Protein AF-A0A2E4EBQ8-F1 (afdb_monomer_lite)

Secondary structure (DSSP, 8-state):
----EEEE-TT-S-EEEES---EEE--SSGGGHHHHHHHHHHHTT--EEEEEEEPPBTTB--EEEEEEE-GGGSPTTS-EEEHHHHHHHHHHHHTPPTTPEEEEEEEETTTEEEEEEE-TTS-EEEEEEEEESSHHHHHHHHHHHHTTS-EEEEEEGGGTHHHHHHHHHS-TTSEEEEEEPHHHHHHHHHHSPPPEE--PPP--------S--TTTHHHHHHHHHHHHHHHHHHHHHHT-HHHHHHHHHHHHHHHHHHHHH---TTS--HHHHHHHHHHHHHHHHHT--S-HHHHHHHHHHHHHHS-SEETTEEEEEEEEETTEEEEEEEEPTT----HHHHHHHHHHHHHH-SSEEEEEEEEEGGGTEEEEEEEESS--TTTTTTHHHHHHHHHHHHHHHHHHHHHHHHHHHHHHHHHHHHHHHH--HHHHHTS-HHHHHHHHHHHHHHHHHHHHHHHHHHHHHHHHPPPP---GGGTB--HHHHHHHHHH-SSEEEPPPEEEEEES-HHHHHHHHHHHHTS-SS----PPP---SEEEEEEEEEEPP---SS-TTS-----THHHHHHHHHHH--TTEEEEEEEEETTT--EEEEEEEEEE-HHHIIIIIT--TTTTT-S---SSS--

Structure (mmCIF, N/CA/C/O backbone):
data_AF-A0A2E4EBQ8-F1
#
_entry.id   AF-A0A2E4EBQ8-F1
#
loop_
_atom_site.group_PDB
_atom_site.id
_atom_site.type_symbol
_atom_site.label_atom_id
_atom_site.label_alt_id
_atom_site.label_comp_id
_atom_site.label_asym_id
_atom_site.label_entity_id
_atom_site.label_seq_id
_atom_site.pdbx_PDB_ins_code
_atom_site.Cartn_x
_atom_site.Cartn_y
_atom_site.Cartn_z
_atom_site.occupancy
_atom_site.B_iso_or_equiv
_atom_site.auth_seq_id
_atom_site.auth_comp_id
_atom_site.auth_asym_id
_atom_site.auth_atom_id
_atom_site.pdbx_PDB_model_num
ATOM 1 N N . MET A 1 1 ? 15.000 -5.466 -65.204 1.00 31.64 1 MET A N 1
ATOM 2 C CA . MET A 1 1 ? 14.759 -4.870 -63.871 1.00 31.64 1 MET A CA 1
ATOM 3 C C . MET A 1 1 ? 13.991 -5.890 -63.045 1.00 31.64 1 MET A C 1
ATOM 5 O O . MET A 1 1 ? 12.781 -5.996 -63.224 1.00 31.64 1 MET A O 1
ATOM 9 N N . SER A 1 2 ? 14.668 -6.708 -62.234 1.00 42.34 2 SER A N 1
ATOM 10 C CA . SER A 1 2 ? 13.974 -7.573 -61.273 1.00 42.34 2 SER A CA 1
ATOM 11 C C . SER A 1 2 ? 13.328 -6.688 -60.206 1.00 42.34 2 SER A C 1
ATOM 13 O O . SER A 1 2 ? 13.945 -5.758 -59.686 1.00 42.34 2 SER A O 1
ATOM 15 N N . LYS A 1 3 ? 12.037 -6.909 -59.950 1.00 57.38 3 LYS A N 1
ATOM 16 C CA . LYS A 1 3 ? 11.323 -6.239 -58.864 1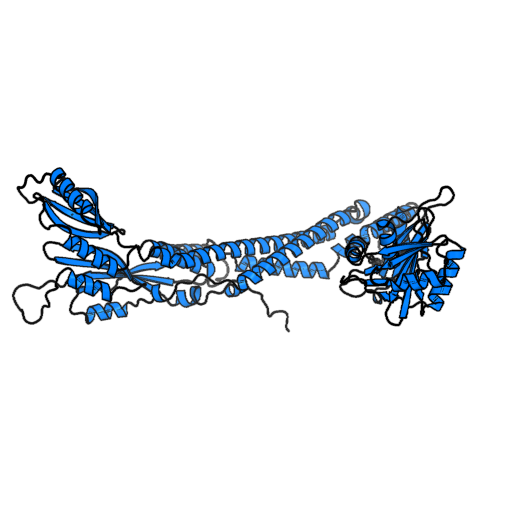.00 57.38 3 LYS A CA 1
ATOM 17 C C . LYS A 1 3 ? 11.734 -6.925 -57.566 1.00 57.38 3 LYS A C 1
ATOM 19 O O . LYS A 1 3 ? 11.441 -8.107 -57.388 1.00 57.38 3 LYS A O 1
ATOM 24 N N . LEU A 1 4 ? 12.371 -6.168 -56.678 1.00 75.06 4 LEU A N 1
ATOM 25 C CA . LEU A 1 4 ? 12.530 -6.535 -55.277 1.00 75.06 4 LEU A CA 1
ATOM 26 C C . LEU A 1 4 ? 11.190 -7.050 -54.733 1.00 75.06 4 LEU A C 1
ATOM 28 O O . LEU A 1 4 ? 10.160 -6.395 -54.916 1.00 75.06 4 LEU A O 1
ATOM 32 N N . THR A 1 5 ? 11.191 -8.218 -54.096 1.00 84.62 5 THR A N 1
ATOM 33 C CA . THR A 1 5 ? 9.966 -8.842 -53.583 1.00 84.62 5 THR A CA 1
ATOM 34 C C . THR A 1 5 ? 10.065 -9.023 -52.072 1.00 84.62 5 THR A C 1
ATOM 36 O O . THR A 1 5 ? 11.096 -9.444 -51.552 1.00 84.62 5 THR A O 1
ATOM 39 N N . LYS A 1 6 ? 8.987 -8.678 -51.361 1.00 87.94 6 LYS A N 1
ATOM 40 C CA . LYS A 1 6 ? 8.855 -8.862 -49.911 1.00 87.94 6 LYS A CA 1
ATOM 41 C C . LYS A 1 6 ? 8.161 -10.194 -49.657 1.00 87.94 6 LYS A C 1
ATOM 43 O O . LYS A 1 6 ? 7.058 -10.400 -50.160 1.00 87.94 6 LYS A O 1
ATOM 48 N N . VAL A 1 7 ? 8.794 -11.077 -48.896 1.00 86.50 7 VAL A N 1
ATOM 49 C CA . VAL A 1 7 ? 8.279 -12.415 -48.585 1.00 86.50 7 VAL A CA 1
ATOM 50 C C . VAL A 1 7 ? 8.149 -12.553 -47.073 1.00 86.50 7 VAL A C 1
ATOM 52 O O . VAL A 1 7 ? 9.064 -12.200 -46.330 1.00 86.50 7 VAL A O 1
ATOM 55 N N . LYS A 1 8 ? 7.005 -13.063 -46.614 1.00 82.69 8 LYS A N 1
ATOM 56 C CA . LYS A 1 8 ? 6.804 -13.457 -45.216 1.00 82.69 8 LYS A CA 1
ATOM 57 C C . LYS A 1 8 ? 7.024 -14.958 -45.068 1.00 82.69 8 LYS A C 1
ATOM 59 O O . LYS A 1 8 ? 6.605 -15.730 -45.931 1.00 82.69 8 LYS A O 1
ATOM 64 N N . ILE A 1 9 ? 7.685 -15.360 -43.984 1.00 78.62 9 ILE A N 1
ATOM 65 C CA . ILE A 1 9 ? 7.911 -16.766 -43.634 1.00 78.62 9 ILE A CA 1
ATOM 66 C C . ILE A 1 9 ? 7.582 -16.970 -42.151 1.00 78.62 9 ILE A C 1
ATOM 68 O O . ILE A 1 9 ? 8.066 -16.220 -41.300 1.00 78.62 9 ILE A O 1
ATOM 72 N N . GLY A 1 10 ? 6.774 -17.996 -41.864 1.00 71.56 10 GLY A N 1
ATOM 73 C CA . GLY A 1 10 ? 6.291 -18.321 -40.518 1.00 71.56 10 GLY A CA 1
ATOM 74 C C . GLY A 1 10 ? 5.310 -17.288 -39.951 1.00 71.56 10 GLY A C 1
ATOM 75 O O . GLY A 1 10 ? 4.779 -16.451 -40.680 1.00 71.56 10 GLY A O 1
ATOM 76 N N . GLU A 1 11 ? 5.097 -17.341 -38.635 1.00 67.81 11 GLU A N 1
ATOM 77 C CA . GLU A 1 11 ? 4.278 -16.376 -37.878 1.00 67.81 11 GLU A CA 1
ATOM 78 C C . GLU A 1 11 ? 5.072 -15.126 -37.442 1.00 67.81 11 GLU A C 1
ATOM 80 O O . GLU A 1 11 ? 4.538 -14.226 -36.797 1.00 67.81 11 GLU A O 1
ATOM 85 N N . SER A 1 12 ? 6.353 -15.043 -37.818 1.00 63.56 12 SER A N 1
ATOM 86 C CA . SER A 1 12 ? 7.259 -13.992 -37.356 1.00 63.56 12 SER A CA 1
ATOM 87 C C . SER A 1 12 ? 6.926 -12.604 -37.923 1.00 63.56 12 SER A C 1
ATOM 89 O O . SER A 1 12 ? 6.517 -12.448 -39.075 1.00 63.56 12 SER A O 1
ATOM 91 N N . GLU A 1 13 ? 7.223 -11.558 -37.147 1.00 70.44 13 GLU A N 1
ATOM 92 C CA . GLU A 1 13 ? 7.180 -10.160 -37.606 1.00 70.44 13 GLU A CA 1
ATOM 93 C C . GLU A 1 13 ? 8.349 -9.791 -38.550 1.00 70.44 13 GLU A C 1
ATOM 95 O O . GLU A 1 13 ? 8.531 -8.620 -38.883 1.00 70.44 13 GLU A O 1
ATOM 100 N N . SER A 1 14 ? 9.166 -10.760 -38.991 1.00 82.31 14 SER A N 1
ATOM 101 C CA . SER A 1 14 ? 10.311 -10.502 -39.875 1.00 82.31 14 SER A CA 1
ATOM 102 C C . SER A 1 14 ? 9.895 -10.476 -41.349 1.00 82.31 14 SER A C 1
ATOM 104 O O . SER A 1 14 ? 9.121 -11.313 -41.811 1.00 82.31 14 SER A O 1
ATOM 106 N N . THR A 1 15 ? 10.451 -9.539 -42.119 1.00 87.56 15 THR A N 1
ATOM 107 C CA . THR A 1 15 ? 10.244 -9.453 -43.573 1.00 87.56 15 THR A CA 1
ATOM 108 C C . THR A 1 15 ? 11.509 -9.880 -44.309 1.00 87.56 15 THR A C 1
ATOM 110 O O . THR A 1 15 ? 12.581 -9.323 -44.064 1.00 87.56 15 THR A O 1
ATOM 113 N N . LEU A 1 16 ? 11.385 -10.823 -45.248 1.00 90.00 16 LEU A N 1
ATOM 114 C CA . LEU A 1 16 ? 12.472 -11.181 -46.156 1.00 90.00 16 LEU A CA 1
ATOM 115 C C . LEU A 1 16 ? 12.438 -10.333 -47.425 1.00 90.00 16 LEU A C 1
ATOM 117 O O . LEU A 1 16 ? 11.397 -10.211 -48.075 1.00 90.00 16 LEU A O 1
ATOM 121 N N . LEU A 1 17 ? 13.590 -9.776 -47.793 1.00 90.75 17 LEU A N 1
ATOM 122 C CA . LEU A 1 17 ? 13.810 -9.120 -49.080 1.00 90.75 17 LEU A CA 1
ATOM 123 C C . LEU A 1 17 ? 14.529 -10.074 -50.029 1.00 90.75 17 LEU A C 1
ATOM 125 O O . LEU A 1 17 ? 15.679 -10.434 -49.780 1.00 90.75 17 LEU A O 1
ATOM 129 N N . VAL A 1 18 ? 13.853 -10.457 -51.112 1.00 89.88 18 VAL A N 1
ATOM 130 C CA . VAL A 1 18 ? 14.343 -11.438 -52.092 1.00 89.88 18 VAL A CA 1
ATOM 131 C C . VAL A 1 18 ? 14.421 -10.820 -53.490 1.00 89.88 18 VAL A C 1
ATOM 133 O O . VAL A 1 18 ? 13.742 -9.827 -53.785 1.00 89.88 18 VAL A O 1
ATOM 136 N N . GLY A 1 19 ? 15.237 -11.405 -54.368 1.00 83.94 19 GLY A N 1
ATOM 137 C CA . GLY A 1 19 ? 15.501 -10.840 -55.698 1.00 83.94 19 GLY A CA 1
ATOM 138 C C . GLY A 1 19 ? 16.552 -9.727 -55.693 1.00 83.94 19 GLY A C 1
ATOM 139 O O . GLY A 1 19 ? 16.501 -8.819 -56.527 1.00 83.94 19 GLY A O 1
ATOM 140 N N . LEU A 1 20 ? 17.447 -9.754 -54.705 1.00 87.12 20 LEU A N 1
ATOM 141 C CA . LEU A 1 20 ? 18.500 -8.771 -54.492 1.00 87.12 20 LEU A CA 1
ATOM 142 C C . LEU A 1 20 ? 19.750 -9.105 -55.316 1.00 87.12 20 LEU A C 1
ATOM 144 O O . LEU A 1 20 ? 20.196 -10.246 -55.343 1.00 87.12 20 LEU A O 1
ATOM 148 N N . ASN A 1 21 ? 20.356 -8.090 -55.936 1.00 86.62 21 ASN A N 1
ATOM 149 C CA . ASN A 1 21 ? 21.604 -8.253 -56.680 1.00 86.62 21 ASN A CA 1
ATOM 150 C C . ASN A 1 21 ? 22.813 -8.036 -55.754 1.00 86.62 21 ASN A C 1
ATOM 152 O O . ASN A 1 21 ? 23.047 -6.913 -55.303 1.00 86.62 21 ASN A O 1
ATOM 156 N N . TRP A 1 22 ? 23.573 -9.094 -55.477 1.00 89.12 22 TRP A N 1
ATOM 157 C CA . TRP A 1 22 ? 24.773 -9.058 -54.642 1.00 89.12 22 TRP A CA 1
ATOM 158 C C . TRP A 1 22 ? 26.026 -8.764 -55.464 1.00 89.12 22 TRP A C 1
ATOM 160 O O . TRP A 1 22 ? 26.570 -9.608 -56.173 1.00 89.12 22 TRP A O 1
ATOM 170 N N . GLU A 1 23 ? 26.535 -7.552 -55.355 1.00 88.88 23 GLU A N 1
ATOM 171 C CA . GLU A 1 23 ? 27.711 -7.108 -56.090 1.00 88.88 23 GLU A CA 1
ATOM 172 C C . GLU A 1 23 ? 29.009 -7.529 -55.398 1.00 88.88 23 GLU A C 1
ATOM 174 O O . GLU A 1 23 ? 29.074 -7.677 -54.178 1.00 88.88 23 GLU A O 1
ATOM 179 N N . LYS A 1 24 ? 30.074 -7.720 -56.180 1.00 86.62 24 LYS A N 1
ATOM 180 C CA . LYS A 1 24 ? 31.409 -8.042 -55.661 1.00 86.62 24 LYS A CA 1
ATOM 181 C C . LYS A 1 24 ? 32.162 -6.753 -55.353 1.00 86.62 24 LYS A C 1
ATOM 183 O O . LYS A 1 24 ? 32.167 -5.827 -56.159 1.00 86.62 24 LYS A O 1
ATOM 188 N N . VAL A 1 25 ? 32.836 -6.711 -54.209 1.00 83.19 25 VAL A N 1
ATOM 189 C CA . VAL A 1 25 ? 33.727 -5.610 -53.827 1.00 83.19 25 VAL A CA 1
ATOM 190 C C . VAL A 1 25 ? 35.097 -6.174 -53.478 1.00 83.19 25 VAL A C 1
ATOM 192 O O . VAL A 1 25 ? 35.195 -7.195 -52.798 1.00 83.19 25 VAL A O 1
ATOM 195 N N . ASP A 1 26 ? 36.155 -5.507 -53.943 1.00 69.81 26 ASP A N 1
ATOM 196 C CA . ASP A 1 26 ? 37.543 -5.949 -53.757 1.00 69.81 26 ASP A CA 1
ATOM 197 C C . ASP A 1 26 ? 38.311 -5.033 -52.776 1.00 69.81 26 ASP A C 1
ATOM 199 O O . ASP A 1 26 ? 39.110 -4.179 -53.178 1.00 69.81 26 ASP A O 1
ATOM 203 N N . PRO A 1 27 ? 38.029 -5.101 -51.460 1.00 61.34 27 PRO A N 1
ATOM 204 C CA . PRO A 1 27 ? 38.805 -4.393 -50.462 1.00 61.34 27 PRO A CA 1
ATOM 205 C C . PRO A 1 27 ? 40.118 -5.137 -50.189 1.00 61.34 27 PRO A C 1
ATOM 207 O O . PRO A 1 27 ? 40.137 -6.326 -49.879 1.00 61.34 27 PRO A O 1
ATOM 210 N N . LYS A 1 28 ? 41.229 -4.388 -50.163 1.00 61.41 28 LYS A N 1
ATOM 211 C CA . LYS A 1 28 ? 42.567 -4.908 -49.814 1.00 61.41 28 LYS A CA 1
ATOM 212 C C . LYS A 1 28 ? 42.633 -5.596 -48.435 1.00 61.41 28 LYS A C 1
ATOM 214 O O . LYS A 1 28 ? 43.584 -6.324 -48.171 1.00 61.41 28 LYS A O 1
ATOM 219 N N . SER A 1 29 ? 41.665 -5.356 -47.539 1.00 62.44 29 SER A N 1
ATOM 220 C CA . SER A 1 29 ? 41.487 -6.107 -46.286 1.00 62.44 29 SER A CA 1
ATOM 221 C C . SER A 1 29 ? 40.048 -6.020 -45.750 1.00 62.44 29 SER A C 1
ATOM 223 O O . SER A 1 29 ? 39.330 -5.055 -46.028 1.00 62.44 29 SER A O 1
ATOM 225 N N . ARG A 1 30 ? 39.647 -6.985 -44.902 1.00 65.31 30 ARG A N 1
ATOM 226 C CA . ARG A 1 30 ? 38.335 -7.019 -44.213 1.00 65.31 30 ARG A CA 1
ATOM 227 C C . ARG A 1 30 ? 38.034 -5.734 -43.432 1.00 65.31 30 ARG A C 1
ATOM 229 O O . ARG A 1 30 ? 36.883 -5.321 -43.350 1.00 65.31 30 ARG A O 1
ATOM 236 N N . LEU A 1 31 ? 39.068 -5.084 -42.893 1.00 57.81 31 LEU A N 1
ATOM 237 C CA . LEU A 1 31 ? 38.956 -3.819 -42.156 1.00 57.81 31 LEU A CA 1
ATOM 238 C C . LEU A 1 31 ? 38.441 -2.663 -43.030 1.00 57.81 31 LEU A C 1
ATOM 240 O O . LEU A 1 31 ? 37.795 -1.757 -42.508 1.00 57.81 31 LEU A O 1
ATOM 244 N N . PHE A 1 32 ? 38.691 -2.692 -44.344 1.00 65.50 32 PHE A N 1
ATOM 245 C CA . PHE A 1 32 ? 38.261 -1.640 -45.273 1.00 65.50 32 PHE A CA 1
ATOM 246 C C . PHE A 1 32 ? 36.909 -1.914 -45.939 1.00 65.50 32 PHE A C 1
ATOM 248 O O . PHE A 1 32 ? 36.364 -1.015 -46.579 1.00 65.50 32 PHE A O 1
ATOM 255 N N . LEU A 1 33 ? 36.335 -3.110 -45.768 1.00 71.94 33 LEU A N 1
ATOM 256 C CA . LEU A 1 33 ? 35.050 -3.470 -46.368 1.00 71.94 33 LEU A CA 1
ATOM 257 C C . LEU A 1 33 ? 33.922 -2.499 -45.965 1.00 71.94 33 LEU A C 1
ATOM 259 O O . LEU A 1 33 ? 33.302 -1.942 -46.869 1.00 71.94 33 LEU A O 1
ATOM 263 N N . PRO A 1 34 ? 33.690 -2.183 -44.671 1.00 70.94 34 PRO A N 1
ATOM 264 C CA . PRO A 1 34 ? 32.615 -1.260 -44.293 1.00 70.94 34 PRO A CA 1
ATOM 265 C C . PRO A 1 34 ? 32.758 0.133 -44.926 1.00 70.94 34 PRO A C 1
ATOM 267 O O . PRO A 1 34 ? 31.763 0.796 -45.207 1.00 70.94 34 PRO A O 1
ATOM 270 N N . LEU A 1 35 ? 33.996 0.572 -45.175 1.00 66.62 35 LEU A N 1
ATOM 271 C CA . LEU A 1 35 ? 34.300 1.871 -45.780 1.00 66.62 35 LEU A CA 1
ATOM 272 C C . LEU A 1 35 ? 33.980 1.883 -47.277 1.00 66.62 35 LEU A C 1
ATOM 274 O O . LEU A 1 35 ? 33.391 2.845 -47.769 1.00 66.62 35 LEU A O 1
ATOM 278 N N . ALA A 1 36 ? 34.321 0.803 -47.986 1.00 74.88 36 ALA A N 1
ATOM 279 C CA . ALA A 1 36 ? 33.964 0.635 -49.390 1.00 74.88 36 ALA A CA 1
ATOM 280 C C . ALA A 1 36 ? 32.437 0.623 -49.572 1.00 74.88 36 ALA A C 1
ATOM 282 O O . ALA A 1 36 ? 31.918 1.361 -50.407 1.00 74.88 36 ALA A O 1
ATOM 283 N N . ILE A 1 37 ? 31.711 -0.112 -48.721 1.00 80.75 37 ILE A N 1
ATOM 284 C CA . ILE A 1 37 ? 30.242 -0.177 -48.769 1.00 80.75 37 ILE A CA 1
ATOM 285 C C . ILE A 1 37 ? 29.600 1.182 -48.481 1.00 80.75 37 ILE A C 1
ATOM 287 O O . ILE A 1 37 ? 28.702 1.600 -49.208 1.00 80.75 37 ILE A O 1
ATOM 291 N N . LYS A 1 38 ? 30.088 1.919 -47.471 1.00 70.06 38 LYS A N 1
ATOM 292 C CA . LYS A 1 38 ? 29.604 3.279 -47.166 1.00 70.06 38 LYS A CA 1
ATOM 293 C C . LYS A 1 38 ? 29.779 4.230 -48.354 1.00 70.06 38 LYS A C 1
ATOM 295 O O . LYS A 1 38 ? 28.867 4.996 -48.653 1.00 70.06 38 LYS A O 1
ATOM 300 N N . ARG A 1 39 ? 30.918 4.176 -49.055 1.00 72.88 39 ARG A N 1
ATOM 301 C CA . ARG A 1 39 ? 31.156 4.986 -50.261 1.00 72.88 39 ARG A CA 1
ATOM 302 C C . ARG A 1 39 ? 30.169 4.641 -51.379 1.00 72.88 39 ARG A C 1
ATOM 304 O O . ARG A 1 39 ? 29.546 5.545 -51.931 1.00 72.88 39 ARG A O 1
ATOM 311 N N . LEU A 1 40 ? 29.992 3.353 -51.659 1.00 79.56 40 LEU A N 1
ATOM 312 C CA . LEU A 1 40 ? 29.097 2.866 -52.712 1.00 79.56 40 LEU A CA 1
ATOM 313 C C . LEU A 1 40 ? 27.628 3.205 -52.410 1.00 79.56 40 LEU A C 1
ATOM 315 O O . LEU A 1 40 ? 26.892 3.610 -53.307 1.00 79.56 40 LEU A O 1
ATOM 319 N N . ALA A 1 41 ? 27.211 3.151 -51.141 1.00 79.88 41 ALA A N 1
ATOM 320 C CA . ALA A 1 41 ? 25.881 3.580 -50.696 1.00 79.88 41 ALA A CA 1
ATOM 321 C C . ALA A 1 41 ? 25.625 5.083 -50.906 1.00 79.88 41 ALA A C 1
ATOM 323 O O . ALA A 1 41 ? 24.510 5.485 -51.237 1.00 79.88 41 ALA A O 1
ATOM 324 N N . ILE A 1 42 ? 26.651 5.926 -50.747 1.00 71.50 42 ILE A N 1
ATOM 325 C CA . ILE A 1 42 ? 26.549 7.367 -51.025 1.00 71.50 42 ILE A CA 1
ATOM 326 C C . ILE A 1 42 ? 26.428 7.611 -52.531 1.00 71.50 42 ILE A C 1
ATOM 328 O O . ILE A 1 42 ? 25.534 8.343 -52.949 1.00 71.50 42 ILE A O 1
ATOM 332 N N . GLU A 1 43 ? 27.301 6.995 -53.332 1.00 77.19 43 GLU A N 1
ATOM 333 C CA . GLU A 1 43 ? 27.324 7.151 -54.794 1.00 77.19 43 GLU A CA 1
ATOM 334 C C . GLU A 1 43 ? 26.010 6.674 -55.441 1.00 77.19 43 GLU A C 1
ATOM 336 O O . GLU A 1 43 ? 25.494 7.327 -56.344 1.00 77.19 43 GLU A O 1
ATOM 341 N N . SER A 1 44 ? 25.422 5.591 -54.924 1.00 76.12 44 SER A N 1
ATOM 342 C CA . SER A 1 44 ? 24.153 5.012 -55.398 1.00 76.12 44 SER A CA 1
ATOM 343 C C . SER A 1 44 ? 22.899 5.545 -54.688 1.00 76.12 44 SER A C 1
ATOM 345 O O . SER A 1 44 ? 21.785 5.107 -54.978 1.00 76.12 44 SER A O 1
ATOM 347 N N . ASN A 1 45 ? 23.058 6.483 -53.749 1.00 79.44 45 ASN A N 1
ATOM 348 C CA . ASN A 1 45 ? 21.997 7.029 -52.901 1.00 79.44 45 ASN A CA 1
ATOM 349 C C . ASN A 1 45 ? 21.182 5.987 -52.093 1.00 79.44 45 ASN A C 1
ATOM 351 O O . ASN A 1 45 ? 20.068 6.281 -51.664 1.00 79.44 45 ASN A O 1
ATOM 355 N N . LYS A 1 46 ? 21.736 4.818 -51.774 1.00 82.56 46 LYS A N 1
ATOM 356 C CA . LYS A 1 46 ? 21.071 3.768 -50.978 1.00 82.56 46 LYS A CA 1
ATOM 357 C C . LYS A 1 46 ? 21.284 3.930 -49.469 1.00 82.56 46 LYS A C 1
ATOM 359 O O . LYS A 1 46 ? 22.225 4.594 -49.040 1.00 82.56 46 LYS A O 1
ATOM 364 N N . HIS A 1 47 ? 20.379 3.379 -48.659 1.00 84.06 47 HIS A N 1
ATOM 365 C CA . HIS A 1 47 ? 20.266 3.678 -47.221 1.00 84.06 47 HIS A CA 1
ATOM 366 C C . HIS A 1 47 ? 20.554 2.482 -46.312 1.00 84.06 47 HIS A C 1
ATOM 368 O O . HIS A 1 47 ? 20.784 2.671 -45.121 1.00 84.06 47 HIS A O 1
ATOM 374 N N . PHE A 1 48 ? 20.568 1.272 -46.857 1.00 85.06 48 PHE A N 1
ATOM 375 C CA . PHE A 1 48 ? 20.775 0.027 -46.128 1.00 85.06 48 PHE A CA 1
ATOM 376 C C . PHE A 1 48 ? 21.778 -0.859 -46.866 1.00 85.06 48 PHE A C 1
ATOM 378 O O . PHE A 1 48 ? 21.880 -0.773 -48.090 1.00 85.06 48 PHE A O 1
ATOM 385 N N . ALA A 1 49 ? 22.521 -1.690 -46.135 1.00 88.50 49 ALA A N 1
ATOM 386 C CA . ALA A 1 49 ? 23.481 -2.622 -46.710 1.00 88.50 49 ALA A CA 1
ATOM 387 C C . ALA A 1 49 ? 23.592 -3.933 -45.930 1.00 88.50 49 ALA A C 1
ATOM 389 O O . ALA A 1 49 ? 23.481 -3.960 -44.702 1.00 88.50 49 ALA A O 1
ATOM 390 N N . ASP A 1 50 ? 23.888 -5.003 -46.664 1.00 89.44 50 ASP A N 1
ATOM 391 C CA . ASP A 1 50 ? 24.339 -6.285 -46.125 1.00 89.44 50 ASP A CA 1
ATOM 392 C C . ASP A 1 50 ? 25.636 -6.702 -46.842 1.00 89.44 50 ASP A C 1
ATOM 394 O O . ASP A 1 50 ? 25.889 -6.297 -47.979 1.00 89.44 50 ASP A O 1
ATOM 398 N N . THR A 1 51 ? 26.488 -7.468 -46.161 1.00 89.31 51 THR A N 1
ATOM 399 C CA . THR A 1 51 ? 27.810 -7.878 -46.654 1.00 89.31 51 THR A CA 1
ATOM 400 C C . THR A 1 51 ? 28.075 -9.344 -46.382 1.00 89.31 51 THR A C 1
ATOM 402 O O . THR A 1 51 ? 27.956 -9.790 -45.242 1.00 89.31 51 THR A O 1
ATOM 405 N N . ASN A 1 52 ? 28.495 -10.088 -47.393 1.00 88.62 52 ASN A N 1
ATOM 406 C CA . ASN A 1 52 ? 28.866 -11.489 -47.292 1.00 88.62 52 ASN A CA 1
ATOM 407 C C . ASN A 1 52 ? 30.379 -11.681 -47.468 1.00 88.62 52 ASN A C 1
ATOM 409 O O . ASN A 1 52 ? 31.018 -10.948 -48.227 1.00 88.62 52 ASN A O 1
ATOM 413 N N . ILE A 1 53 ? 30.946 -12.658 -46.759 1.00 85.88 53 ILE A N 1
ATOM 414 C CA . ILE A 1 53 ? 32.366 -13.014 -46.834 1.00 85.88 53 ILE A CA 1
ATOM 415 C C . ILE A 1 53 ? 32.446 -14.427 -47.400 1.00 85.88 53 ILE A C 1
ATOM 417 O O . ILE A 1 53 ? 31.955 -15.359 -46.774 1.00 85.88 53 ILE A O 1
ATOM 421 N N . VAL A 1 54 ? 33.079 -14.573 -48.560 1.00 82.50 54 VAL A N 1
ATOM 422 C CA . VAL A 1 54 ? 33.351 -15.870 -49.184 1.00 82.50 54 VAL A CA 1
ATOM 423 C C . VAL A 1 54 ? 34.732 -16.334 -48.735 1.00 82.50 54 VAL A C 1
ATOM 425 O O . VAL A 1 54 ? 35.709 -15.580 -48.842 1.00 82.50 54 VAL A O 1
ATOM 428 N N . GLU A 1 55 ? 34.811 -17.553 -48.206 1.00 70.81 55 GLU A N 1
ATOM 429 C CA . GLU A 1 55 ? 36.041 -18.101 -47.633 1.00 70.81 55 GLU A CA 1
ATOM 430 C C . GLU A 1 55 ? 37.189 -18.192 -48.653 1.00 70.81 55 GLU A C 1
ATOM 432 O O . GLU A 1 55 ? 36.989 -18.328 -49.863 1.00 70.81 55 GLU A O 1
ATOM 437 N N . LYS A 1 56 ? 38.424 -18.084 -48.148 1.00 69.62 56 LYS A N 1
ATOM 438 C CA . LYS A 1 56 ? 39.647 -18.148 -48.956 1.00 69.62 56 LYS A CA 1
ATOM 439 C C . LYS A 1 56 ? 39.909 -19.599 -49.387 1.00 69.62 56 LYS A C 1
ATOM 441 O O . LYS A 1 56 ? 39.907 -20.483 -48.539 1.00 69.62 56 LYS A O 1
ATOM 446 N N . ALA A 1 57 ? 40.221 -19.822 -50.664 1.00 64.62 57 ALA A N 1
ATOM 447 C CA . ALA A 1 57 ? 40.738 -21.104 -51.158 1.00 64.62 57 ALA A CA 1
ATOM 448 C C . ALA A 1 57 ? 42.276 -21.068 -51.256 1.00 64.62 57 ALA A C 1
ATOM 450 O O . ALA A 1 57 ? 42.857 -19.980 -51.308 1.00 64.62 57 ALA A O 1
ATOM 451 N N . GLU A 1 58 ? 42.940 -22.231 -51.315 1.00 57.97 58 GLU A N 1
ATOM 452 C CA . GLU A 1 58 ? 44.409 -22.319 -51.455 1.00 57.97 58 GLU A CA 1
ATOM 453 C C . GLU A 1 58 ? 44.936 -21.468 -52.631 1.00 57.97 58 GLU A C 1
ATOM 455 O O . GLU A 1 58 ? 45.929 -20.759 -52.466 1.00 57.97 58 GLU A O 1
ATOM 460 N N . ASP A 1 59 ? 44.171 -21.389 -53.729 1.00 57.47 59 ASP A N 1
ATOM 461 C CA . ASP A 1 59 ? 44.535 -20.677 -54.965 1.00 57.47 59 ASP A CA 1
ATOM 462 C C . ASP A 1 59 ? 43.726 -19.390 -55.241 1.00 57.47 59 ASP A C 1
ATOM 464 O O . ASP A 1 59 ? 43.728 -18.869 -56.359 1.00 57.47 59 ASP A O 1
ATOM 468 N N . SER A 1 60 ? 42.963 -18.850 -54.280 1.00 62.41 60 SER A N 1
ATOM 469 C CA . SER A 1 60 ? 42.151 -17.636 -54.515 1.00 62.41 60 SER A CA 1
ATOM 470 C C . SER A 1 60 ? 41.950 -16.779 -53.260 1.00 62.41 60 SER A C 1
ATOM 472 O O . SER A 1 60 ? 41.657 -17.320 -52.193 1.00 62.41 60 SER A O 1
ATOM 474 N N . PRO A 1 61 ? 42.058 -15.435 -53.353 1.00 65.00 61 PRO A N 1
ATOM 475 C CA . PRO A 1 61 ? 41.827 -14.547 -52.216 1.00 65.00 61 PRO A CA 1
ATOM 476 C C . PRO A 1 61 ? 40.360 -14.580 -51.764 1.00 65.00 61 PRO A C 1
ATOM 478 O O . PRO A 1 61 ? 39.461 -14.851 -52.561 1.00 65.00 61 PRO A O 1
ATOM 481 N N . ALA A 1 62 ? 40.126 -14.261 -50.486 1.00 67.88 62 ALA A N 1
ATOM 482 C CA . ALA A 1 62 ? 38.778 -14.077 -49.953 1.00 67.88 62 ALA A CA 1
ATOM 483 C C . ALA A 1 62 ? 38.040 -12.998 -50.757 1.00 67.88 62 ALA A C 1
ATOM 485 O O . ALA A 1 62 ? 38.597 -11.928 -51.020 1.00 67.88 62 ALA A O 1
ATOM 486 N N . ARG A 1 63 ? 36.791 -13.278 -51.133 1.00 78.19 63 ARG A N 1
ATOM 487 C CA . ARG A 1 63 ? 35.940 -12.354 -51.892 1.00 78.19 63 ARG A CA 1
ATOM 488 C C . ARG A 1 63 ? 34.841 -11.820 -50.990 1.00 78.19 63 ARG A C 1
ATOM 490 O O . ARG A 1 63 ? 34.339 -12.530 -50.123 1.00 78.19 63 ARG A O 1
ATOM 497 N N . TYR A 1 64 ? 34.450 -10.574 -51.213 1.00 86.06 64 TYR A N 1
ATOM 498 C CA . TYR A 1 64 ? 33.377 -9.941 -50.460 1.00 86.06 64 TYR A CA 1
ATOM 499 C C . TYR A 1 64 ? 32.235 -9.609 -51.407 1.00 86.06 64 TYR A C 1
ATOM 501 O O . TYR A 1 64 ? 32.460 -9.056 -52.487 1.00 86.06 64 TYR A O 1
ATOM 509 N N . GLN A 1 65 ? 31.017 -9.942 -50.997 1.00 89.31 65 GLN A N 1
ATOM 510 C CA . GLN A 1 65 ? 29.810 -9.531 -51.703 1.00 89.31 65 GLN A CA 1
ATOM 511 C C . GLN A 1 65 ? 29.038 -8.537 -50.851 1.00 89.31 65 GLN A C 1
ATOM 513 O O . GLN A 1 65 ? 29.123 -8.559 -49.622 1.00 89.31 65 GLN A O 1
ATOM 518 N N . TYR A 1 66 ? 28.280 -7.662 -51.488 1.00 90.56 66 TYR A N 1
ATOM 519 C CA . TYR A 1 66 ? 27.439 -6.705 -50.799 1.00 90.56 66 TYR A CA 1
ATOM 520 C C . TYR A 1 66 ? 26.156 -6.456 -51.563 1.00 90.56 66 TYR A C 1
ATOM 522 O O . TYR A 1 66 ? 26.083 -6.648 -52.771 1.00 90.56 66 TYR A O 1
ATOM 530 N N . VAL A 1 67 ? 25.156 -5.969 -50.851 1.00 90.88 67 VAL A N 1
ATOM 531 C CA . VAL A 1 67 ? 23.932 -5.462 -51.451 1.00 90.88 67 VAL A CA 1
ATOM 532 C C . VAL A 1 67 ? 23.581 -4.133 -50.812 1.00 90.88 67 VAL A C 1
ATOM 534 O O . VAL A 1 67 ? 23.839 -3.923 -49.626 1.00 90.88 67 VAL A O 1
ATOM 537 N N . LEU A 1 68 ? 23.009 -3.230 -51.605 1.00 89.56 68 LEU A N 1
ATOM 538 C CA . LEU A 1 68 ? 22.533 -1.928 -51.160 1.00 89.56 68 LEU A CA 1
ATOM 539 C C . LEU A 1 68 ? 21.032 -1.806 -51.413 1.00 89.56 68 LEU A C 1
ATOM 541 O O . LEU A 1 68 ? 20.557 -2.079 -52.514 1.00 89.56 68 LEU A O 1
ATOM 545 N N . VAL A 1 69 ? 20.293 -1.357 -50.403 1.00 88.38 69 VAL A N 1
ATOM 546 C CA . VAL A 1 69 ? 18.828 -1.268 -50.428 1.00 88.38 69 VAL A CA 1
ATOM 547 C C . VAL A 1 69 ? 18.385 0.151 -50.085 1.00 88.38 69 VAL A C 1
ATOM 549 O O . VAL A 1 69 ? 19.048 0.870 -49.328 1.00 88.38 69 VAL A O 1
ATOM 552 N N . ASP A 1 70 ? 17.294 0.596 -50.705 1.00 83.94 70 ASP A N 1
ATOM 553 C CA . ASP A 1 70 ? 16.735 1.920 -50.455 1.00 83.94 70 ASP A CA 1
ATOM 554 C C . ASP A 1 70 ? 15.845 1.943 -49.213 1.00 83.94 70 ASP A C 1
ATOM 556 O O . ASP A 1 70 ? 15.311 0.921 -48.799 1.00 83.94 70 ASP A O 1
ATOM 560 N N . GLU A 1 71 ? 15.635 3.124 -48.641 1.00 82.38 71 GLU A N 1
ATOM 561 C CA . GLU A 1 71 ? 14.753 3.298 -47.485 1.00 82.38 71 GLU A CA 1
ATOM 562 C C . GLU A 1 71 ? 13.286 3.042 -47.854 1.00 82.38 71 GLU A C 1
ATOM 564 O O . GLU A 1 71 ? 12.562 2.457 -47.058 1.00 82.38 71 GLU A O 1
ATOM 569 N N . SER A 1 72 ? 12.864 3.356 -49.088 1.00 81.12 72 SER A N 1
ATOM 570 C CA . SER A 1 72 ? 11.498 3.073 -49.567 1.00 81.12 72 SER A CA 1
ATOM 571 C C . SER A 1 72 ? 11.148 1.583 -49.612 1.00 81.12 72 SER A C 1
ATOM 573 O O . SER A 1 72 ? 9.974 1.212 -49.643 1.00 81.12 72 SER A O 1
ATOM 575 N N . ASP A 1 73 ? 12.161 0.720 -49.639 1.00 80.75 73 ASP A N 1
ATOM 576 C CA . ASP A 1 73 ? 11.985 -0.723 -49.722 1.00 80.75 73 ASP A CA 1
ATOM 577 C C . ASP A 1 73 ? 11.865 -1.382 -48.337 1.00 80.75 73 ASP A C 1
ATOM 579 O O . ASP A 1 73 ? 11.387 -2.516 -48.239 1.00 80.75 73 ASP A O 1
ATOM 583 N N . ILE A 1 74 ? 12.203 -0.666 -47.259 1.00 81.75 74 ILE A N 1
ATOM 584 C CA . ILE A 1 74 ? 12.177 -1.164 -45.878 1.00 81.75 74 ILE A CA 1
ATOM 585 C C . ILE A 1 74 ? 10.801 -0.892 -45.244 1.00 81.75 74 ILE A C 1
ATOM 587 O O . ILE A 1 74 ? 10.386 0.262 -45.168 1.00 81.75 74 ILE A O 1
ATOM 591 N N . PRO A 1 75 ? 10.052 -1.918 -44.795 1.00 78.44 75 PRO A N 1
ATOM 592 C CA . PRO A 1 75 ? 8.821 -1.711 -44.037 1.00 78.44 75 PRO A CA 1
ATOM 593 C C . PRO A 1 75 ? 9.114 -1.107 -42.657 1.00 78.44 75 PRO A C 1
ATOM 595 O O . PRO A 1 75 ? 10.027 -1.552 -41.960 1.00 78.44 75 PRO A O 1
ATOM 598 N N . GLU A 1 76 ? 8.303 -0.135 -42.236 1.00 68.44 76 GLU A N 1
ATOM 599 C CA . GLU A 1 76 ? 8.368 0.417 -40.880 1.00 68.44 76 GLU A CA 1
ATOM 600 C C . GLU A 1 76 ? 8.017 -0.661 -39.837 1.00 68.44 76 GLU A C 1
ATOM 602 O O . GLU A 1 76 ? 7.064 -1.419 -40.013 1.00 68.44 76 GLU A O 1
ATOM 607 N N . ASN A 1 77 ? 8.771 -0.706 -38.732 1.00 64.81 77 ASN A N 1
ATOM 608 C CA . ASN A 1 77 ? 8.519 -1.561 -37.561 1.00 64.81 77 ASN A CA 1
ATOM 609 C C . ASN A 1 77 ? 8.598 -3.088 -37.785 1.00 64.81 77 ASN A C 1
ATOM 611 O O . ASN A 1 77 ? 7.917 -3.834 -37.089 1.00 64.81 77 ASN A O 1
ATOM 615 N N . SER A 1 78 ? 9.444 -3.575 -38.700 1.00 76.00 78 SER A N 1
ATOM 616 C CA . SER A 1 78 ? 9.715 -5.017 -38.856 1.00 76.00 78 SER A CA 1
ATOM 617 C C . SER A 1 78 ? 11.212 -5.302 -38.950 1.00 76.00 78 SER A C 1
ATOM 619 O O . SER A 1 78 ? 11.939 -4.501 -39.537 1.00 76.00 78 SER A O 1
ATOM 621 N N . LYS A 1 79 ? 11.668 -6.444 -38.415 1.00 84.25 79 LYS A N 1
ATOM 622 C CA . LYS A 1 79 ? 13.041 -6.925 -38.634 1.00 84.25 79 LYS A CA 1
ATOM 623 C C . LYS A 1 79 ? 13.190 -7.306 -40.108 1.00 84.25 79 LYS A C 1
ATOM 625 O O . LYS A 1 79 ? 12.458 -8.173 -40.585 1.00 84.25 79 LYS A O 1
ATOM 630 N N . VAL A 1 80 ? 14.128 -6.695 -40.830 1.00 88.31 80 VAL A N 1
ATOM 631 C CA . VAL A 1 80 ? 14.327 -6.980 -42.264 1.00 88.31 80 VAL A CA 1
ATOM 632 C C . VAL A 1 80 ? 15.579 -7.809 -42.508 1.00 88.31 80 VAL A C 1
ATOM 634 O O . VAL A 1 80 ? 16.689 -7.405 -42.172 1.00 88.31 80 VAL A O 1
ATOM 637 N N . VAL A 1 81 ? 15.414 -8.964 -43.145 1.00 90.38 81 VAL A N 1
ATOM 638 C CA . VAL A 1 81 ? 16.504 -9.901 -43.449 1.00 90.38 81 VAL A CA 1
ATOM 639 C C . VAL A 1 81 ? 16.565 -10.136 -44.962 1.00 90.38 81 VAL A C 1
ATOM 641 O O . VAL A 1 81 ? 15.544 -10.116 -45.647 1.00 90.38 81 VAL A O 1
ATOM 644 N N . THR A 1 82 ? 17.761 -10.318 -45.520 1.00 91.56 82 THR A N 1
ATOM 645 C CA . THR A 1 82 ? 17.920 -10.641 -46.947 1.00 91.56 82 THR A CA 1
ATOM 646 C C . THR A 1 82 ? 17.658 -12.130 -47.188 1.00 91.56 82 THR A C 1
ATOM 648 O O . THR A 1 82 ? 18.019 -12.972 -46.363 1.00 91.56 82 THR A O 1
ATOM 651 N N . GLY A 1 83 ? 17.035 -12.467 -48.320 1.00 90.38 83 GLY A N 1
ATOM 652 C CA . GLY A 1 83 ? 16.727 -13.848 -48.698 1.00 90.38 83 GLY A CA 1
ATOM 653 C C . GLY A 1 83 ? 17.958 -14.752 -48.662 1.00 90.38 83 GLY A C 1
ATOM 654 O O . GLY A 1 83 ? 17.977 -15.751 -47.941 1.00 90.38 83 GLY A O 1
ATOM 655 N N . ALA A 1 84 ? 19.020 -14.342 -49.353 1.00 91.25 84 ALA A N 1
ATOM 656 C CA . ALA A 1 84 ? 20.301 -15.045 -49.349 1.00 91.25 84 ALA A CA 1
ATOM 657 C C . ALA A 1 84 ? 20.874 -15.295 -47.938 1.00 91.25 84 ALA A C 1
ATOM 659 O O . ALA A 1 84 ? 21.439 -16.358 -47.677 1.00 91.25 84 ALA A O 1
ATOM 660 N N . ARG A 1 85 ? 20.702 -14.362 -46.987 1.00 91.50 85 ARG A N 1
ATOM 661 C CA . ARG A 1 85 ? 21.180 -14.543 -45.607 1.00 91.50 85 ARG A CA 1
ATOM 662 C C . ARG A 1 85 ? 20.357 -15.573 -44.840 1.00 91.50 85 ARG A C 1
ATOM 664 O O . ARG A 1 85 ? 20.926 -16.351 -44.079 1.00 91.50 85 ARG A O 1
ATOM 671 N N . PHE A 1 86 ? 19.046 -15.603 -45.060 1.00 92.25 86 PHE A N 1
ATOM 672 C CA . PHE A 1 86 ? 18.185 -16.647 -44.511 1.00 92.25 86 PHE A CA 1
ATOM 673 C C . PHE A 1 86 ? 18.554 -18.029 -45.073 1.00 92.25 86 PHE A C 1
ATOM 675 O O . PHE A 1 86 ? 18.713 -18.979 -44.307 1.00 92.25 86 PHE A O 1
ATOM 682 N N . ALA A 1 87 ? 18.767 -18.137 -46.387 1.00 91.81 87 ALA A N 1
ATOM 683 C CA . ALA A 1 87 ? 19.211 -19.380 -47.014 1.00 91.81 87 ALA A CA 1
ATOM 684 C C . ALA A 1 87 ? 20.589 -19.830 -46.487 1.00 91.81 87 ALA A C 1
ATOM 686 O O . ALA A 1 87 ? 20.789 -21.016 -46.229 1.00 91.81 87 ALA A O 1
ATOM 687 N N . LEU A 1 88 ? 21.514 -18.895 -46.236 1.00 90.88 88 LEU A N 1
ATOM 688 C CA . LEU A 1 88 ? 22.814 -19.205 -45.632 1.00 90.88 88 LEU A CA 1
ATOM 689 C C . LEU A 1 88 ? 22.660 -19.757 -44.212 1.00 90.88 88 LEU A C 1
ATOM 691 O O . LEU A 1 88 ? 23.263 -20.774 -43.887 1.00 90.88 88 LEU A O 1
ATOM 695 N N . ALA A 1 89 ? 21.812 -19.136 -43.391 1.00 90.38 89 ALA A N 1
ATOM 696 C CA . ALA A 1 89 ? 21.537 -19.615 -42.039 1.00 90.38 89 ALA A CA 1
ATOM 697 C C . ALA A 1 89 ? 20.898 -21.019 -42.041 1.00 90.38 89 ALA A C 1
ATOM 699 O O . ALA A 1 89 ? 21.190 -21.836 -41.167 1.00 90.38 89 ALA A O 1
ATOM 700 N N . CYS A 1 90 ? 20.076 -21.338 -43.047 1.00 90.50 90 CYS A N 1
ATOM 701 C CA . CYS A 1 90 ? 19.567 -22.697 -43.248 1.00 90.50 90 CYS A CA 1
ATOM 702 C C . CYS A 1 90 ? 20.703 -23.677 -43.585 1.00 90.50 90 CYS A C 1
ATOM 704 O O . CYS A 1 90 ? 20.809 -24.727 -42.952 1.00 90.50 90 CYS A O 1
ATOM 706 N N . LYS A 1 91 ? 21.585 -23.322 -44.529 1.00 89.56 91 LYS A N 1
ATOM 707 C CA . LYS A 1 91 ? 22.760 -24.134 -44.892 1.00 89.56 91 LYS A CA 1
ATOM 708 C C . LYS A 1 91 ? 23.643 -24.438 -43.677 1.00 89.56 91 LYS A C 1
ATOM 710 O O . LYS A 1 91 ? 24.061 -25.580 -43.498 1.00 89.56 91 LYS A O 1
ATOM 715 N N . GLU A 1 92 ? 23.916 -23.430 -42.848 1.00 88.25 92 GLU A N 1
ATOM 716 C CA . GLU A 1 92 ? 24.737 -23.555 -41.636 1.00 88.25 92 GLU A CA 1
ATOM 717 C C . GLU A 1 92 ? 24.084 -24.456 -40.578 1.00 88.25 92 GLU A C 1
ATOM 719 O O . GLU A 1 92 ? 24.781 -25.215 -39.908 1.00 88.25 92 GLU A O 1
ATOM 724 N N . LYS A 1 93 ? 22.752 -24.410 -40.441 1.00 89.06 93 LYS A N 1
ATOM 725 C CA . LYS A 1 93 ? 22.016 -25.206 -39.448 1.00 89.06 93 LYS A CA 1
ATOM 726 C C . LYS A 1 93 ? 21.900 -26.690 -39.812 1.00 89.06 93 LYS A C 1
ATOM 728 O O . LYS A 1 93 ? 21.954 -27.523 -38.911 1.00 89.06 93 LYS A O 1
ATOM 733 N N . TYR A 1 94 ? 21.716 -27.023 -41.092 1.00 86.56 94 TYR A N 1
ATOM 734 C CA . TYR A 1 94 ? 21.464 -28.406 -41.539 1.00 86.56 94 TYR A CA 1
ATOM 735 C C . TYR A 1 94 ? 22.676 -29.102 -42.171 1.00 86.56 94 TYR A C 1
ATOM 737 O O . TYR A 1 94 ? 22.536 -30.219 -42.660 1.00 86.56 94 TYR A O 1
ATOM 745 N N . THR A 1 95 ? 23.852 -28.468 -42.136 1.00 73.94 95 THR A N 1
ATOM 746 C CA . THR A 1 95 ? 25.159 -29.069 -42.458 1.00 73.94 95 THR A CA 1
ATOM 747 C C . THR A 1 95 ? 25.153 -29.891 -43.753 1.00 73.94 95 THR A C 1
ATOM 749 O O . THR A 1 95 ? 25.218 -31.120 -43.761 1.00 73.94 95 THR A O 1
ATOM 752 N N . VAL A 1 96 ? 25.062 -29.186 -44.877 1.00 75.94 96 VAL A N 1
ATOM 753 C CA . VAL A 1 96 ? 25.092 -29.773 -46.225 1.00 75.94 96 VAL A CA 1
ATOM 754 C C . VAL A 1 96 ? 26.418 -30.506 -46.479 1.00 75.94 96 VAL A C 1
ATOM 756 O O . VAL A 1 96 ? 27.461 -30.094 -45.967 1.00 75.94 96 VAL A O 1
ATOM 759 N N . LYS A 1 97 ? 26.397 -31.574 -47.292 1.00 76.00 97 LYS A N 1
ATOM 760 C CA . LYS A 1 97 ? 27.611 -32.303 -47.702 1.00 76.00 97 LYS A CA 1
ATOM 761 C C . LYS A 1 97 ? 28.646 -31.357 -48.324 1.00 76.00 97 LYS A C 1
ATOM 763 O O . LYS A 1 97 ? 28.301 -30.437 -49.069 1.00 76.00 97 LYS A O 1
ATOM 768 N N . GLU A 1 98 ? 29.922 -31.625 -48.050 1.00 69.88 98 GLU A N 1
ATOM 769 C CA . GLU A 1 98 ? 31.036 -30.867 -48.624 1.00 69.88 98 GLU A CA 1
ATOM 770 C C . GLU A 1 98 ? 30.961 -30.845 -50.159 1.00 69.88 98 GLU A C 1
ATOM 772 O O . GLU A 1 98 ? 30.595 -31.832 -50.795 1.00 69.88 98 GLU A O 1
ATOM 777 N N . ASN A 1 99 ? 31.316 -29.700 -50.750 1.00 76.62 99 ASN A N 1
ATOM 778 C CA . ASN A 1 99 ? 31.310 -29.439 -52.195 1.00 76.62 99 ASN A CA 1
ATOM 779 C C . ASN A 1 99 ? 29.938 -29.399 -52.896 1.00 76.62 99 ASN A C 1
ATOM 781 O O . ASN A 1 99 ? 29.916 -29.293 -54.121 1.00 76.62 99 ASN A O 1
ATOM 785 N N . GLN A 1 100 ? 28.819 -29.379 -52.162 1.00 84.12 100 GLN A N 1
ATOM 786 C CA . GLN A 1 100 ? 27.497 -29.121 -52.750 1.00 84.12 100 GLN A CA 1
ATOM 787 C C . GLN A 1 100 ? 27.076 -27.647 -52.635 1.00 84.12 100 GLN A C 1
ATOM 789 O O . GLN A 1 100 ? 27.304 -26.989 -51.613 1.00 84.12 100 GLN A O 1
ATOM 794 N N . ALA A 1 101 ? 26.428 -27.139 -53.680 1.00 87.25 101 ALA A N 1
ATOM 795 C CA . ALA A 1 101 ? 25.669 -25.896 -53.653 1.00 87.25 101 ALA A CA 1
ATOM 796 C C . ALA A 1 101 ? 24.402 -26.085 -52.816 1.00 87.25 101 ALA A C 1
ATOM 798 O O . ALA A 1 101 ? 23.760 -27.126 -52.894 1.00 87.25 101 ALA A O 1
ATOM 799 N N . PHE A 1 102 ? 24.004 -25.088 -52.040 1.00 91.75 102 PHE A N 1
ATOM 800 C CA . PHE A 1 102 ? 22.740 -25.087 -51.315 1.00 91.75 102 PHE A CA 1
ATOM 801 C C . PHE A 1 102 ? 21.727 -24.211 -52.039 1.00 91.75 102 PHE A C 1
ATOM 803 O O . PHE A 1 102 ? 21.990 -23.030 -52.264 1.00 91.75 102 PHE A O 1
ATOM 810 N N . VAL A 1 103 ? 20.566 -24.767 -52.373 1.00 92.75 103 VAL A N 1
ATOM 811 C CA . VAL A 1 103 ? 19.506 -24.063 -53.099 1.00 92.75 103 VAL A CA 1
ATOM 812 C C . VAL A 1 103 ? 18.235 -24.088 -52.281 1.00 92.75 103 VAL A C 1
ATOM 814 O O . VAL A 1 103 ? 17.588 -25.123 -52.148 1.00 92.75 103 VAL A O 1
ATOM 817 N N . PHE A 1 104 ? 17.862 -22.930 -51.750 1.00 93.50 104 PHE A N 1
ATOM 818 C CA . PHE A 1 104 ? 16.596 -22.764 -51.054 1.00 93.50 104 PHE A CA 1
ATOM 819 C C . PHE A 1 104 ? 15.495 -22.391 -52.048 1.00 93.50 104 PHE A C 1
ATOM 821 O O . PHE A 1 104 ? 15.658 -21.448 -52.826 1.00 93.50 104 PHE A O 1
ATOM 828 N N . ILE A 1 105 ? 14.376 -23.116 -52.005 1.00 93.00 105 ILE A N 1
ATOM 829 C CA . ILE A 1 105 ? 13.201 -22.880 -52.845 1.00 93.00 105 ILE A CA 1
ATOM 830 C C . ILE A 1 105 ? 11.988 -22.656 -51.943 1.00 93.00 105 ILE A C 1
ATOM 832 O O . ILE A 1 105 ? 11.736 -23.434 -51.021 1.00 93.00 105 ILE A O 1
ATOM 836 N N . LYS A 1 106 ? 11.212 -21.610 -52.241 1.00 90.56 106 LYS A N 1
ATOM 837 C CA . LYS A 1 106 ? 9.944 -21.320 -51.566 1.00 90.56 106 LYS A CA 1
ATOM 838 C C . LYS A 1 106 ? 8.837 -20.945 -52.545 1.00 90.56 106 LYS A C 1
ATOM 840 O O . LYS A 1 106 ? 9.060 -20.157 -53.465 1.00 90.56 106 LYS A O 1
ATOM 845 N N . ILE A 1 107 ? 7.624 -21.430 -52.292 1.00 89.06 107 ILE A N 1
ATOM 846 C CA . ILE A 1 107 ? 6.411 -21.005 -53.003 1.00 89.06 107 ILE A CA 1
ATOM 847 C C . ILE A 1 107 ? 5.967 -19.617 -52.505 1.00 89.06 107 ILE A C 1
ATOM 849 O O . ILE A 1 107 ? 5.829 -19.380 -51.305 1.00 89.06 107 ILE A O 1
ATOM 853 N N . ILE A 1 108 ? 5.722 -18.690 -53.436 1.00 85.75 108 ILE A N 1
ATOM 854 C CA . ILE A 1 108 ? 5.193 -17.342 -53.179 1.00 85.75 108 ILE A CA 1
ATOM 855 C C . ILE A 1 108 ? 3.817 -17.186 -53.841 1.00 85.75 108 ILE A C 1
ATOM 857 O O . ILE A 1 108 ? 3.516 -17.800 -54.869 1.00 85.75 108 ILE A O 1
ATOM 861 N N . ASP A 1 109 ? 2.989 -16.307 -53.275 1.00 77.25 109 ASP A N 1
ATOM 862 C CA . ASP A 1 109 ? 1.683 -15.915 -53.802 1.00 77.25 109 ASP A CA 1
ATOM 863 C C . ASP A 1 109 ? 1.676 -15.659 -55.320 1.00 77.25 109 ASP A C 1
ATOM 865 O O . ASP A 1 109 ? 2.514 -14.936 -55.890 1.00 77.25 109 ASP A O 1
ATOM 869 N N . GLY A 1 110 ? 0.656 -16.235 -55.963 1.00 73.31 110 GLY A N 1
ATOM 870 C CA . GLY A 1 110 ? 0.443 -16.170 -57.407 1.00 73.31 110 GLY A CA 1
ATOM 871 C C . GLY A 1 110 ? 1.134 -17.277 -58.208 1.00 73.31 110 GLY A C 1
ATOM 872 O O . GLY A 1 110 ? 1.285 -17.113 -59.412 1.00 73.31 110 GLY A O 1
ATOM 873 N N . GLY A 1 111 ? 1.558 -18.376 -57.568 1.00 79.81 111 GLY A N 1
ATOM 874 C CA . GLY A 1 111 ? 2.187 -19.518 -58.252 1.00 79.81 111 GLY A CA 1
ATOM 875 C C . GLY A 1 111 ? 3.641 -19.275 -58.667 1.00 79.81 111 GLY A C 1
ATOM 876 O O . GLY A 1 111 ? 4.140 -19.939 -59.572 1.00 79.81 111 GLY A O 1
ATOM 877 N N . ARG A 1 112 ? 4.298 -18.312 -58.012 1.00 90.06 112 ARG A N 1
ATOM 878 C CA . ARG A 1 112 ? 5.695 -17.930 -58.241 1.00 90.06 112 ARG A CA 1
ATOM 879 C C . ARG A 1 112 ? 6.608 -18.647 -57.257 1.00 90.06 112 ARG A C 1
ATOM 881 O O . ARG A 1 112 ? 6.154 -19.077 -56.199 1.00 90.06 112 ARG A O 1
ATOM 888 N N . TYR A 1 113 ? 7.898 -18.713 -57.567 1.00 90.50 113 TYR A N 1
ATOM 889 C CA . TYR A 1 113 ? 8.880 -19.366 -56.700 1.00 90.50 113 TYR A CA 1
ATOM 890 C C . TYR A 1 113 ? 10.044 -18.425 -56.420 1.00 90.50 113 TYR A C 1
ATOM 892 O O . TYR A 1 113 ? 10.558 -17.791 -57.337 1.00 90.50 113 TYR A O 1
ATOM 900 N N . TRP A 1 114 ? 10.459 -18.321 -55.161 1.00 92.25 114 TRP A N 1
ATOM 901 C CA . TRP A 1 114 ? 11.747 -17.726 -54.816 1.00 92.25 114 TRP A CA 1
ATOM 902 C C . TRP A 1 114 ? 12.803 -18.815 -54.775 1.00 92.25 114 TRP A C 1
ATOM 904 O O . TRP A 1 114 ? 12.594 -19.863 -54.167 1.00 92.25 114 TRP A O 1
ATOM 914 N N . ILE A 1 115 ? 13.917 -18.533 -55.438 1.00 92.44 115 ILE A N 1
ATOM 915 C CA . ILE A 1 115 ? 15.115 -19.357 -55.468 1.00 92.44 115 ILE A CA 1
ATOM 916 C C . ILE A 1 115 ? 16.250 -18.518 -54.877 1.00 92.44 115 ILE A C 1
ATOM 918 O O . ILE A 1 115 ? 16.377 -17.345 -55.238 1.00 92.44 115 ILE A O 1
ATOM 922 N N . SER A 1 116 ? 17.038 -19.124 -53.985 1.00 93.12 116 SER A N 1
ATOM 923 C CA . SER A 1 116 ? 18.300 -18.593 -53.457 1.00 93.12 116 SER A CA 1
ATOM 924 C C . SER A 1 116 ? 19.373 -19.681 -53.503 1.00 93.12 116 SER A C 1
ATOM 926 O O . SER A 1 116 ? 19.330 -20.602 -52.684 1.00 93.12 116 SER A O 1
ATOM 928 N N . ALA A 1 117 ? 20.357 -19.567 -54.400 1.00 91.31 117 ALA A N 1
ATOM 929 C CA . ALA A 1 117 ? 21.492 -20.494 -54.465 1.00 91.31 117 ALA A CA 1
ATOM 930 C C . ALA A 1 117 ? 22.772 -19.932 -53.827 1.00 91.31 117 ALA A C 1
ATOM 932 O O . ALA A 1 117 ? 23.148 -18.771 -54.018 1.00 91.31 117 ALA A O 1
ATOM 933 N N . ILE A 1 118 ? 23.460 -20.796 -53.084 1.00 90.81 118 ILE A N 1
ATOM 934 C CA . ILE A 1 118 ? 24.685 -20.500 -52.348 1.00 90.81 118 ILE A CA 1
ATOM 935 C C . ILE A 1 118 ? 25.701 -21.590 -52.664 1.00 90.81 118 ILE A C 1
ATOM 937 O O . ILE A 1 118 ? 25.452 -22.760 -52.387 1.00 90.81 118 ILE A O 1
ATOM 941 N N . THR A 1 119 ? 26.873 -21.226 -53.173 1.00 87.56 119 THR A N 1
ATOM 942 C CA . THR A 1 119 ? 27.921 -22.212 -53.468 1.00 87.56 119 THR A CA 1
ATOM 943 C C . THR A 1 119 ? 28.389 -22.925 -52.197 1.00 87.56 119 THR A C 1
ATOM 945 O O . THR A 1 119 ? 28.173 -22.466 -51.063 1.00 87.56 119 THR A O 1
ATOM 948 N N . SER A 1 120 ? 29.118 -24.028 -52.353 1.00 82.75 120 SER A N 1
ATOM 949 C CA . SER A 1 120 ? 29.743 -24.742 -51.229 1.00 82.75 120 SER A CA 1
ATOM 950 C C . SER A 1 120 ? 30.593 -23.825 -50.333 1.00 82.75 120 SER A C 1
ATOM 952 O O . SER A 1 120 ? 30.581 -23.987 -49.115 1.00 82.75 120 SER A O 1
ATOM 954 N N . ARG A 1 121 ? 31.193 -22.769 -50.901 1.00 79.44 121 ARG A N 1
ATOM 955 C CA . ARG A 1 121 ? 32.052 -21.777 -50.219 1.00 79.44 121 ARG A CA 1
ATOM 956 C C . ARG A 1 121 ? 31.309 -20.588 -49.601 1.00 79.44 121 ARG A C 1
ATOM 958 O O . ARG A 1 121 ? 31.942 -19.680 -49.066 1.00 79.44 121 ARG A O 1
ATOM 965 N N . GLY A 1 122 ? 29.980 -20.559 -49.712 1.00 84.38 122 GLY A N 1
ATOM 966 C CA . GLY A 1 122 ? 29.159 -19.473 -49.176 1.00 84.38 122 GLY A CA 1
ATOM 967 C C . GLY A 1 122 ? 29.015 -18.266 -50.107 1.00 84.38 122 GLY A C 1
ATOM 968 O O . GLY A 1 122 ? 28.562 -17.223 -49.647 1.00 84.38 122 GLY A O 1
ATOM 969 N N . GLU A 1 123 ? 29.383 -18.370 -51.392 1.00 88.81 123 GLU A N 1
ATOM 970 C CA . GLU A 1 123 ? 29.132 -17.310 -52.383 1.00 88.81 123 GLU A CA 1
ATOM 971 C C . GLU A 1 123 ? 27.659 -17.317 -52.797 1.00 88.81 123 GLU A C 1
ATOM 973 O O . GLU A 1 123 ? 27.118 -18.361 -53.156 1.00 88.81 123 GLU A O 1
ATOM 978 N N . PHE A 1 124 ? 27.012 -16.154 -52.758 1.00 91.38 124 PHE A N 1
ATOM 979 C CA . PHE A 1 124 ? 25.637 -15.986 -53.223 1.00 91.38 124 PHE A CA 1
ATOM 980 C C . PHE A 1 124 ? 25.622 -15.833 -54.741 1.00 91.38 124 PHE A C 1
ATOM 982 O O . PHE A 1 124 ? 26.320 -14.970 -55.282 1.00 91.38 124 PHE A O 1
ATOM 989 N N . LEU A 1 125 ? 24.834 -16.652 -55.434 1.00 88.62 125 LEU A N 1
ATOM 990 C CA . LEU A 1 125 ? 24.748 -16.615 -56.890 1.00 88.62 125 LEU A CA 1
ATOM 991 C C . LEU A 1 125 ? 23.591 -15.708 -57.326 1.00 88.62 125 LEU A C 1
ATOM 993 O O . LEU A 1 125 ? 22.429 -16.079 -57.209 1.00 88.62 125 LEU A O 1
ATOM 997 N N . ASN A 1 126 ? 23.902 -14.522 -57.863 1.00 84.62 126 ASN A N 1
ATOM 998 C CA . ASN A 1 126 ? 22.887 -13.522 -58.246 1.00 84.62 126 ASN A CA 1
ATOM 999 C C . ASN A 1 126 ? 21.856 -14.027 -59.253 1.00 84.62 126 ASN A C 1
ATOM 1001 O O . ASN A 1 126 ? 20.694 -13.639 -59.193 1.00 84.62 126 ASN A O 1
ATOM 1005 N N . GLU A 1 127 ? 22.279 -14.883 -60.181 1.00 84.31 127 GLU A N 1
ATOM 1006 C CA . GLU A 1 127 ? 21.407 -15.473 -61.204 1.00 84.31 127 GLU A CA 1
ATOM 1007 C C . GLU A 1 127 ? 20.324 -16.380 -60.598 1.00 84.31 127 GLU A C 1
ATOM 1009 O O . GLU A 1 127 ? 19.309 -16.649 -61.241 1.00 84.31 127 GLU A O 1
ATOM 1014 N N . TYR A 1 128 ? 20.523 -16.781 -59.340 1.00 87.50 128 TYR A N 1
ATOM 1015 C CA . TYR A 1 128 ? 19.687 -17.689 -58.572 1.00 87.50 128 TYR A CA 1
ATOM 1016 C C . TYR A 1 128 ? 19.264 -17.094 -57.224 1.00 87.50 128 TYR A C 1
ATOM 1018 O O . TYR A 1 128 ? 18.874 -17.854 -56.351 1.00 87.50 128 TYR A O 1
ATOM 1026 N N . GLU A 1 129 ? 19.345 -15.770 -57.042 1.00 89.69 129 GLU A N 1
ATOM 1027 C CA . GLU A 1 129 ? 18.678 -15.026 -55.961 1.00 89.69 129 GLU A CA 1
ATOM 1028 C C . GLU A 1 129 ? 17.561 -14.194 -56.599 1.00 89.69 129 GLU A C 1
ATOM 1030 O O . GLU A 1 129 ? 17.696 -12.999 -56.869 1.00 89.69 129 GLU A O 1
ATOM 1035 N N . THR A 1 130 ? 16.460 -14.860 -56.954 1.00 89.62 130 THR A N 1
ATOM 1036 C CA . THR A 1 130 ? 15.411 -14.291 -57.813 1.00 89.62 130 THR A CA 1
ATOM 1037 C C . THR A 1 130 ? 14.036 -14.908 -57.557 1.00 89.62 130 THR A C 1
ATOM 1039 O O . THR A 1 130 ? 13.905 -15.949 -56.915 1.00 89.62 130 THR A O 1
ATOM 1042 N N . VAL A 1 131 ? 12.993 -14.250 -58.068 1.00 90.25 131 VAL A N 1
ATOM 1043 C CA . VAL A 1 131 ? 11.621 -14.773 -58.087 1.00 90.25 131 VAL A CA 1
ATOM 1044 C C . VAL A 1 131 ? 11.255 -15.140 -59.519 1.00 90.25 131 VAL A C 1
ATOM 1046 O O . VAL A 1 131 ? 11.143 -14.255 -60.370 1.00 90.25 131 VAL A O 1
ATOM 1049 N N . VAL A 1 132 ? 11.034 -16.428 -59.765 1.00 89.81 132 VAL A N 1
ATOM 1050 C CA . VAL A 1 132 ? 10.593 -16.968 -61.057 1.00 89.81 132 VAL A CA 1
ATOM 1051 C C . VAL A 1 132 ? 9.068 -17.030 -61.133 1.00 89.81 132 VAL A C 1
ATOM 1053 O O . VAL A 1 132 ? 8.371 -17.124 -60.114 1.00 89.81 132 VAL A O 1
ATOM 1056 N N . ARG A 1 133 ? 8.531 -16.901 -62.347 1.00 86.50 133 ARG A N 1
ATOM 1057 C CA . ARG A 1 133 ? 7.105 -16.658 -62.602 1.00 86.50 133 ARG A CA 1
ATOM 1058 C C . ARG A 1 133 ? 6.251 -17.905 -62.480 1.00 86.50 133 ARG A C 1
ATOM 1060 O O . ARG A 1 133 ? 5.103 -17.796 -62.063 1.00 86.50 133 ARG A O 1
ATOM 1067 N N . ASP A 1 134 ? 6.797 -19.048 -62.863 1.00 85.50 134 ASP A N 1
ATOM 1068 C CA . ASP A 1 134 ? 6.085 -20.314 -62.884 1.00 85.50 134 ASP A CA 1
ATOM 1069 C C . ASP A 1 134 ? 7.041 -21.500 -62.703 1.00 85.50 134 ASP A C 1
ATOM 1071 O O . ASP A 1 134 ? 8.254 -21.356 -62.541 1.00 85.50 134 ASP A O 1
ATOM 1075 N N . ARG A 1 135 ? 6.458 -22.700 -62.692 1.00 85.06 135 ARG A N 1
ATOM 1076 C CA . ARG A 1 135 ? 7.180 -23.958 -62.488 1.00 85.06 135 ARG A CA 1
ATOM 1077 C C . ARG A 1 135 ? 8.116 -24.335 -63.642 1.00 85.06 135 ARG A C 1
ATOM 1079 O O . ARG A 1 135 ? 8.978 -25.174 -63.428 1.00 85.06 135 ARG A O 1
ATOM 1086 N N . PHE A 1 136 ? 7.899 -23.805 -64.847 1.00 82.69 136 PHE A N 1
ATOM 1087 C CA . PHE A 1 136 ? 8.734 -24.105 -66.011 1.00 82.69 136 PHE A CA 1
ATOM 1088 C C . PHE A 1 136 ? 10.010 -23.268 -65.950 1.00 82.69 136 PHE A C 1
ATOM 1090 O O . PHE A 1 136 ? 11.092 -23.826 -66.032 1.00 82.69 136 PHE A O 1
ATOM 1097 N N . GLU A 1 137 ? 9.888 -21.970 -65.649 1.00 87.94 137 GLU A N 1
ATOM 1098 C CA . GLU A 1 137 ? 11.048 -21.101 -65.400 1.00 87.94 137 GLU A CA 1
ATOM 1099 C C . GLU A 1 137 ? 11.862 -21.568 -64.178 1.00 87.94 137 GLU A C 1
ATOM 1101 O O . GLU A 1 137 ? 13.087 -21.461 -64.165 1.00 87.94 137 GLU A O 1
ATOM 1106 N N . LEU A 1 138 ? 11.191 -22.125 -63.157 1.00 87.31 138 LEU A N 1
ATOM 1107 C CA . LEU A 1 138 ? 11.865 -22.827 -62.062 1.00 87.31 138 LEU A CA 1
ATOM 1108 C C . LEU A 1 138 ? 12.668 -24.023 -62.589 1.00 87.31 138 LEU A C 1
ATOM 1110 O O . LEU A 1 138 ? 13.853 -24.108 -62.293 1.00 87.31 138 LEU A O 1
ATOM 1114 N N . GLY A 1 139 ? 12.040 -24.917 -63.359 1.00 83.44 139 GLY A N 1
ATOM 1115 C CA . GLY A 1 139 ? 12.688 -26.098 -63.938 1.00 83.44 139 GLY A CA 1
ATOM 1116 C C . GLY A 1 139 ? 13.939 -25.749 -64.742 1.00 83.44 139 GLY A C 1
ATOM 1117 O O . GLY A 1 139 ? 15.010 -26.258 -64.423 1.00 83.44 139 GLY A O 1
ATOM 1118 N N . ASP A 1 140 ? 13.830 -24.795 -65.673 1.00 82.44 140 ASP A N 1
ATOM 1119 C CA . ASP A 1 140 ? 14.949 -24.324 -66.502 1.00 82.44 140 ASP A CA 1
ATOM 1120 C C . ASP A 1 140 ? 16.138 -23.854 -65.642 1.00 82.44 140 ASP A C 1
ATOM 1122 O O . ASP A 1 140 ? 17.294 -24.169 -65.925 1.00 82.44 140 ASP A O 1
ATOM 1126 N N . LYS A 1 141 ? 15.860 -23.126 -64.549 1.00 86.06 141 LYS A N 1
ATOM 1127 C CA . LYS A 1 141 ? 16.890 -22.651 -63.614 1.00 86.06 141 LYS A CA 1
ATOM 1128 C C . LYS A 1 141 ? 17.529 -23.783 -62.813 1.00 86.06 141 LYS A C 1
ATOM 1130 O O . LYS A 1 141 ? 18.730 -23.744 -62.559 1.00 86.06 141 LYS A O 1
ATOM 1135 N N . LEU A 1 142 ? 16.749 -24.772 -62.386 1.00 84.69 142 LEU A N 1
ATOM 1136 C CA . LEU A 1 142 ? 17.285 -25.910 -61.637 1.00 84.69 142 LEU A CA 1
ATOM 1137 C C . LEU A 1 142 ? 18.157 -26.806 -62.523 1.00 84.69 142 LEU A C 1
ATOM 1139 O O . LEU A 1 142 ? 19.225 -27.229 -62.080 1.00 84.69 142 LEU A O 1
ATOM 1143 N N . GLU A 1 143 ? 17.738 -27.040 -63.768 1.00 79.06 143 GLU A N 1
ATOM 1144 C CA . GLU A 1 143 ? 18.521 -27.775 -64.765 1.00 79.06 143 GLU A CA 1
ATOM 1145 C C . GLU A 1 143 ? 19.848 -27.058 -65.052 1.00 79.06 143 GLU A C 1
ATOM 1147 O O . GLU A 1 143 ? 20.908 -27.670 -64.918 1.00 79.06 143 GLU A O 1
ATOM 1152 N N . GLU A 1 144 ? 19.820 -25.748 -65.332 1.00 82.31 144 GLU A N 1
ATOM 1153 C CA . GLU A 1 144 ? 21.022 -24.931 -65.577 1.00 82.31 144 GLU A CA 1
ATOM 1154 C C . GLU A 1 144 ? 22.038 -25.030 -64.428 1.00 82.31 144 GLU A C 1
ATOM 1156 O O . GLU A 1 144 ? 23.234 -25.230 -64.656 1.00 82.31 144 GLU A O 1
ATOM 1161 N N . LEU A 1 145 ? 21.561 -24.951 -63.184 1.00 81.06 145 LEU A N 1
ATOM 1162 C CA . LEU A 1 145 ? 22.423 -25.022 -62.011 1.00 81.06 145 LEU A CA 1
ATOM 1163 C C . LEU A 1 145 ? 23.023 -26.422 -61.822 1.00 81.06 145 LEU A C 1
ATOM 1165 O O . LEU A 1 145 ? 24.222 -26.543 -61.559 1.00 81.06 145 LEU A O 1
ATOM 1169 N N . SER A 1 146 ? 22.219 -27.473 -62.016 1.00 73.12 146 SER A N 1
ATOM 1170 C CA . SER A 1 146 ? 22.648 -28.873 -61.869 1.00 73.12 146 SER A CA 1
ATOM 1171 C C . SER A 1 146 ? 23.731 -29.298 -62.868 1.00 73.12 146 SER A C 1
ATOM 1173 O O . SER A 1 146 ? 24.537 -30.176 -62.571 1.00 73.12 146 SER A O 1
ATOM 1175 N N . LEU A 1 147 ? 23.812 -28.638 -64.031 1.00 72.94 147 LEU A N 1
ATOM 1176 C CA . LEU A 1 147 ? 24.867 -28.877 -65.022 1.00 72.94 147 LEU A CA 1
ATOM 1177 C C . LEU A 1 147 ? 26.249 -28.393 -64.556 1.00 72.94 147 LEU A C 1
ATOM 1179 O O . LEU A 1 147 ? 27.265 -28.783 -65.135 1.00 72.94 147 LEU A O 1
ATOM 1183 N N . THR A 1 148 ? 26.295 -27.513 -63.553 1.00 69.19 148 THR A N 1
ATOM 1184 C CA . THR A 1 148 ? 27.518 -26.809 -63.138 1.00 69.19 148 THR A CA 1
ATOM 1185 C C . THR A 1 148 ? 27.972 -27.159 -61.726 1.00 69.19 148 THR A C 1
ATOM 1187 O O . THR A 1 148 ? 29.177 -27.193 -61.472 1.00 69.19 148 THR A O 1
ATOM 1190 N N . GLU A 1 149 ? 27.044 -27.463 -60.817 1.00 72.00 149 GLU A N 1
ATOM 1191 C CA . GLU A 1 149 ? 27.338 -27.807 -59.427 1.00 72.00 149 GLU A CA 1
ATOM 1192 C C . GLU A 1 149 ? 26.483 -28.997 -58.968 1.00 72.00 149 GLU A C 1
ATOM 1194 O O . GLU A 1 149 ? 25.346 -29.169 -59.397 1.00 72.00 149 GLU A O 1
ATOM 1199 N N . THR A 1 150 ? 27.008 -29.809 -58.044 1.00 81.38 150 THR A N 1
ATOM 1200 C CA . THR A 1 150 ? 26.164 -30.768 -57.308 1.00 81.38 150 THR A CA 1
ATOM 1201 C C . THR A 1 150 ? 25.337 -30.009 -56.275 1.00 81.38 150 THR A C 1
ATOM 1203 O O . THR A 1 150 ? 25.876 -29.149 -55.576 1.00 81.38 150 THR A O 1
ATOM 1206 N N . VAL A 1 151 ? 24.039 -30.302 -56.162 1.00 86.06 151 VAL A N 1
ATOM 1207 C CA . VAL A 1 151 ? 23.102 -29.432 -55.430 1.00 86.06 151 VAL A CA 1
ATOM 1208 C C . VAL A 1 151 ? 22.440 -30.142 -54.245 1.00 86.06 151 VAL A C 1
ATOM 1210 O O . VAL A 1 151 ? 22.061 -31.309 -54.318 1.00 86.06 151 VAL A O 1
ATOM 1213 N N . ASN A 1 152 ? 22.270 -29.414 -53.142 1.00 89.12 152 ASN A N 1
ATOM 1214 C CA . ASN A 1 152 ? 21.343 -29.718 -52.059 1.00 89.12 152 ASN A CA 1
ATOM 1215 C C . ASN A 1 152 ? 20.135 -28.777 -52.143 1.00 89.12 152 ASN A C 1
ATOM 1217 O O . ASN A 1 152 ? 20.280 -27.567 -51.957 1.00 89.12 152 ASN A O 1
ATOM 1221 N N . PHE A 1 153 ? 18.950 -29.329 -52.396 1.00 89.44 153 PHE A N 1
ATOM 1222 C CA . PHE A 1 153 ? 17.706 -28.567 -52.415 1.00 89.44 153 PHE A CA 1
ATOM 1223 C C . PHE A 1 153 ? 17.077 -28.514 -51.035 1.00 89.44 153 PHE A C 1
ATOM 1225 O O . PHE A 1 153 ? 16.813 -29.545 -50.417 1.00 89.44 153 PHE A O 1
ATOM 1232 N N . ALA A 1 154 ? 16.769 -27.306 -50.585 1.00 90.75 154 ALA A N 1
ATOM 1233 C CA . ALA A 1 154 ? 16.093 -27.067 -49.330 1.00 90.75 154 ALA A CA 1
ATOM 1234 C C . ALA A 1 154 ? 14.744 -26.385 -49.533 1.00 90.75 154 ALA A C 1
ATOM 1236 O O . ALA A 1 154 ? 14.616 -25.429 -50.297 1.00 90.75 154 ALA A O 1
ATOM 1237 N N . TYR A 1 155 ? 13.741 -26.875 -48.814 1.00 91.75 155 TYR A N 1
ATOM 1238 C CA . TYR A 1 155 ? 12.378 -26.355 -48.837 1.00 91.75 155 TYR A CA 1
ATOM 1239 C C . TYR A 1 155 ? 11.736 -26.498 -47.455 1.00 91.75 155 TYR A C 1
ATOM 1241 O O . TYR A 1 155 ? 12.176 -27.295 -46.622 1.00 91.75 155 TYR A O 1
ATOM 1249 N N . LEU A 1 156 ? 10.693 -25.711 -47.191 1.00 89.25 156 LEU A N 1
ATOM 1250 C CA . LEU A 1 156 ? 9.927 -25.824 -45.948 1.00 89.25 156 LEU A CA 1
ATOM 1251 C C . LEU A 1 156 ? 9.116 -27.122 -45.947 1.00 89.25 156 LEU A C 1
ATOM 1253 O O . LEU A 1 156 ? 8.548 -27.498 -46.969 1.00 89.25 156 LEU A O 1
ATOM 1257 N N . LYS A 1 157 ? 9.002 -27.790 -44.798 1.00 87.00 157 LYS A N 1
ATOM 1258 C CA . LYS A 1 157 ? 8.261 -29.057 -44.664 1.00 87.00 157 LYS A CA 1
ATOM 1259 C C . LYS A 1 157 ? 6.793 -28.928 -45.096 1.00 87.00 157 LYS A C 1
ATOM 1261 O O . LYS A 1 157 ? 6.242 -29.852 -45.694 1.00 87.00 157 LYS A O 1
ATOM 1266 N N . THR A 1 158 ? 6.178 -27.775 -44.840 1.00 84.31 158 THR A N 1
ATOM 1267 C CA . THR A 1 158 ? 4.832 -27.400 -45.311 1.00 84.31 158 THR A CA 1
ATOM 1268 C C . THR A 1 158 ? 4.715 -27.286 -46.832 1.00 84.31 158 THR A C 1
ATOM 1270 O O . THR A 1 158 ? 3.620 -27.396 -47.378 1.00 84.31 158 THR A O 1
ATOM 1273 N N . GLU A 1 159 ? 5.832 -27.134 -47.540 1.00 86.06 159 GLU A N 1
ATOM 1274 C CA . GLU A 1 159 ? 5.916 -26.969 -48.991 1.00 86.06 159 GLU A CA 1
ATOM 1275 C C . GLU A 1 159 ? 6.462 -28.229 -49.681 1.00 86.06 159 GLU A C 1
ATOM 1277 O O . GLU A 1 159 ? 7.143 -28.154 -50.701 1.00 86.06 159 GLU A O 1
ATOM 1282 N N . ALA A 1 160 ? 6.111 -29.416 -49.172 1.00 80.56 160 ALA A N 1
ATOM 1283 C CA . ALA A 1 160 ? 6.529 -30.708 -49.730 1.00 80.56 160 ALA A CA 1
ATOM 1284 C C . ALA A 1 160 ? 6.187 -30.898 -51.227 1.00 80.56 160 ALA A C 1
ATOM 1286 O O . ALA A 1 160 ? 6.773 -31.747 -51.896 1.00 80.56 160 ALA A O 1
ATOM 1287 N N . ALA A 1 161 ? 5.278 -30.091 -51.789 1.00 82.94 161 ALA A N 1
ATOM 1288 C CA . ALA A 1 161 ? 5.020 -30.042 -53.229 1.00 82.94 161 ALA A CA 1
ATOM 1289 C C . ALA A 1 161 ? 6.262 -29.650 -54.058 1.00 82.94 161 ALA A C 1
ATOM 1291 O O . ALA A 1 161 ? 6.359 -30.053 -55.217 1.00 82.94 161 ALA A O 1
ATOM 1292 N N . ILE A 1 162 ? 7.219 -28.917 -53.474 1.00 85.81 162 ILE A N 1
ATOM 1293 C CA . ILE A 1 162 ? 8.501 -28.579 -54.109 1.00 85.81 162 ILE A CA 1
ATOM 1294 C C . ILE A 1 162 ? 9.305 -29.845 -54.404 1.00 85.81 162 ILE A C 1
ATOM 1296 O O . ILE A 1 162 ? 9.845 -29.961 -55.499 1.00 85.81 162 ILE A O 1
ATOM 1300 N N . LYS A 1 163 ? 9.305 -30.834 -53.501 1.00 83.06 163 LYS A N 1
ATOM 1301 C CA . LYS A 1 163 ? 9.963 -32.129 -53.734 1.00 83.06 163 LYS A CA 1
ATOM 1302 C C . LYS A 1 163 ? 9.481 -32.779 -55.029 1.00 83.06 163 LYS A C 1
ATOM 1304 O O . LYS A 1 163 ? 10.267 -33.150 -55.890 1.00 83.06 163 LYS A O 1
ATOM 1309 N N . GLY A 1 164 ? 8.160 -32.847 -55.201 1.00 79.06 164 GLY A N 1
ATOM 1310 C CA . GLY A 1 164 ? 7.552 -33.405 -56.408 1.00 79.06 164 GLY A CA 1
ATOM 1311 C C . GLY A 1 164 ? 7.834 -32.598 -57.680 1.00 79.06 164 GLY A C 1
ATOM 1312 O O . GLY A 1 164 ? 7.672 -33.138 -58.771 1.00 79.06 164 GLY A O 1
ATOM 1313 N N . LEU A 1 165 ? 8.227 -31.326 -57.565 1.00 81.19 165 LEU A N 1
ATOM 1314 C CA . LEU A 1 165 ? 8.682 -30.512 -58.692 1.00 81.19 165 LEU A CA 1
ATOM 1315 C C . LEU A 1 165 ? 10.152 -30.787 -59.010 1.00 81.19 165 LEU A C 1
ATOM 1317 O O . LEU A 1 165 ? 10.454 -31.048 -60.166 1.00 81.19 165 LEU A O 1
ATOM 1321 N N . VAL A 1 166 ? 11.036 -30.804 -58.011 1.00 81.81 166 VAL A N 1
ATOM 1322 C CA . VAL A 1 166 ? 12.471 -31.086 -58.197 1.00 81.81 166 VAL A CA 1
ATOM 1323 C C . VAL A 1 166 ? 12.678 -32.457 -58.853 1.00 81.81 166 VAL A C 1
ATOM 1325 O O . VAL A 1 166 ? 13.335 -32.537 -59.887 1.00 81.81 166 VAL A O 1
ATOM 1328 N N . ASN A 1 167 ? 12.000 -33.502 -58.364 1.00 79.06 167 ASN A N 1
ATOM 1329 C CA . ASN A 1 167 ? 12.081 -34.862 -58.922 1.00 79.06 167 ASN A CA 1
ATOM 1330 C C . ASN A 1 167 ? 11.524 -34.998 -60.355 1.00 79.06 167 ASN A C 1
ATOM 1332 O O . ASN A 1 167 ? 11.663 -36.053 -60.969 1.00 79.06 167 ASN A O 1
ATOM 1336 N N . ARG A 1 168 ? 10.826 -33.984 -60.889 1.00 76.50 168 ARG A N 1
ATOM 1337 C CA . ARG A 1 168 ? 10.378 -33.979 -62.294 1.00 76.50 168 ARG A CA 1
ATOM 1338 C C . ARG A 1 168 ? 11.432 -33.438 -63.251 1.00 76.50 168 ARG A C 1
ATOM 1340 O O . ARG A 1 168 ? 11.342 -33.750 -64.433 1.00 76.50 168 ARG A O 1
ATOM 1347 N N . PHE A 1 169 ? 12.357 -32.621 -62.755 1.00 74.19 169 PHE A N 1
ATOM 1348 C CA . PHE A 1 169 ? 13.377 -31.947 -63.560 1.00 74.19 169 PHE A CA 1
ATOM 1349 C C . PHE A 1 169 ? 14.760 -32.584 -63.395 1.00 74.19 169 PHE A C 1
ATOM 1351 O O . PHE A 1 169 ? 15.556 -32.551 -64.323 1.00 74.19 169 PHE A O 1
ATOM 1358 N N . LEU A 1 170 ? 15.039 -33.198 -62.242 1.00 72.50 170 LEU A N 1
ATOM 1359 C CA . LEU A 1 170 ? 16.344 -33.775 -61.913 1.00 72.50 170 LEU A CA 1
ATOM 1360 C C . LEU A 1 170 ? 16.208 -35.240 -61.492 1.00 72.50 170 LEU A C 1
ATOM 1362 O O . LEU A 1 170 ? 15.196 -35.630 -60.904 1.00 72.50 170 LEU A O 1
ATOM 1366 N N . SER A 1 171 ? 17.227 -36.050 -61.790 1.00 66.44 171 SER A N 1
ATOM 1367 C CA . SER A 1 171 ? 17.267 -37.450 -61.362 1.00 66.44 171 SER A CA 1
ATOM 1368 C C . SER A 1 171 ? 17.706 -37.557 -59.896 1.00 66.44 171 SER A C 1
ATOM 1370 O O . SER A 1 171 ? 18.481 -36.729 -59.417 1.00 66.44 171 SER A O 1
ATOM 1372 N N . ASP A 1 172 ? 17.219 -38.569 -59.166 1.00 62.59 172 ASP A N 1
ATOM 1373 C CA . ASP A 1 172 ? 17.512 -38.755 -57.730 1.00 62.59 172 ASP A CA 1
ATOM 1374 C C . ASP A 1 172 ? 19.022 -38.950 -57.433 1.00 62.59 172 ASP A C 1
ATOM 1376 O O . ASP A 1 172 ? 19.437 -38.870 -56.277 1.00 62.59 172 ASP A O 1
ATOM 1380 N N . GLU A 1 173 ? 19.855 -39.198 -58.452 1.00 65.25 173 GLU A N 1
ATOM 1381 C CA . GLU A 1 173 ? 21.314 -39.324 -58.319 1.00 65.25 173 GLU A CA 1
ATOM 1382 C C . GLU A 1 173 ? 22.048 -37.966 -58.344 1.00 65.25 173 GLU A C 1
ATOM 1384 O O . GLU A 1 173 ? 23.184 -37.877 -57.871 1.00 65.25 173 GLU A O 1
ATOM 1389 N N . ASP A 1 174 ? 21.397 -36.897 -58.822 1.00 64.94 174 ASP A N 1
ATOM 1390 C CA . ASP A 1 174 ? 22.030 -35.598 -59.104 1.00 64.94 174 ASP A CA 1
ATOM 1391 C C . ASP A 1 174 ? 21.928 -34.585 -57.948 1.00 64.94 174 ASP A C 1
ATOM 1393 O O . ASP A 1 174 ? 22.578 -33.534 -57.968 1.00 64.94 174 ASP A O 1
ATOM 1397 N N . PHE A 1 175 ? 21.127 -34.875 -56.914 1.00 77.38 175 PHE A N 1
ATOM 1398 C CA . PHE A 1 175 ? 20.900 -33.942 -55.810 1.00 77.38 175 PHE A CA 1
ATOM 1399 C C . PHE A 1 175 ? 20.690 -34.613 -54.450 1.00 77.38 175 PHE A C 1
ATOM 1401 O O . PHE A 1 175 ? 20.399 -35.799 -54.324 1.00 77.38 175 PHE A O 1
ATOM 1408 N N . SER A 1 176 ? 20.843 -33.823 -53.389 1.00 82.81 176 SER A N 1
ATOM 1409 C CA . SER A 1 176 ? 20.397 -34.180 -52.040 1.00 82.81 176 SER A CA 1
ATOM 1410 C C . SER A 1 176 ? 19.284 -33.232 -51.588 1.00 82.81 176 SER A C 1
ATOM 1412 O O . SER A 1 176 ? 19.170 -32.122 -52.102 1.00 82.81 176 SER A O 1
ATOM 1414 N N . GLU A 1 177 ? 18.436 -33.650 -50.647 1.00 86.12 177 GLU A N 1
ATOM 1415 C CA . GLU A 1 177 ? 17.326 -32.818 -50.162 1.00 86.12 177 GLU A CA 1
ATOM 1416 C C . GLU A 1 177 ? 17.404 -32.536 -48.659 1.00 86.12 177 GLU A C 1
ATOM 1418 O O . GLU A 1 177 ? 17.841 -33.375 -47.870 1.00 86.12 177 GLU A O 1
ATOM 1423 N N . THR A 1 178 ? 16.930 -31.352 -48.270 1.00 88.25 178 THR A N 1
ATOM 1424 C CA . THR A 1 178 ? 16.825 -30.893 -46.884 1.00 88.25 178 THR A CA 1
ATOM 1425 C C . THR A 1 178 ? 15.431 -30.306 -46.646 1.00 88.25 178 THR A C 1
ATOM 1427 O O . THR A 1 178 ? 15.116 -29.205 -47.091 1.00 88.25 178 THR A O 1
ATOM 1430 N N . SER A 1 179 ? 14.580 -31.020 -45.908 1.00 88.56 179 SER A N 1
ATOM 1431 C CA . SER A 1 179 ? 13.280 -30.488 -45.475 1.00 88.56 179 SER A CA 1
ATOM 1432 C C . SER A 1 179 ? 13.438 -29.713 -44.165 1.00 88.56 179 SER A C 1
ATOM 1434 O O . SER A 1 179 ? 13.797 -30.301 -43.147 1.00 88.56 179 SER A O 1
ATOM 1436 N N . ILE A 1 180 ? 13.098 -28.424 -44.162 1.00 90.12 180 ILE A N 1
ATOM 1437 C CA . ILE A 1 180 ? 13.210 -27.529 -42.999 1.00 90.12 180 ILE A CA 1
ATOM 1438 C C . ILE A 1 180 ? 11.880 -27.522 -42.220 1.00 90.12 180 ILE A C 1
ATOM 1440 O O . ILE A 1 180 ? 10.862 -27.115 -42.786 1.00 90.12 180 ILE A O 1
ATOM 1444 N N . PRO A 1 181 ? 11.836 -27.978 -40.952 1.00 90.06 181 PRO A N 1
ATOM 1445 C CA . PRO A 1 181 ? 10.641 -27.900 -40.109 1.00 90.06 181 PRO A CA 1
ATOM 1446 C C . PRO A 1 181 ? 10.192 -26.454 -39.859 1.00 90.06 181 PRO A C 1
ATOM 1448 O O . PRO A 1 181 ? 11.025 -25.571 -39.668 1.00 90.06 181 PRO A O 1
ATOM 1451 N N . ASP A 1 182 ? 8.882 -26.205 -39.789 1.00 85.75 182 ASP A N 1
ATOM 1452 C CA . ASP A 1 182 ? 8.376 -24.841 -39.568 1.00 85.75 182 ASP A CA 1
ATOM 1453 C C . ASP A 1 182 ? 8.743 -24.292 -38.177 1.00 85.75 182 ASP A C 1
ATOM 1455 O O . ASP A 1 182 ? 9.019 -23.103 -38.038 1.00 85.75 182 ASP A O 1
ATOM 1459 N N . GLU A 1 183 ? 8.846 -25.165 -37.168 1.00 87.06 183 GLU A N 1
ATOM 1460 C CA . GLU A 1 183 ? 9.290 -24.829 -35.802 1.00 87.06 183 GLU A CA 1
ATOM 1461 C C . GLU A 1 183 ? 10.708 -24.231 -35.774 1.00 87.06 183 GLU A C 1
ATOM 1463 O O . GLU A 1 183 ? 11.054 -23.438 -34.898 1.00 87.06 183 GLU A O 1
ATOM 1468 N N . ASP A 1 184 ? 11.537 -24.570 -36.764 1.00 89.25 184 ASP A N 1
ATOM 1469 C CA . ASP A 1 184 ? 12.911 -24.097 -36.848 1.00 89.25 184 ASP A CA 1
ATOM 1470 C C . ASP A 1 184 ? 13.020 -22.683 -37.438 1.00 89.25 184 ASP A C 1
ATOM 1472 O O . ASP A 1 184 ? 14.029 -22.012 -37.199 1.00 89.25 184 ASP A O 1
ATOM 1476 N N . ILE A 1 185 ? 11.997 -22.206 -38.156 1.00 87.94 185 ILE A N 1
ATOM 1477 C CA . ILE A 1 185 ? 11.996 -20.923 -38.875 1.00 87.94 185 ILE A CA 1
ATOM 1478 C C . ILE A 1 185 ? 12.269 -19.756 -37.927 1.00 87.94 185 ILE A C 1
ATOM 1480 O O . ILE A 1 185 ? 13.119 -18.915 -38.223 1.00 87.94 185 ILE A O 1
ATOM 1484 N N . GLU A 1 186 ? 11.584 -19.703 -36.782 1.00 85.50 186 GLU A N 1
ATOM 1485 C CA . GLU A 1 186 ? 11.745 -18.601 -35.829 1.00 85.50 186 GLU A CA 1
ATOM 1486 C C . GLU A 1 186 ? 13.160 -18.558 -35.257 1.00 85.50 186 GLU A C 1
ATOM 1488 O O . GLU A 1 186 ? 13.765 -17.490 -35.195 1.00 85.50 186 GLU A O 1
ATOM 1493 N N . SER A 1 187 ? 13.718 -19.725 -34.918 1.00 86.75 187 SER A N 1
ATOM 1494 C CA . SER A 1 187 ? 15.090 -19.837 -34.410 1.00 86.75 187 SER A CA 1
ATOM 1495 C C . SER A 1 187 ? 16.140 -19.424 -35.450 1.00 86.75 187 SER A C 1
ATOM 1497 O O . SER A 1 187 ? 17.160 -18.820 -35.114 1.00 86.75 187 SER A O 1
ATOM 1499 N N . ILE A 1 188 ? 15.895 -19.722 -36.731 1.00 89.19 188 ILE A N 1
ATOM 1500 C CA . ILE A 1 188 ? 16.775 -19.326 -37.834 1.00 89.19 188 ILE A CA 1
ATOM 1501 C C . ILE A 1 188 ? 16.682 -17.809 -38.012 1.00 89.19 188 ILE A C 1
ATOM 1503 O O . ILE A 1 188 ? 17.702 -17.118 -37.995 1.00 89.19 188 ILE A O 1
ATOM 1507 N N . LEU A 1 189 ? 15.469 -17.259 -38.106 1.00 86.75 189 LEU A N 1
ATOM 1508 C CA . LEU A 1 189 ? 15.245 -15.824 -38.285 1.00 86.75 189 LEU A CA 1
ATOM 1509 C C . LEU A 1 189 ? 15.750 -14.996 -37.103 1.00 86.75 189 LEU A C 1
ATOM 1511 O O . LEU A 1 189 ? 16.309 -13.922 -37.328 1.00 86.75 189 LEU A O 1
ATOM 1515 N N . SER A 1 190 ? 15.617 -15.466 -35.858 1.00 82.69 190 SER A N 1
ATOM 1516 C CA . SER A 1 190 ? 16.117 -14.755 -34.674 1.00 82.69 190 SER A CA 1
ATOM 1517 C C . SER A 1 190 ? 17.634 -14.592 -34.718 1.00 82.69 190 SER A C 1
ATOM 1519 O O . SER A 1 190 ? 18.139 -13.505 -34.434 1.00 82.69 190 SER A O 1
ATOM 1521 N N . ASN A 1 191 ? 18.338 -15.639 -35.155 1.00 82.12 191 ASN A N 1
ATOM 1522 C CA . ASN A 1 191 ? 19.799 -15.685 -35.226 1.00 82.12 191 ASN A CA 1
ATOM 1523 C C . ASN A 1 191 ? 20.362 -15.068 -36.513 1.00 82.12 191 ASN A C 1
ATOM 1525 O O . ASN A 1 191 ? 21.548 -14.750 -36.579 1.00 82.12 191 ASN A O 1
ATOM 1529 N N . THR A 1 192 ? 19.519 -14.853 -37.524 1.00 86.06 192 THR A N 1
ATOM 1530 C CA . THR A 1 192 ? 19.940 -14.234 -38.780 1.00 86.06 192 THR A CA 1
ATOM 1531 C C . THR A 1 192 ? 20.149 -12.729 -38.598 1.00 86.06 192 THR A C 1
ATOM 1533 O O . THR A 1 192 ? 19.303 -12.029 -38.028 1.00 86.06 192 THR A O 1
ATOM 1536 N N . ALA A 1 193 ? 21.286 -12.221 -39.080 1.00 81.88 193 ALA A N 1
ATOM 1537 C CA . ALA A 1 193 ? 21.624 -10.805 -38.998 1.00 81.88 193 ALA A CA 1
ATOM 1538 C C . ALA A 1 193 ? 20.632 -9.942 -39.794 1.00 81.88 193 ALA A C 1
ATOM 1540 O O . ALA A 1 193 ? 20.305 -10.244 -40.940 1.00 81.88 193 ALA A O 1
ATOM 1541 N N . GLU A 1 194 ? 20.172 -8.857 -39.173 1.00 87.44 194 GLU A N 1
ATOM 1542 C CA . GLU A 1 194 ? 19.311 -7.870 -39.822 1.00 87.44 194 GLU A CA 1
ATOM 1543 C C . GLU A 1 194 ? 20.106 -6.996 -40.799 1.00 87.44 194 GLU A C 1
ATOM 1545 O O . GLU A 1 194 ? 21.286 -6.689 -40.580 1.00 87.44 194 GLU A O 1
ATOM 1550 N N . LEU A 1 195 ? 19.428 -6.566 -41.862 1.00 85.12 195 LEU A N 1
ATOM 1551 C CA . LEU A 1 195 ? 19.913 -5.572 -42.803 1.00 85.12 195 LEU A CA 1
ATOM 1552 C C . LEU A 1 195 ? 20.244 -4.260 -42.071 1.00 85.12 195 LEU A C 1
ATOM 1554 O O . LEU A 1 195 ? 19.410 -3.680 -41.378 1.00 85.12 195 LEU A O 1
ATOM 1558 N N . LYS A 1 196 ? 21.473 -3.759 -42.233 1.00 83.12 196 LYS A N 1
ATOM 1559 C CA . LYS A 1 196 ? 21.961 -2.614 -41.452 1.00 83.12 196 LYS A CA 1
ATOM 1560 C C . LYS A 1 196 ? 21.751 -1.308 -42.196 1.00 83.12 196 LYS A C 1
ATOM 1562 O O . LYS A 1 196 ? 22.075 -1.200 -43.379 1.00 83.12 196 LYS A O 1
ATOM 1567 N N . ARG A 1 197 ? 21.281 -0.277 -41.490 1.00 81.06 197 ARG A N 1
ATOM 1568 C CA . ARG A 1 197 ? 21.241 1.082 -42.040 1.00 81.06 197 ARG A CA 1
ATOM 1569 C C . ARG A 1 197 ? 22.664 1.592 -42.260 1.00 81.06 197 ARG A C 1
ATOM 1571 O O . ARG A 1 197 ? 23.517 1.511 -41.380 1.00 81.06 197 ARG A O 1
ATOM 1578 N N . VAL A 1 198 ? 22.909 2.151 -43.437 1.00 74.44 198 VAL A N 1
ATOM 1579 C CA . VAL A 1 198 ? 24.146 2.848 -43.772 1.00 74.44 198 VAL A CA 1
ATOM 1580 C C . VAL A 1 198 ? 23.947 4.332 -43.502 1.00 74.44 198 VAL A C 1
ATOM 1582 O O . VAL A 1 198 ? 23.274 5.041 -44.250 1.00 74.44 198 VAL A O 1
ATOM 1585 N N . HIS A 1 199 ? 24.545 4.819 -42.420 1.00 59.72 199 HIS A N 1
ATOM 1586 C CA . HIS A 1 199 ? 24.497 6.235 -42.078 1.00 59.72 199 HIS A CA 1
ATOM 1587 C C . HIS A 1 199 ? 25.396 7.040 -43.026 1.00 59.72 199 HIS A C 1
ATOM 1589 O O . HIS A 1 199 ? 26.626 6.966 -42.970 1.00 59.72 199 HIS A O 1
ATOM 1595 N N . LYS A 1 200 ? 24.765 7.801 -43.930 1.00 55.78 200 LYS A N 1
ATOM 1596 C CA . LYS A 1 200 ? 25.451 8.734 -44.831 1.00 55.78 200 LYS A CA 1
ATOM 1597 C C . LYS A 1 200 ? 25.990 9.922 -44.015 1.00 55.78 200 LYS A C 1
ATOM 1599 O O . LYS A 1 200 ? 25.249 10.470 -43.199 1.00 55.78 200 LYS A O 1
ATOM 1604 N N . PRO A 1 201 ? 27.236 10.371 -44.244 1.00 43.66 201 PRO A N 1
ATOM 1605 C CA . PRO A 1 201 ? 27.738 11.631 -43.710 1.00 43.66 201 PRO A CA 1
ATOM 1606 C C . PRO A 1 201 ? 26.798 12.805 -43.974 1.00 43.66 201 PRO A C 1
ATOM 1608 O O . PRO A 1 201 ? 26.375 13.020 -45.113 1.00 43.66 201 PRO A O 1
ATOM 1611 N N . SER A 1 202 ? 26.561 13.640 -42.965 1.00 37.06 202 SER A N 1
ATOM 1612 C CA . SER A 1 202 ? 26.102 15.003 -43.220 1.00 37.06 202 SER A CA 1
ATOM 1613 C C . SER A 1 202 ? 27.221 15.767 -43.945 1.00 37.06 202 SER A C 1
ATOM 1615 O O . SER A 1 202 ? 28.405 15.612 -43.641 1.00 37.06 202 SER A O 1
ATOM 1617 N N . LYS A 1 203 ? 26.873 16.577 -44.958 1.00 37.31 203 LYS A N 1
ATOM 1618 C CA . LYS A 1 203 ? 27.840 17.413 -45.693 1.00 37.31 203 LYS A CA 1
ATOM 1619 C C . LYS A 1 203 ? 28.430 18.472 -44.751 1.00 37.31 203 LYS A C 1
ATOM 1621 O O . LYS A 1 203 ? 27.942 19.599 -44.701 1.00 37.31 203 LYS A O 1
ATOM 1626 N N . ILE A 1 204 ? 29.490 18.143 -44.020 1.00 39.38 204 ILE A N 1
ATOM 1627 C CA . ILE A 1 204 ? 30.252 19.136 -43.261 1.00 39.38 204 ILE A CA 1
ATOM 1628 C C . ILE A 1 204 ? 31.043 19.988 -44.262 1.00 39.38 204 ILE A C 1
ATOM 1630 O O . ILE A 1 204 ? 31.863 19.487 -45.031 1.00 39.38 204 ILE A O 1
ATOM 1634 N N . LYS A 1 205 ? 30.808 21.307 -44.254 1.00 34.28 205 LYS A N 1
ATOM 1635 C CA . LYS A 1 205 ? 31.659 22.284 -44.950 1.00 34.28 205 LYS A CA 1
ATOM 1636 C C . LYS A 1 205 ? 33.010 22.342 -44.235 1.00 34.28 205 LYS A C 1
ATOM 1638 O O . LYS A 1 205 ? 33.175 23.081 -43.267 1.00 34.28 205 LYS A O 1
ATOM 1643 N N . VAL A 1 206 ? 33.982 21.580 -44.729 1.00 37.44 206 VAL A N 1
ATOM 1644 C CA . VAL A 1 206 ? 35.386 21.612 -44.293 1.00 37.44 206 VAL A CA 1
ATOM 1645 C C . VAL A 1 206 ? 36.013 22.953 -44.708 1.00 37.44 206 VAL A C 1
ATOM 1647 O O . VAL A 1 206 ? 36.699 23.047 -45.716 1.00 37.44 206 VAL A O 1
ATOM 1650 N N . LYS A 1 207 ? 35.711 24.041 -43.985 1.00 31.33 207 LYS A N 1
ATOM 1651 C CA . LYS A 1 207 ? 36.245 25.391 -44.274 1.00 31.33 207 LYS A CA 1
ATOM 1652 C C . LYS A 1 207 ? 37.279 25.892 -43.263 1.00 31.33 207 LYS A C 1
ATOM 1654 O O . LYS A 1 207 ? 37.733 27.024 -43.381 1.00 31.33 207 LYS A O 1
ATOM 1659 N N . LYS A 1 208 ? 37.671 25.076 -42.282 1.00 33.69 208 LYS A N 1
ATOM 1660 C CA . LYS A 1 208 ? 38.707 25.417 -41.296 1.00 33.69 208 LYS A CA 1
ATOM 1661 C C . LYS A 1 208 ? 39.609 24.217 -41.011 1.00 33.69 208 LYS A C 1
ATOM 1663 O O . LYS A 1 208 ? 39.594 23.673 -39.916 1.00 33.69 208 LYS A O 1
ATOM 1668 N N . ILE A 1 209 ? 40.385 23.800 -42.006 1.00 38.75 209 ILE A N 1
ATOM 1669 C CA . ILE A 1 209 ? 41.630 23.070 -41.749 1.00 38.75 209 ILE A CA 1
ATOM 1670 C C . ILE A 1 209 ? 42.739 24.086 -42.003 1.00 38.75 209 ILE A C 1
ATOM 1672 O O . ILE A 1 209 ? 42.882 24.589 -43.116 1.00 38.75 209 ILE A O 1
ATOM 1676 N N . GLY A 1 210 ? 43.419 24.476 -40.925 1.00 30.69 210 GLY A N 1
ATOM 1677 C CA . GLY A 1 210 ? 44.487 25.465 -40.938 1.00 30.69 210 GLY A CA 1
ATOM 1678 C C . GLY A 1 210 ? 45.612 25.056 -41.885 1.00 30.69 210 GLY A C 1
ATOM 1679 O O . GLY A 1 210 ? 46.060 23.913 -41.909 1.00 30.69 210 GLY A O 1
ATOM 1680 N N . THR A 1 211 ? 46.045 26.023 -42.680 1.00 33.34 211 THR A N 1
ATOM 1681 C CA . THR A 1 211 ? 47.175 25.970 -43.601 1.00 33.34 211 THR A CA 1
ATOM 1682 C C . THR A 1 211 ? 48.480 25.740 -42.840 1.00 33.34 211 THR A C 1
ATOM 1684 O O . THR A 1 211 ? 49.011 26.671 -42.241 1.00 33.34 211 THR A O 1
ATOM 1687 N N . GLY A 1 212 ? 49.009 24.516 -42.871 1.00 30.48 212 GLY A N 1
ATOM 1688 C CA . GLY A 1 212 ? 50.343 24.242 -42.337 1.00 30.48 212 GLY A CA 1
ATOM 1689 C C . GLY A 1 212 ? 50.705 22.764 -42.218 1.00 30.48 212 GLY A C 1
ATOM 1690 O O . GLY A 1 212 ? 50.942 22.328 -41.105 1.00 30.48 212 GLY A O 1
ATOM 1691 N N . ALA A 1 213 ? 50.715 22.003 -43.327 1.00 27.41 213 ALA A N 1
ATOM 1692 C CA . ALA A 1 213 ? 51.555 20.799 -43.540 1.00 27.41 213 ALA A CA 1
ATOM 1693 C C . ALA A 1 213 ? 51.110 20.011 -44.793 1.00 27.41 213 ALA A C 1
ATOM 1695 O O . ALA A 1 213 ? 50.536 18.929 -44.694 1.00 27.41 213 ALA A O 1
ATOM 1696 N N . PHE A 1 214 ? 51.385 20.510 -46.000 1.00 29.56 214 PHE A N 1
ATOM 1697 C CA . PHE A 1 214 ? 50.916 19.876 -47.246 1.00 29.56 214 PHE A CA 1
ATOM 1698 C C . PHE A 1 214 ? 51.470 18.457 -47.530 1.00 29.56 214 PHE A C 1
ATOM 1700 O O . PHE A 1 214 ? 50.924 17.771 -48.386 1.00 29.56 214 PHE A O 1
ATOM 1707 N N . ALA A 1 215 ? 52.463 17.959 -46.778 1.00 28.92 215 ALA A N 1
ATOM 1708 C CA . ALA A 1 215 ? 52.943 16.570 -46.876 1.00 28.92 215 ALA A CA 1
ATOM 1709 C C . ALA A 1 215 ? 52.309 15.602 -45.845 1.00 28.92 215 ALA A C 1
ATOM 1711 O O . ALA A 1 215 ? 52.260 14.400 -46.086 1.00 28.92 215 ALA A O 1
ATOM 1712 N N . ALA A 1 216 ? 51.757 16.104 -44.731 1.00 30.62 216 ALA A N 1
ATOM 1713 C CA . ALA A 1 216 ? 51.050 15.294 -43.726 1.00 30.62 216 ALA A CA 1
ATOM 1714 C C . ALA A 1 216 ? 49.538 15.173 -44.002 1.00 30.62 216 ALA A C 1
ATOM 1716 O O . ALA A 1 216 ? 48.863 14.343 -43.394 1.00 30.62 216 ALA A O 1
ATOM 1717 N N . VAL A 1 217 ? 48.997 15.980 -44.925 1.00 33.34 217 VAL A N 1
ATOM 1718 C CA . VAL A 1 217 ? 47.562 16.064 -45.258 1.00 33.34 217 VAL A CA 1
ATOM 1719 C C . VAL A 1 217 ? 47.003 14.786 -45.891 1.00 33.34 217 VAL A C 1
ATOM 1721 O O . VAL A 1 217 ? 45.851 14.467 -45.636 1.00 33.34 217 VAL A O 1
ATOM 1724 N N . ALA A 1 218 ? 47.778 13.988 -46.634 1.00 34.09 218 ALA A N 1
ATOM 1725 C CA . ALA A 1 218 ? 47.255 12.732 -47.191 1.00 34.09 218 ALA A CA 1
ATOM 1726 C C . ALA A 1 218 ? 46.993 11.668 -46.103 1.00 34.09 218 ALA A C 1
ATOM 1728 O O . ALA A 1 218 ? 45.962 10.996 -46.121 1.00 34.09 218 ALA A O 1
ATOM 1729 N N . VAL A 1 219 ? 47.891 11.564 -45.115 1.00 34.97 219 VAL A N 1
ATOM 1730 C CA . VAL A 1 219 ? 47.758 10.629 -43.984 1.00 34.97 219 VAL A CA 1
ATOM 1731 C C . VAL A 1 219 ? 46.785 11.170 -42.935 1.00 34.97 219 VAL A C 1
ATOM 1733 O O . VAL A 1 219 ? 45.979 10.407 -42.419 1.00 34.97 219 VAL A O 1
ATOM 1736 N N . THR A 1 220 ? 46.779 12.479 -42.659 1.00 40.41 220 THR A N 1
ATOM 1737 C CA . THR A 1 220 ? 45.844 13.082 -41.689 1.00 40.41 220 THR A CA 1
ATOM 1738 C C . THR A 1 220 ? 44.427 13.219 -42.240 1.00 40.41 220 THR A C 1
ATOM 1740 O O . THR A 1 220 ? 43.493 12.896 -41.520 1.00 40.41 220 THR A O 1
ATOM 1743 N N . ALA A 1 221 ? 44.212 13.582 -43.510 1.00 41.00 221 ALA A N 1
ATOM 1744 C CA . ALA A 1 221 ? 42.871 13.544 -44.108 1.00 41.00 221 ALA A CA 1
ATOM 1745 C C . ALA A 1 221 ? 42.350 12.102 -44.238 1.00 41.00 221 ALA A C 1
ATOM 1747 O O . ALA A 1 221 ? 41.162 11.864 -44.031 1.00 41.00 221 ALA A O 1
ATOM 1748 N N . GLY A 1 222 ? 43.238 11.135 -44.505 1.00 42.88 222 GLY A N 1
ATOM 1749 C CA . GLY A 1 222 ? 42.918 9.707 -44.480 1.00 42.88 222 GLY A CA 1
ATOM 1750 C C . GLY A 1 222 ? 42.568 9.196 -43.080 1.00 42.88 222 GLY A C 1
ATOM 1751 O O . GLY A 1 222 ? 41.566 8.508 -42.923 1.00 42.88 222 GLY A O 1
ATOM 1752 N N . PHE A 1 223 ? 43.336 9.575 -42.054 1.00 52.00 223 PHE A N 1
ATOM 1753 C CA . PHE A 1 223 ? 43.102 9.195 -40.658 1.00 52.00 223 PHE A CA 1
ATOM 1754 C C . PHE A 1 223 ? 41.862 9.871 -40.068 1.00 52.00 223 PHE A C 1
ATOM 1756 O O . PHE A 1 223 ? 41.042 9.195 -39.460 1.00 52.00 223 PHE A O 1
ATOM 1763 N N . PHE A 1 224 ? 41.669 11.175 -40.283 1.00 53.28 224 PHE A N 1
ATOM 1764 C CA . PHE A 1 224 ? 40.468 11.883 -39.833 1.00 53.28 224 PHE A CA 1
ATOM 1765 C C . PHE A 1 224 ? 39.226 11.447 -40.618 1.00 53.28 224 PHE A C 1
ATOM 1767 O O . PHE A 1 224 ? 38.160 11.307 -40.026 1.00 53.28 224 PHE A O 1
ATOM 1774 N N . GLY A 1 225 ? 39.356 11.142 -41.915 1.00 52.59 225 GLY A N 1
ATOM 1775 C CA . GLY A 1 225 ? 38.293 10.521 -42.709 1.00 52.59 225 GLY A CA 1
ATOM 1776 C C . GLY A 1 225 ? 37.945 9.108 -42.228 1.00 52.59 225 GLY A C 1
ATOM 1777 O O . GLY A 1 225 ? 36.771 8.782 -42.077 1.00 52.59 225 GLY A O 1
ATOM 1778 N N . TRP A 1 226 ? 38.948 8.286 -41.912 1.00 57.09 226 TRP A N 1
ATOM 1779 C CA . TRP A 1 226 ? 38.769 6.959 -41.315 1.00 57.09 226 TRP A CA 1
ATOM 1780 C C . TRP A 1 226 ? 38.126 7.038 -39.928 1.00 57.09 226 TRP A C 1
ATOM 1782 O O . TRP A 1 226 ? 37.142 6.350 -39.664 1.00 57.09 226 TRP A O 1
ATOM 1792 N N . SER A 1 227 ? 38.629 7.923 -39.068 1.00 62.03 227 SER A N 1
ATOM 1793 C CA . SER A 1 227 ? 38.092 8.167 -37.734 1.00 62.03 227 SER A CA 1
ATOM 1794 C C . SER A 1 227 ? 36.632 8.608 -37.810 1.00 62.03 227 SER A C 1
ATOM 1796 O O . SER A 1 227 ? 35.789 7.999 -37.152 1.00 62.03 227 SER A O 1
ATOM 1798 N N . TYR A 1 228 ? 36.303 9.545 -38.709 1.00 59.59 228 TYR A N 1
ATOM 1799 C CA . TYR A 1 228 ? 34.925 9.947 -38.987 1.00 59.59 228 TYR A CA 1
ATOM 1800 C C . TYR A 1 228 ? 34.036 8.778 -39.381 1.00 59.59 228 TYR A C 1
ATOM 1802 O O . TYR A 1 228 ? 32.979 8.570 -38.796 1.00 59.59 228 TYR A O 1
ATOM 1810 N N . MET A 1 229 ? 34.464 7.994 -40.369 1.00 56.44 229 MET A N 1
ATOM 1811 C CA . MET A 1 229 ? 33.660 6.896 -40.897 1.00 56.44 229 MET A CA 1
ATOM 1812 C C . MET A 1 229 ? 33.522 5.729 -39.909 1.00 56.44 229 MET A C 1
ATOM 1814 O O . MET A 1 229 ? 32.524 5.006 -39.960 1.00 56.44 229 MET A O 1
ATOM 1818 N N . SER A 1 230 ? 34.497 5.550 -39.013 1.00 64.31 230 SER A N 1
ATOM 1819 C CA . SER A 1 230 ? 34.474 4.542 -37.946 1.00 64.31 230 SER A CA 1
ATOM 1820 C C . SER A 1 230 ? 33.636 4.950 -36.729 1.00 64.31 230 SER A C 1
ATOM 1822 O O . SER A 1 230 ? 33.285 4.089 -35.929 1.00 64.31 230 SER A O 1
ATOM 1824 N N . GLN A 1 231 ? 33.323 6.243 -36.590 1.00 67.50 231 GLN A N 1
ATOM 1825 C CA . GLN A 1 231 ? 32.561 6.817 -35.475 1.00 67.50 231 GLN A CA 1
ATOM 1826 C C . GLN A 1 231 ? 31.251 7.482 -35.922 1.00 67.50 231 GLN A C 1
ATOM 1828 O O . GLN A 1 231 ? 30.529 8.028 -35.093 1.00 67.50 231 GLN A O 1
ATOM 1833 N N . SER A 1 232 ? 30.913 7.422 -37.216 1.00 65.75 232 SER A N 1
ATOM 1834 C CA . SER A 1 232 ? 29.724 8.073 -37.784 1.00 65.75 232 SER A CA 1
ATOM 1835 C C . SER A 1 232 ? 28.441 7.674 -37.066 1.00 65.75 232 SER A C 1
ATOM 1837 O O . SER A 1 232 ? 27.551 8.499 -36.886 1.00 65.75 232 SER A O 1
ATOM 1839 N N . ASP A 1 233 ? 28.372 6.415 -36.642 1.00 67.62 233 ASP A N 1
ATOM 1840 C CA . ASP A 1 233 ? 27.200 5.845 -35.991 1.00 67.62 233 ASP A CA 1
ATOM 1841 C C . ASP A 1 233 ? 27.076 6.431 -34.573 1.00 67.62 233 ASP A C 1
ATOM 1843 O O . ASP A 1 233 ? 26.015 6.948 -34.222 1.00 67.62 233 ASP A O 1
ATOM 1847 N N . ALA A 1 234 ? 28.190 6.515 -33.833 1.00 76.69 234 ALA A N 1
ATOM 1848 C CA . ALA A 1 234 ? 28.275 7.174 -32.529 1.00 76.69 234 ALA A CA 1
ATOM 1849 C C . ALA A 1 234 ? 27.899 8.658 -32.593 1.00 76.69 234 ALA A C 1
ATOM 1851 O O . ALA A 1 234 ? 27.101 9.132 -31.786 1.00 76.69 234 ALA A O 1
ATOM 1852 N N . PHE A 1 235 ? 28.426 9.386 -33.582 1.00 76.25 235 PHE A N 1
ATOM 1853 C CA . PHE A 1 235 ? 28.106 10.799 -33.787 1.00 76.25 235 PHE A CA 1
ATOM 1854 C C . PHE A 1 235 ? 26.622 10.990 -34.100 1.00 76.25 235 PHE A C 1
ATOM 1856 O O . PHE A 1 235 ? 25.958 11.786 -33.445 1.00 76.25 235 PHE A O 1
ATOM 1863 N N . SER A 1 236 ? 26.076 10.212 -35.041 1.00 74.00 236 SER A N 1
ATOM 1864 C CA . SER A 1 236 ? 24.659 10.303 -35.407 1.00 74.00 236 SER A CA 1
ATOM 1865 C C . SER A 1 236 ? 23.724 9.969 -34.245 1.00 74.00 236 SER A C 1
ATOM 1867 O O . SER A 1 236 ? 22.678 10.595 -34.103 1.00 74.00 236 SER A O 1
ATOM 1869 N N . TYR A 1 237 ? 24.112 9.020 -33.389 1.00 82.19 237 TYR A N 1
ATOM 1870 C CA . TYR A 1 237 ? 23.332 8.622 -32.226 1.00 82.19 237 TYR A CA 1
ATOM 1871 C C . TYR A 1 237 ? 23.342 9.700 -31.133 1.00 82.19 237 TYR A C 1
ATOM 1873 O O . TYR A 1 237 ? 22.292 10.013 -30.573 1.00 82.19 237 TYR A O 1
ATOM 1881 N N . LEU A 1 238 ? 24.514 10.272 -30.837 1.00 85.69 238 LEU A N 1
ATOM 1882 C CA . LEU A 1 238 ? 24.704 11.273 -29.780 1.00 85.69 238 LEU A CA 1
ATOM 1883 C C 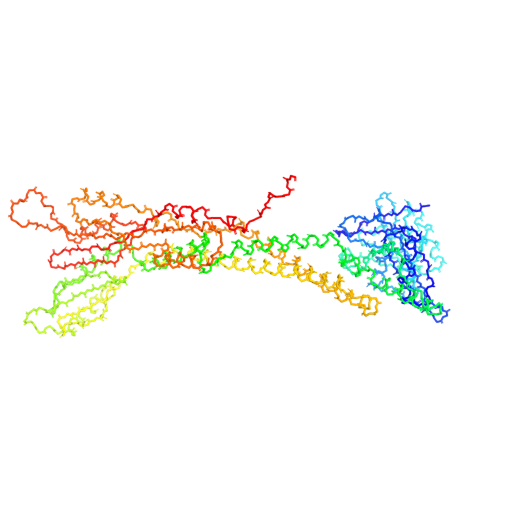. LEU A 1 238 ? 24.246 12.685 -30.189 1.00 85.69 238 LEU A C 1
ATOM 1885 O O . LEU A 1 238 ? 24.011 13.512 -29.313 1.00 85.69 238 LEU A O 1
ATOM 1889 N N . GLU A 1 239 ? 24.103 12.960 -31.489 1.00 84.31 239 GLU A N 1
ATOM 1890 C CA . GLU A 1 239 ? 23.595 14.230 -32.041 1.00 84.31 239 GLU A CA 1
ATOM 1891 C C . GLU A 1 239 ? 22.108 14.179 -32.427 1.00 84.31 239 GLU A C 1
ATOM 1893 O O . GLU A 1 239 ? 21.562 15.167 -32.925 1.00 84.31 239 GLU A O 1
ATOM 1898 N N . ASP A 1 240 ? 21.431 13.049 -32.205 1.00 85.88 240 ASP A N 1
ATOM 1899 C CA . ASP A 1 240 ? 20.024 12.881 -32.557 1.00 85.88 240 ASP A CA 1
ATOM 1900 C C . ASP A 1 240 ? 19.120 13.788 -31.701 1.00 85.88 240 ASP A C 1
ATOM 1902 O O . ASP A 1 240 ? 18.690 13.456 -30.591 1.00 85.88 240 ASP A O 1
ATOM 1906 N N . ALA A 1 241 ? 18.792 14.955 -32.258 1.00 83.31 241 ALA A N 1
ATOM 1907 C CA . ALA A 1 241 ? 17.962 15.964 -31.615 1.00 83.31 241 ALA A CA 1
ATOM 1908 C C . ALA A 1 241 ? 16.538 15.479 -31.298 1.00 83.31 241 ALA A C 1
ATOM 1910 O O . ALA A 1 241 ? 15.850 16.116 -30.498 1.00 83.31 241 ALA A O 1
ATOM 1911 N N . SER A 1 242 ? 16.050 14.408 -31.936 1.00 84.44 242 SER A N 1
ATOM 1912 C CA . SER A 1 242 ? 14.756 13.815 -31.580 1.00 84.44 242 SER A CA 1
ATOM 1913 C C . SER A 1 242 ? 14.866 13.050 -30.259 1.00 84.44 242 SER A C 1
ATOM 1915 O O . SER A 1 242 ? 14.150 13.371 -29.311 1.00 84.44 242 SER A O 1
ATOM 1917 N N . LYS A 1 243 ? 15.859 12.159 -30.137 1.00 87.25 243 LYS A N 1
ATOM 1918 C CA . LYS A 1 243 ? 16.119 11.374 -28.921 1.00 87.25 243 LYS A CA 1
ATOM 1919 C C . LYS A 1 243 ? 16.460 12.243 -27.718 1.00 87.25 243 LYS A C 1
ATOM 1921 O O . LYS A 1 243 ? 15.980 11.966 -26.622 1.00 87.25 243 LYS A O 1
ATOM 1926 N N . ILE A 1 244 ? 17.257 13.295 -27.915 1.00 89.56 244 ILE A N 1
ATOM 1927 C CA . ILE A 1 244 ? 17.613 14.236 -26.842 1.00 89.56 244 ILE A CA 1
ATOM 1928 C C . ILE A 1 244 ? 16.360 14.938 -26.312 1.00 89.56 244 ILE A C 1
ATOM 1930 O O . ILE A 1 244 ? 16.095 14.888 -25.113 1.00 89.56 244 ILE A O 1
ATOM 1934 N N . ARG A 1 245 ? 15.536 15.510 -27.201 1.00 90.19 245 ARG A N 1
ATOM 1935 C CA . ARG A 1 245 ? 14.288 16.183 -26.800 1.00 90.19 245 ARG A CA 1
ATOM 1936 C C . ARG A 1 245 ? 13.304 15.230 -26.127 1.00 90.19 245 ARG A C 1
ATOM 1938 O O . ARG A 1 245 ? 12.643 15.615 -25.162 1.00 90.19 245 ARG A O 1
ATOM 1945 N N . ASP A 1 246 ? 13.201 13.996 -26.606 1.00 90.81 246 ASP A N 1
ATOM 1946 C CA . ASP A 1 246 ? 12.345 12.990 -25.980 1.00 90.81 246 ASP A CA 1
ATOM 1947 C C . ASP A 1 246 ? 12.854 12.602 -24.587 1.00 90.81 246 ASP A C 1
ATOM 1949 O O . ASP A 1 246 ? 12.059 12.525 -23.648 1.00 90.81 246 ASP A O 1
ATOM 1953 N N . ALA A 1 247 ? 14.166 12.431 -24.410 1.00 91.50 247 ALA A N 1
ATOM 1954 C CA . ALA A 1 247 ? 14.765 12.159 -23.107 1.00 91.50 247 ALA A CA 1
ATOM 1955 C C . ALA A 1 247 ? 14.570 13.320 -22.116 1.00 91.50 247 ALA A C 1
ATOM 1957 O O . ALA A 1 247 ? 14.185 13.069 -20.976 1.00 91.50 247 ALA A O 1
ATOM 1958 N N . GLU A 1 248 ? 14.739 14.577 -22.542 1.00 92.69 248 GLU A N 1
ATOM 1959 C CA . GLU A 1 248 ? 14.452 15.771 -21.724 1.00 92.69 248 GLU A CA 1
ATOM 1960 C C . GLU A 1 248 ? 12.986 15.812 -21.271 1.00 92.69 248 GLU A C 1
ATOM 1962 O O . GLU A 1 248 ? 12.684 16.054 -20.098 1.00 92.69 248 GLU A O 1
ATOM 1967 N N . ARG A 1 249 ? 12.052 15.527 -22.189 1.00 93.25 249 ARG A N 1
ATOM 1968 C CA . ARG A 1 249 ? 10.617 15.463 -21.877 1.00 93.25 249 ARG A CA 1
ATOM 1969 C C . ARG A 1 249 ? 10.311 14.370 -20.855 1.00 93.25 249 ARG A C 1
ATOM 1971 O O . ARG A 1 249 ? 9.562 14.622 -19.908 1.00 93.25 249 ARG A O 1
ATOM 1978 N N . GLN A 1 250 ? 10.867 13.169 -21.027 1.00 91.75 250 GLN A N 1
ATOM 1979 C CA . GLN A 1 250 ? 10.622 12.053 -20.110 1.00 91.75 250 GLN A CA 1
ATOM 1980 C C . GLN A 1 250 ? 11.289 12.265 -18.745 1.00 91.75 250 GLN A C 1
ATOM 1982 O O . GLN A 1 250 ? 10.642 12.028 -17.725 1.00 91.75 250 GLN A O 1
ATOM 1987 N N . GLU A 1 251 ? 12.528 12.763 -18.693 1.00 94.00 251 GLU A N 1
ATOM 1988 C CA . GLU A 1 251 ? 13.199 13.142 -17.440 1.00 94.00 251 GLU A CA 1
ATOM 1989 C C . GLU A 1 251 ? 12.339 14.145 -16.663 1.00 94.00 251 GLU A C 1
ATOM 1991 O O . GLU A 1 251 ? 11.987 13.891 -15.506 1.00 94.00 251 GLU A O 1
ATOM 1996 N N . SER A 1 252 ? 11.888 15.213 -17.333 1.00 90.81 252 SER A N 1
ATOM 1997 C CA . SER A 1 252 ? 11.045 16.244 -16.724 1.00 90.81 252 SER A CA 1
ATOM 1998 C C . SER A 1 252 ? 9.726 15.668 -16.209 1.00 90.81 252 SER A C 1
ATOM 2000 O O . SER A 1 252 ? 9.291 15.978 -15.094 1.00 90.81 252 SER A O 1
ATOM 2002 N N . ARG A 1 253 ? 9.093 14.780 -16.987 1.00 89.31 253 ARG A N 1
ATOM 2003 C CA . ARG A 1 253 ? 7.868 14.078 -16.590 1.00 89.31 253 ARG A CA 1
ATOM 2004 C C . ARG A 1 253 ? 8.076 13.277 -15.306 1.00 89.31 253 ARG A C 1
ATOM 2006 O O . ARG A 1 253 ? 7.324 13.468 -14.349 1.00 89.31 253 ARG A O 1
ATOM 2013 N N . TYR A 1 254 ? 9.086 12.409 -15.249 1.00 89.12 254 TYR A N 1
ATOM 2014 C CA . TYR A 1 254 ? 9.340 11.594 -14.058 1.00 89.12 254 TYR A CA 1
ATOM 2015 C C . TYR A 1 254 ? 9.788 12.441 -12.863 1.00 89.12 254 TYR A C 1
ATOM 2017 O O . TYR A 1 254 ? 9.372 12.174 -11.738 1.00 89.12 254 TYR A O 1
ATOM 2025 N N . SER A 1 255 ? 10.541 13.517 -13.090 1.00 86.94 255 SER A N 1
ATOM 2026 C CA . SER A 1 255 ? 10.907 14.491 -12.057 1.00 86.94 255 SER A CA 1
ATOM 2027 C C . SER A 1 255 ? 9.674 15.157 -11.422 1.00 86.94 255 SER A C 1
ATOM 2029 O O . SER A 1 255 ? 9.560 15.231 -10.191 1.00 86.94 255 SER A O 1
ATOM 2031 N N . LYS A 1 256 ? 8.686 15.558 -12.237 1.00 85.25 256 LYS A N 1
ATOM 2032 C CA . LYS A 1 256 ? 7.396 16.083 -11.755 1.00 85.25 256 LYS A CA 1
ATOM 2033 C C . LYS A 1 256 ? 6.609 15.034 -10.969 1.00 85.25 256 LYS A C 1
ATOM 2035 O O . LYS A 1 256 ? 6.117 15.355 -9.891 1.00 85.25 256 LYS A O 1
ATOM 2040 N N . LEU A 1 257 ? 6.525 13.794 -11.455 1.00 83.38 257 LEU A N 1
ATOM 2041 C CA . LEU A 1 257 ? 5.835 12.695 -10.759 1.00 83.38 257 LEU A CA 1
ATOM 2042 C C . LEU A 1 257 ? 6.473 12.376 -9.401 1.00 83.38 257 LEU A C 1
ATOM 2044 O O . LEU A 1 257 ? 5.779 12.248 -8.393 1.00 83.38 257 LEU A O 1
ATOM 2048 N N . ILE A 1 258 ? 7.805 12.327 -9.338 1.00 83.50 258 ILE A N 1
ATOM 2049 C CA . ILE A 1 258 ? 8.551 12.154 -8.084 1.00 83.50 258 ILE A CA 1
ATOM 2050 C C . ILE A 1 258 ? 8.276 13.318 -7.131 1.00 83.50 258 ILE A C 1
ATOM 2052 O O . ILE A 1 258 ? 8.146 13.115 -5.930 1.00 83.50 258 ILE A O 1
ATOM 2056 N N . THR A 1 259 ? 8.182 14.544 -7.643 1.00 78.38 259 THR A N 1
ATOM 2057 C CA . THR A 1 259 ? 7.921 15.722 -6.808 1.00 78.38 259 THR A CA 1
ATOM 2058 C C . THR A 1 259 ? 6.488 15.739 -6.278 1.00 78.38 259 THR A C 1
ATOM 2060 O O . THR A 1 259 ? 6.303 15.996 -5.094 1.00 78.38 259 THR A O 1
ATOM 2063 N N . LYS A 1 260 ? 5.493 15.400 -7.109 1.00 74.00 260 LYS A N 1
ATOM 2064 C CA . LYS A 1 260 ? 4.082 15.273 -6.701 1.00 74.00 260 LYS A CA 1
ATOM 2065 C C . LYS A 1 260 ? 3.876 14.159 -5.669 1.00 74.00 260 LYS A C 1
ATOM 2067 O O . LYS A 1 260 ? 3.153 14.350 -4.704 1.00 74.00 260 LYS A O 1
ATOM 2072 N N . SER A 1 261 ? 4.552 13.025 -5.843 1.00 70.12 261 SER A N 1
ATOM 2073 C CA . SER A 1 261 ? 4.441 11.869 -4.941 1.00 70.12 261 SER A CA 1
ATOM 2074 C C . SER A 1 261 ? 5.308 11.944 -3.690 1.00 70.12 261 SER A C 1
ATOM 2076 O O . SER A 1 261 ? 5.234 11.057 -2.839 1.00 70.12 261 SER A O 1
ATOM 2078 N N . LYS A 1 262 ? 6.164 12.963 -3.553 1.00 64.44 262 LYS A N 1
ATOM 2079 C CA . LYS A 1 262 ? 6.930 13.163 -2.325 1.00 64.44 262 LYS A CA 1
ATOM 2080 C C . LYS A 1 262 ? 5.981 13.569 -1.203 1.00 64.44 262 LYS A C 1
ATOM 2082 O O . LYS A 1 262 ? 5.628 14.734 -1.054 1.00 64.44 262 LYS A O 1
ATOM 2087 N N . THR A 1 263 ? 5.691 12.617 -0.327 1.00 60.94 263 THR A N 1
ATOM 2088 C CA . THR A 1 263 ? 5.278 12.897 1.046 1.00 60.94 263 THR A CA 1
ATOM 2089 C C . THR A 1 263 ? 6.436 13.616 1.745 1.00 60.94 263 THR A C 1
ATOM 2091 O O . THR A 1 263 ? 7.439 13.002 2.120 1.00 60.94 263 THR A O 1
ATOM 2094 N N . SER A 1 264 ? 6.360 14.941 1.851 1.00 57.50 264 SER A N 1
ATOM 2095 C CA . SER A 1 264 ? 7.331 15.718 2.621 1.00 57.50 264 SER A CA 1
ATOM 2096 C C . SER A 1 264 ? 7.175 15.374 4.098 1.00 57.50 264 SER A C 1
ATOM 2098 O O . SER A 1 264 ? 6.096 15.524 4.657 1.00 57.50 264 SER A O 1
ATOM 2100 N N . SER A 1 265 ? 8.260 14.998 4.778 1.00 61.72 265 SER A N 1
ATOM 2101 C CA . SER A 1 265 ? 8.239 14.801 6.238 1.00 61.72 265 SER A CA 1
ATOM 2102 C C . SER A 1 265 ? 7.967 16.090 7.029 1.00 61.72 265 SER A C 1
ATOM 2104 O O . SER A 1 265 ? 7.869 16.062 8.256 1.00 61.72 265 SER A O 1
ATOM 2106 N N . LYS A 1 266 ? 7.910 17.237 6.340 1.00 66.56 266 LYS A N 1
ATOM 2107 C CA . LYS A 1 266 ? 7.745 18.565 6.935 1.00 66.56 266 LYS A CA 1
ATOM 2108 C C . LYS A 1 266 ? 6.348 19.154 6.737 1.00 66.56 266 LYS A C 1
ATOM 2110 O O . LYS A 1 266 ? 6.071 20.166 7.369 1.00 66.56 266 LYS A O 1
ATOM 2115 N N . THR A 1 267 ? 5.510 18.588 5.862 1.00 74.12 267 THR A N 1
ATOM 2116 C CA . THR A 1 267 ? 4.185 19.135 5.514 1.00 74.12 267 THR A CA 1
ATOM 2117 C C . THR A 1 267 ? 3.198 18.030 5.155 1.00 74.12 267 THR A C 1
ATOM 2119 O O . THR A 1 267 ? 3.578 17.060 4.504 1.00 74.12 267 THR A O 1
ATOM 2122 N N . TRP A 1 268 ? 1.918 18.230 5.468 1.00 80.50 268 TRP A N 1
ATOM 2123 C CA . TRP A 1 268 ? 0.858 17.314 5.053 1.00 80.50 268 TRP A CA 1
ATOM 2124 C C . TRP A 1 268 ? 0.663 17.277 3.530 1.00 80.50 268 TRP A C 1
ATOM 2126 O O . TRP A 1 268 ? 0.626 18.308 2.856 1.00 80.50 268 TRP A O 1
ATOM 2136 N N . SER A 1 269 ? 0.483 16.066 3.019 1.00 81.38 269 SER A N 1
ATOM 2137 C CA . SER A 1 269 ? -0.091 15.731 1.712 1.00 81.38 269 SER A CA 1
ATOM 2138 C C . SER A 1 269 ? -1.362 14.908 1.935 1.00 81.38 269 SER A C 1
ATOM 2140 O O . SER A 1 269 ? -1.494 14.315 3.007 1.00 81.38 269 SER A O 1
ATOM 2142 N N . ASP A 1 270 ? -2.260 14.831 0.947 1.00 84.19 270 ASP A N 1
ATOM 2143 C CA . ASP A 1 270 ? -3.483 14.021 1.072 1.00 84.19 270 ASP A CA 1
ATOM 2144 C C . ASP A 1 270 ? -3.126 12.556 1.368 1.00 84.19 270 ASP A C 1
ATOM 2146 O O . ASP A 1 270 ? -3.724 11.941 2.244 1.00 84.19 270 ASP A O 1
ATOM 2150 N N . GLU A 1 271 ? -2.083 12.026 0.710 1.00 84.81 271 GLU A N 1
ATOM 2151 C CA . GLU A 1 271 ? -1.564 10.677 0.968 1.00 84.81 271 GLU A CA 1
ATOM 2152 C C . GLU A 1 271 ? -1.076 10.513 2.414 1.00 84.81 271 GLU A C 1
ATOM 2154 O O . GLU A 1 271 ? -1.528 9.613 3.113 1.00 84.81 271 GLU A O 1
ATOM 2159 N N . SER A 1 272 ? -0.185 11.388 2.898 1.00 86.38 272 SER A N 1
ATOM 2160 C CA . SER A 1 272 ? 0.352 11.254 4.261 1.00 86.38 272 SER A CA 1
ATOM 2161 C C . SER A 1 272 ? -0.716 11.462 5.339 1.00 86.38 272 SER A C 1
ATOM 2163 O O . SER A 1 272 ? -0.636 10.847 6.396 1.00 86.38 272 SER A O 1
ATOM 2165 N N . PHE A 1 273 ? -1.687 12.345 5.086 1.00 89.19 273 PHE A N 1
ATOM 2166 C CA . PHE A 1 273 ? -2.812 12.609 5.984 1.00 89.19 273 PHE A CA 1
ATOM 2167 C C . PHE A 1 273 ? -3.742 11.402 6.083 1.00 89.19 273 PHE A C 1
ATOM 2169 O O . PHE A 1 273 ? -4.050 10.956 7.190 1.00 89.19 273 PHE A O 1
ATOM 2176 N N . ARG A 1 274 ? -4.134 10.837 4.934 1.00 90.50 274 ARG A N 1
ATOM 2177 C CA . ARG A 1 274 ? -4.934 9.613 4.868 1.00 90.50 274 ARG A CA 1
ATOM 2178 C C . ARG A 1 274 ? -4.246 8.474 5.604 1.00 90.50 274 ARG A C 1
ATOM 2180 O O . ARG A 1 274 ? -4.854 7.872 6.478 1.00 90.50 274 ARG A O 1
ATOM 2187 N N . ASP A 1 275 ? -2.989 8.208 5.271 1.00 90.44 275 ASP A N 1
ATOM 2188 C CA . ASP A 1 275 ? -2.234 7.095 5.841 1.00 90.44 275 ASP A CA 1
ATOM 2189 C C . AS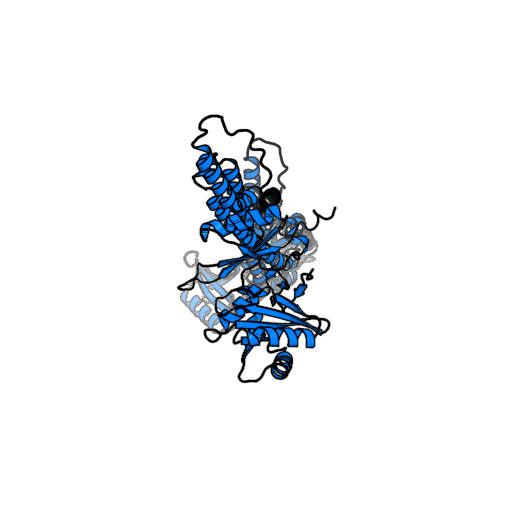P A 1 275 ? -2.127 7.206 7.370 1.00 90.44 275 ASP A C 1
ATOM 2191 O O . ASP A 1 275 ? -2.387 6.228 8.061 1.00 90.44 275 ASP A O 1
ATOM 2195 N N . ALA A 1 276 ? -1.843 8.402 7.903 1.00 91.75 276 ALA A N 1
ATOM 2196 C CA . ALA A 1 276 ? -1.810 8.629 9.349 1.00 91.75 276 ALA A CA 1
ATOM 2197 C C . ALA A 1 276 ? -3.187 8.444 10.008 1.00 91.75 276 ALA A C 1
ATOM 2199 O O . ALA A 1 276 ? -3.279 7.859 11.082 1.00 91.75 276 ALA A O 1
ATOM 2200 N N . THR A 1 277 ? -4.256 8.922 9.362 1.00 93.62 277 THR A N 1
ATOM 2201 C CA . THR A 1 277 ? -5.628 8.763 9.870 1.00 93.62 277 THR A CA 1
ATOM 2202 C C . THR A 1 277 ? -6.020 7.289 9.939 1.00 93.62 277 THR A C 1
ATOM 2204 O O . THR A 1 277 ? -6.552 6.846 10.953 1.00 93.62 277 THR A O 1
ATOM 2207 N N . LEU A 1 278 ? -5.745 6.531 8.870 1.00 93.69 278 LEU A N 1
ATOM 2208 C CA . LEU A 1 278 ? -6.056 5.106 8.787 1.00 93.69 278 LEU A CA 1
ATOM 2209 C C . LEU A 1 278 ? -5.240 4.294 9.795 1.00 93.69 278 LEU A C 1
ATOM 2211 O O . LEU A 1 278 ? -5.827 3.483 10.500 1.00 93.69 278 LEU A O 1
ATOM 2215 N N . ASP A 1 279 ? -3.928 4.529 9.903 1.00 93.31 279 ASP A N 1
ATOM 2216 C CA . ASP A 1 279 ? -3.070 3.803 10.851 1.00 93.31 279 ASP A CA 1
ATOM 2217 C C . ASP A 1 279 ? -3.561 3.982 12.293 1.00 93.31 279 ASP A C 1
ATOM 2219 O O . ASP A 1 279 ? -3.783 2.998 12.996 1.00 93.31 279 ASP A O 1
ATOM 2223 N N . GLN A 1 280 ? -3.775 5.233 12.719 1.00 94.06 280 GLN A N 1
ATOM 2224 C CA . GLN A 1 280 ? -4.193 5.522 14.091 1.00 94.06 280 GLN A CA 1
ATOM 2225 C C . GLN A 1 280 ? -5.583 4.964 14.396 1.00 94.06 280 GLN A C 1
ATOM 2227 O O . GLN A 1 280 ? -5.791 4.392 15.463 1.00 94.06 280 GLN A O 1
ATOM 2232 N N . PHE A 1 281 ? -6.521 5.089 13.454 1.00 93.69 281 PHE A N 1
ATOM 2233 C CA . PHE A 1 281 ? -7.862 4.543 13.621 1.00 93.69 281 PHE A CA 1
ATOM 2234 C C . PHE A 1 281 ? -7.855 3.011 13.695 1.00 93.69 281 PHE A C 1
ATOM 2236 O O . PHE A 1 281 ? -8.478 2.439 14.583 1.00 93.69 281 PHE A O 1
ATOM 2243 N N . ILE A 1 282 ? -7.142 2.335 12.786 1.00 92.19 282 ILE A N 1
ATOM 2244 C CA . ILE A 1 282 ? -7.053 0.868 12.758 1.00 92.19 282 ILE A CA 1
ATOM 2245 C C . ILE A 1 282 ? -6.402 0.350 14.041 1.00 92.19 282 ILE A C 1
ATOM 2247 O O . ILE A 1 282 ? -6.911 -0.600 14.637 1.00 92.19 282 ILE A O 1
ATOM 2251 N N . GLU A 1 283 ? -5.295 0.960 14.471 1.00 90.50 283 GLU A N 1
ATOM 2252 C CA . GLU A 1 283 ? -4.593 0.555 15.688 1.00 90.50 283 GLU A CA 1
ATOM 2253 C C . GLU A 1 283 ? -5.486 0.704 16.923 1.00 90.50 283 GLU A C 1
ATOM 2255 O O . GLU A 1 283 ? -5.553 -0.212 17.742 1.00 90.50 283 GLU A O 1
ATOM 2260 N N . ASP A 1 284 ? -6.198 1.824 17.044 1.00 89.62 284 ASP A N 1
ATOM 2261 C CA . ASP A 1 284 ? -7.090 2.072 18.173 1.00 89.62 284 ASP A CA 1
ATOM 2262 C C . ASP A 1 284 ? -8.311 1.146 18.157 1.00 89.62 284 ASP A C 1
ATOM 2264 O O . ASP A 1 284 ? -8.645 0.540 19.174 1.00 89.62 284 ASP A O 1
ATOM 2268 N N . TYR A 1 285 ? -8.928 0.946 16.989 1.00 88.44 285 TYR A N 1
ATOM 2269 C CA . TYR A 1 285 ? -10.100 0.083 16.858 1.00 88.44 285 TYR A CA 1
ATOM 2270 C C . TYR A 1 285 ? -9.787 -1.376 17.197 1.00 88.44 285 TYR A C 1
ATOM 2272 O O . TYR A 1 285 ? -10.546 -2.028 17.911 1.00 88.44 285 TYR A O 1
ATOM 2280 N N . LYS A 1 286 ? -8.629 -1.881 16.754 1.00 85.81 286 LYS A N 1
ATOM 2281 C CA . LYS A 1 286 ? -8.157 -3.241 17.064 1.00 85.81 286 LYS A CA 1
ATOM 2282 C C . LYS A 1 286 ? -7.935 -3.493 18.550 1.00 85.81 286 LYS A C 1
ATOM 2284 O O . LYS A 1 286 ? -7.927 -4.649 18.970 1.00 85.81 286 LYS A O 1
ATOM 2289 N N . ARG A 1 287 ? -7.735 -2.439 19.345 1.00 85.06 287 ARG A N 1
ATOM 2290 C CA . ARG A 1 287 ? -7.625 -2.566 20.799 1.00 85.06 287 ARG A CA 1
ATOM 2291 C C . ARG A 1 287 ? -8.979 -2.810 21.457 1.00 85.06 287 ARG A C 1
ATOM 2293 O O . ARG A 1 287 ? -8.969 -3.212 22.604 1.00 85.06 287 ARG A O 1
ATOM 2300 N N . SER A 1 288 ? -10.116 -2.618 20.789 1.00 84.81 288 SER A N 1
ATOM 2301 C CA . SER A 1 288 ? -11.441 -2.945 21.334 1.00 84.81 288 SER A CA 1
ATOM 2302 C C . SER A 1 288 ? -11.812 -4.383 20.965 1.00 84.81 288 SER A C 1
ATOM 2304 O O . SER A 1 288 ? -12.075 -4.668 19.801 1.00 84.81 288 SER A O 1
ATOM 2306 N N . LEU A 1 289 ? -11.808 -5.301 21.939 1.00 84.44 289 LEU A N 1
ATOM 2307 C CA . LEU A 1 289 ? -12.015 -6.738 21.677 1.00 84.44 289 LEU A CA 1
ATOM 2308 C C . LEU A 1 289 ? -13.484 -7.181 21.737 1.00 84.44 289 LEU A C 1
ATOM 2310 O O . LEU A 1 289 ? -13.875 -8.109 21.024 1.00 84.44 289 LEU A O 1
ATOM 2314 N N . TYR A 1 290 ? -14.284 -6.509 22.563 1.00 88.81 290 TYR A N 1
ATOM 2315 C CA . TYR A 1 290 ? -15.672 -6.866 22.844 1.00 88.81 290 TYR A CA 1
ATOM 2316 C C . TYR A 1 290 ? -16.629 -5.779 22.353 1.00 88.81 290 TYR A C 1
ATOM 2318 O O . TYR A 1 290 ? -16.350 -4.583 22.474 1.00 88.81 290 TYR A O 1
ATOM 2326 N N . ASP A 1 291 ? -17.772 -6.197 21.815 1.00 89.75 291 ASP A N 1
ATOM 2327 C CA . ASP A 1 291 ? -18.889 -5.291 21.549 1.00 89.75 291 ASP A CA 1
ATOM 2328 C C . ASP A 1 291 ? -19.571 -4.854 22.862 1.00 89.75 291 ASP A C 1
ATOM 2330 O O . ASP A 1 291 ? -19.571 -5.622 23.829 1.00 89.75 291 ASP A O 1
ATOM 2334 N N . PRO A 1 292 ? -20.227 -3.674 22.906 1.00 92.75 292 PRO A N 1
ATOM 2335 C CA . PRO A 1 292 ? -20.918 -3.198 24.106 1.00 92.75 292 PRO A CA 1
ATOM 2336 C C . PRO A 1 292 ? -21.897 -4.215 24.701 1.00 92.75 292 PRO A C 1
ATOM 2338 O O . PRO A 1 292 ? -21.929 -4.416 25.912 1.00 92.75 292 PRO A O 1
ATOM 2341 N N . LEU A 1 293 ? -22.650 -4.914 23.847 1.00 92.62 293 LEU A N 1
ATOM 2342 C CA . LEU A 1 293 ? -23.603 -5.926 24.292 1.00 92.62 293 LEU A CA 1
ATOM 2343 C C . LEU A 1 293 ? -22.900 -7.132 24.936 1.00 92.62 293 LEU A C 1
ATOM 2345 O O . LEU A 1 293 ? -23.340 -7.598 25.982 1.00 92.62 293 LEU A O 1
ATOM 2349 N N . GLN A 1 294 ? -21.788 -7.610 24.368 1.00 92.38 294 GLN A N 1
ATOM 2350 C CA . GLN A 1 294 ? -21.033 -8.727 24.951 1.00 92.38 294 GLN A CA 1
ATOM 2351 C C . GLN A 1 294 ? -20.519 -8.382 26.346 1.00 92.38 294 GLN A C 1
ATOM 2353 O O . GLN A 1 294 ? -20.641 -9.188 27.260 1.00 92.38 294 GLN A O 1
ATOM 2358 N N . ILE A 1 295 ? -20.016 -7.157 26.533 1.00 94.00 295 ILE A N 1
ATOM 2359 C CA . ILE A 1 295 ? -19.569 -6.682 27.848 1.00 94.00 295 ILE A CA 1
ATOM 2360 C C . ILE A 1 295 ? -20.711 -6.809 28.860 1.00 94.00 295 ILE A C 1
ATOM 2362 O O . ILE A 1 295 ? -20.515 -7.394 29.920 1.00 94.00 295 ILE A O 1
ATOM 2366 N N . THR A 1 296 ? -21.922 -6.362 28.517 1.00 93.88 296 THR A N 1
ATOM 2367 C CA . THR A 1 296 ? -23.072 -6.460 29.433 1.00 93.88 296 THR A CA 1
ATOM 2368 C C . THR A 1 296 ? -23.473 -7.900 29.767 1.00 93.88 296 THR A C 1
ATOM 2370 O O . THR A 1 296 ? -23.794 -8.187 30.919 1.00 93.88 296 THR A O 1
ATOM 2373 N N . TRP A 1 297 ? -23.394 -8.825 28.803 1.00 92.56 297 TRP A N 1
ATOM 2374 C CA . TRP A 1 297 ? -23.665 -10.248 29.043 1.00 92.56 297 TRP A CA 1
ATOM 2375 C C . TRP A 1 297 ? -22.623 -10.898 29.948 1.00 92.56 297 TRP A C 1
ATOM 2377 O O . TRP A 1 297 ? -22.989 -11.666 30.834 1.00 92.56 297 TRP A O 1
ATOM 2387 N N . VAL A 1 298 ? -21.344 -10.558 29.777 1.00 94.19 298 VAL A N 1
ATOM 2388 C CA . VAL A 1 298 ? -20.273 -11.076 30.638 1.00 94.19 298 VAL A CA 1
ATOM 2389 C C . VAL A 1 298 ? -20.452 -10.598 32.075 1.00 94.19 298 VAL A C 1
ATOM 2391 O O . VAL A 1 298 ? -20.303 -11.398 32.993 1.00 94.19 298 VAL A O 1
ATOM 2394 N N . PHE A 1 299 ? -20.828 -9.336 32.297 1.00 94.94 299 PHE A N 1
ATOM 2395 C CA . PHE A 1 299 ? -21.145 -8.862 33.648 1.00 94.94 299 PHE A CA 1
ATOM 2396 C C . PHE A 1 299 ? -22.290 -9.657 34.277 1.00 94.94 299 PHE A C 1
ATOM 2398 O O . PHE A 1 299 ? -22.182 -10.040 35.438 1.00 94.94 299 PHE A O 1
ATOM 2405 N N . ARG A 1 300 ? -23.360 -9.936 33.519 1.00 93.25 300 ARG A N 1
ATOM 2406 C CA . ARG A 1 300 ? -24.469 -10.767 34.005 1.00 93.25 300 ARG A CA 1
ATOM 2407 C C . ARG A 1 300 ? -24.010 -12.165 34.379 1.00 93.25 300 ARG A C 1
ATOM 2409 O O . ARG A 1 300 ? -24.369 -12.659 35.437 1.00 93.25 300 ARG A O 1
ATOM 2416 N N . GLU A 1 301 ? -23.175 -12.778 33.551 1.00 93.69 301 GLU A N 1
ATOM 2417 C CA . GLU A 1 301 ? -22.649 -14.105 33.850 1.00 93.69 301 GLU A CA 1
ATOM 2418 C C . GLU A 1 301 ? -21.767 -14.106 35.106 1.00 93.69 301 GLU A C 1
ATOM 2420 O O . GLU A 1 301 ? -21.830 -15.041 35.903 1.00 93.69 301 GLU A O 1
ATOM 2425 N N . ILE A 1 302 ? -20.970 -13.051 35.315 1.00 94.56 302 ILE A N 1
ATOM 2426 C CA . ILE A 1 302 ? -20.196 -12.872 36.549 1.00 94.56 302 ILE A CA 1
ATOM 2427 C C . ILE A 1 302 ? -21.139 -12.731 37.748 1.00 94.56 302 ILE A C 1
ATOM 2429 O O . ILE A 1 302 ? -20.901 -13.376 38.766 1.00 94.56 302 ILE A O 1
ATOM 2433 N N . GLU A 1 303 ? -22.201 -11.929 37.632 1.00 92.25 303 GLU A N 1
ATOM 2434 C CA . GLU A 1 303 ? -23.190 -11.738 38.698 1.00 92.25 303 GLU A CA 1
ATOM 2435 C C . GLU A 1 303 ? -23.909 -13.046 39.068 1.00 92.25 303 GLU A C 1
ATOM 2437 O O . GLU A 1 303 ? -24.074 -13.337 40.253 1.00 92.25 303 GLU A O 1
ATOM 2442 N N . ASP A 1 304 ? -24.294 -13.839 38.065 1.00 91.38 304 ASP A N 1
ATOM 2443 C CA . ASP A 1 304 ? -24.997 -15.113 38.241 1.00 91.38 304 ASP A CA 1
ATOM 2444 C C . ASP A 1 304 ? -24.070 -16.214 38.801 1.00 91.38 304 ASP A C 1
ATOM 2446 O O . ASP A 1 304 ? -24.521 -17.107 39.522 1.00 91.38 304 ASP A O 1
ATOM 2450 N N . THR A 1 305 ? -22.767 -16.157 38.491 1.00 93.19 305 THR A N 1
ATOM 2451 C CA . THR A 1 305 ? -21.783 -17.187 38.876 1.00 93.19 305 THR A CA 1
ATOM 2452 C C . THR A 1 305 ? -21.130 -16.918 40.234 1.00 93.19 305 THR A C 1
ATOM 2454 O O . THR A 1 305 ? -20.877 -17.856 40.993 1.00 93.19 305 THR A O 1
ATOM 2457 N N . LEU A 1 306 ? -20.800 -15.659 40.545 1.00 94.06 306 LEU A N 1
ATOM 2458 C CA . LEU A 1 306 ? -20.010 -15.311 41.726 1.00 94.06 306 LEU A CA 1
ATOM 2459 C C . LEU A 1 306 ? -20.885 -14.916 42.926 1.00 94.06 306 LEU A C 1
ATOM 2461 O O . LEU A 1 306 ? -21.621 -13.930 42.864 1.00 94.06 306 LEU A O 1
ATOM 2465 N N . PRO A 1 307 ? -20.764 -15.615 44.074 1.00 92.69 307 PRO A N 1
ATOM 2466 C CA . PRO A 1 307 ? -21.512 -15.264 45.274 1.00 92.69 307 PRO A CA 1
ATOM 2467 C C . PRO A 1 307 ? -21.131 -13.883 45.816 1.00 92.69 307 PRO A C 1
ATOM 2469 O O . PRO A 1 307 ? -19.946 -13.557 45.929 1.00 92.69 307 PRO A O 1
ATOM 2472 N N . VAL A 1 308 ? -22.139 -13.122 46.263 1.00 92.12 308 VAL A N 1
ATOM 2473 C CA . VAL A 1 308 ? -21.942 -11.817 46.924 1.00 92.12 308 VAL A CA 1
ATOM 2474 C C . VAL A 1 308 ? -21.095 -11.954 48.186 1.00 92.12 308 VAL A C 1
ATOM 2476 O O . VAL A 1 308 ? -20.232 -11.126 48.441 1.00 92.12 308 VAL A O 1
ATOM 2479 N N . PHE A 1 309 ? -21.301 -13.017 48.964 1.00 93.06 309 PHE A N 1
ATOM 2480 C CA . PHE A 1 309 ? -20.508 -13.310 50.155 1.00 93.06 309 PHE A CA 1
ATOM 2481 C C . PHE A 1 309 ? -19.830 -14.664 50.011 1.00 93.06 309 PHE A C 1
ATOM 2483 O O . PHE A 1 309 ? -20.487 -15.675 49.756 1.00 93.06 309 PHE A O 1
ATOM 2490 N N . LEU A 1 310 ? -18.516 -14.699 50.220 1.00 93.19 310 LEU A N 1
ATOM 2491 C CA . LEU A 1 310 ? -17.724 -15.915 50.107 1.00 93.19 310 LEU A CA 1
ATOM 2492 C C . LEU A 1 310 ? -16.584 -15.899 51.128 1.00 93.19 310 LEU A C 1
ATOM 2494 O O . LEU A 1 310 ? -15.715 -15.040 51.085 1.00 93.19 310 LEU A O 1
ATOM 2498 N N . ARG A 1 311 ? -16.572 -16.866 52.056 1.00 91.25 311 ARG A N 1
ATOM 2499 C CA . ARG A 1 311 ? -15.463 -17.088 53.013 1.00 91.25 311 ARG A CA 1
ATOM 2500 C C . ARG A 1 311 ? -15.007 -15.836 53.789 1.00 91.25 311 ARG A C 1
ATOM 2502 O O . ARG A 1 311 ? -13.813 -15.630 53.955 1.00 91.25 311 ARG A O 1
ATOM 2509 N N . GLU A 1 312 ? -15.953 -15.044 54.298 1.00 92.62 312 GLU A N 1
ATOM 2510 C CA . GLU A 1 312 ? -15.699 -13.768 55.005 1.00 92.62 312 GLU A CA 1
ATOM 2511 C C . GLU A 1 312 ? -15.224 -12.606 54.111 1.00 92.62 312 GLU A C 1
ATOM 2513 O O . GLU A 1 312 ? -14.780 -11.564 54.594 1.00 92.62 312 GLU A O 1
ATOM 2518 N N . TRP A 1 313 ? -15.376 -12.758 52.800 1.00 94.12 313 TRP A N 1
ATOM 2519 C CA . TRP A 1 313 ? -15.201 -11.699 51.820 1.00 94.12 313 TRP A CA 1
ATOM 2520 C C . TRP A 1 313 ? -16.534 -11.355 51.174 1.00 94.12 313 TRP A C 1
ATOM 2522 O O . TRP A 1 313 ? -17.441 -12.188 51.089 1.00 94.12 313 TRP A O 1
ATOM 2532 N N . LYS A 1 314 ? -16.634 -10.119 50.710 1.00 94.69 314 LYS A N 1
ATOM 2533 C CA . LYS A 1 314 ? -17.793 -9.567 50.033 1.00 94.69 314 LYS A CA 1
ATOM 2534 C C . LYS A 1 314 ? -17.389 -9.104 48.640 1.00 94.69 314 LYS A C 1
ATOM 2536 O O . LYS A 1 314 ? -16.415 -8.373 48.513 1.00 94.69 314 LYS A O 1
ATOM 2541 N N . LEU A 1 315 ? -18.108 -9.538 47.614 1.00 95.44 315 LEU A N 1
ATOM 2542 C CA . LEU A 1 315 ? -17.962 -9.019 46.263 1.00 95.44 315 LEU A CA 1
ATOM 2543 C C . LEU A 1 315 ? -18.418 -7.561 46.263 1.00 95.44 315 LEU A C 1
ATOM 2545 O O . LEU A 1 315 ? -19.592 -7.299 46.502 1.00 95.44 315 LEU A O 1
ATOM 2549 N N . GLU A 1 316 ? -17.493 -6.640 46.023 1.00 93.75 316 GLU A N 1
ATOM 2550 C CA . GLU A 1 316 ? -17.759 -5.201 46.057 1.00 93.75 316 GLU A CA 1
ATOM 2551 C C . GLU A 1 316 ? -18.042 -4.658 44.654 1.00 93.75 316 GLU A C 1
ATOM 2553 O O . GLU A 1 316 ? -19.022 -3.952 44.449 1.00 93.75 316 GLU A O 1
ATOM 2558 N N . ASN A 1 317 ? -17.210 -5.005 43.666 1.00 94.69 317 ASN A N 1
ATOM 2559 C CA . ASN A 1 317 ? -17.263 -4.368 42.350 1.00 94.69 317 ASN A CA 1
ATOM 2560 C C . ASN A 1 317 ? -16.871 -5.332 41.220 1.00 94.69 317 ASN A C 1
ATOM 2562 O O . ASN A 1 317 ? -15.963 -6.157 41.377 1.00 94.69 317 ASN A O 1
ATOM 2566 N N . ILE A 1 318 ? -17.536 -5.186 40.073 1.00 96.62 318 ILE A N 1
ATOM 2567 C CA . ILE A 1 318 ? -17.161 -5.771 38.784 1.00 96.62 318 ILE A CA 1
ATOM 2568 C C . ILE A 1 318 ? -16.775 -4.626 37.837 1.00 96.62 318 ILE A C 1
ATOM 2570 O O . ILE A 1 318 ? -17.550 -3.698 37.618 1.00 96.62 318 ILE A O 1
ATOM 2574 N N . GLN A 1 319 ? -15.589 -4.693 37.237 1.00 97.00 319 GLN A N 1
ATOM 2575 C CA . GLN A 1 319 ? -15.096 -3.672 36.313 1.00 97.00 319 GLN A CA 1
ATOM 2576 C C . GLN A 1 319 ? -14.673 -4.278 34.981 1.00 97.00 319 GLN A C 1
ATOM 2578 O O . GLN A 1 319 ? -14.080 -5.351 34.938 1.00 97.00 319 GLN A O 1
ATOM 2583 N N . PHE A 1 320 ? -14.900 -3.551 33.892 1.00 96.19 320 PHE A N 1
ATOM 2584 C CA . PHE A 1 320 ? -14.250 -3.797 32.612 1.00 96.19 320 PHE A CA 1
ATOM 2585 C C . PHE A 1 320 ? -13.323 -2.634 32.311 1.00 96.19 320 PHE A C 1
ATOM 2587 O O . PHE A 1 320 ? -13.774 -1.495 32.261 1.00 96.19 320 PHE A O 1
ATOM 2594 N N . VAL A 1 321 ? -12.034 -2.912 32.145 1.00 94.19 321 VAL A N 1
ATOM 2595 C CA . VAL A 1 321 ? -11.007 -1.911 31.831 1.00 94.19 321 VAL A CA 1
ATOM 2596 C C . VAL A 1 321 ? -9.871 -2.584 31.069 1.00 94.19 321 VAL A C 1
ATOM 2598 O O . VAL A 1 321 ? -9.534 -3.736 31.347 1.00 94.19 321 VAL A O 1
ATOM 2601 N N . ASP A 1 322 ? -9.301 -1.904 30.074 1.00 89.06 322 ASP A N 1
ATOM 2602 C CA . ASP A 1 322 ? -8.198 -2.425 29.249 1.00 89.06 322 ASP A CA 1
ATOM 2603 C C . ASP A 1 322 ? -8.472 -3.828 28.655 1.00 89.06 322 ASP A C 1
ATOM 2605 O O . ASP A 1 322 ? -7.587 -4.683 28.569 1.00 89.06 322 ASP A O 1
ATOM 2609 N N . ASN A 1 323 ? -9.722 -4.070 28.237 1.00 89.00 323 ASN A N 1
ATOM 2610 C CA . ASN A 1 323 ? -10.247 -5.357 27.753 1.00 89.00 323 ASN A CA 1
ATOM 2611 C C . ASN A 1 323 ? -10.198 -6.522 28.750 1.00 89.00 323 ASN A C 1
ATOM 2613 O O . ASN A 1 323 ? -10.167 -7.687 28.342 1.00 89.00 323 ASN A O 1
ATOM 2617 N N . ARG A 1 324 ? -10.185 -6.236 30.050 1.00 91.75 324 ARG A N 1
ATOM 2618 C CA . ARG A 1 324 ? -10.214 -7.250 31.105 1.00 91.75 324 ARG A CA 1
ATOM 2619 C C . ARG A 1 324 ? -11.413 -7.029 31.997 1.00 91.75 324 ARG A C 1
ATOM 2621 O O . ARG A 1 324 ? -11.699 -5.896 32.371 1.00 91.75 324 ARG A O 1
ATOM 2628 N N . PHE A 1 325 ? -12.062 -8.124 32.368 1.00 95.88 325 PHE A N 1
ATOM 2629 C CA . PHE A 1 325 ? -13.064 -8.127 33.421 1.00 95.88 325 PHE A CA 1
ATOM 2630 C C . PHE A 1 325 ? -12.355 -8.401 34.744 1.00 95.88 325 PHE A C 1
ATOM 2632 O O . PHE A 1 325 ? -11.636 -9.393 34.876 1.00 95.88 325 PHE A O 1
ATOM 2639 N N . LEU A 1 326 ? -12.513 -7.498 35.700 1.00 97.19 326 LEU A N 1
ATOM 2640 C CA . LEU A 1 326 ? -11.913 -7.559 37.021 1.00 97.19 326 LEU A CA 1
ATOM 2641 C C . LEU A 1 326 ? -13.019 -7.609 38.065 1.00 97.19 326 LEU A C 1
ATOM 2643 O O . LEU A 1 326 ? -14.000 -6.879 37.980 1.00 97.19 326 LEU A O 1
ATOM 2647 N N . VAL A 1 327 ? -12.841 -8.471 39.052 1.00 97.00 327 VAL A N 1
ATOM 2648 C CA . VAL A 1 327 ? -13.788 -8.685 40.142 1.00 97.00 327 VAL A CA 1
ATOM 2649 C C . VAL A 1 327 ? -13.050 -8.452 41.448 1.00 97.00 327 VAL A C 1
ATOM 2651 O O . VAL A 1 327 ? -12.022 -9.089 41.691 1.00 97.00 327 VAL A O 1
ATOM 2654 N N . THR A 1 328 ? -13.576 -7.565 42.288 1.00 96.25 328 THR A N 1
ATOM 2655 C CA . THR A 1 328 ? -12.952 -7.188 43.559 1.00 96.25 328 THR A CA 1
ATOM 2656 C C . THR A 1 328 ? -13.769 -7.705 44.731 1.00 96.25 328 THR A C 1
ATOM 2658 O O . THR A 1 328 ? -14.925 -7.327 44.914 1.00 96.25 328 THR A O 1
ATOM 2661 N N . TYR A 1 329 ? -13.137 -8.544 45.546 1.00 96.06 329 TYR A N 1
ATOM 2662 C CA . TYR A 1 329 ? -13.640 -8.956 46.847 1.00 96.06 329 TYR A CA 1
ATOM 2663 C C . TYR A 1 329 ? -12.960 -8.154 47.951 1.00 96.06 329 TYR A C 1
ATOM 2665 O O . TYR A 1 329 ? -11.732 -8.088 48.008 1.00 96.06 329 TYR A O 1
ATOM 2673 N N . SER A 1 330 ? -13.757 -7.642 48.876 1.00 94.38 330 SER A N 1
ATOM 2674 C CA . SER A 1 330 ? -13.302 -6.893 50.041 1.00 94.38 330 SER A CA 1
ATOM 2675 C C . SER A 1 330 ? -13.601 -7.670 51.309 1.00 94.38 330 SER A C 1
ATOM 2677 O O . SER A 1 330 ? -14.672 -8.261 51.476 1.00 94.38 330 SER A O 1
ATOM 2679 N N . ARG A 1 331 ? -12.616 -7.740 52.200 1.00 92.94 331 ARG A N 1
ATOM 2680 C CA . ARG A 1 331 ? -12.737 -8.484 53.450 1.00 92.94 331 ARG A CA 1
ATOM 2681 C C . ARG A 1 331 ? -13.788 -7.824 54.338 1.00 92.94 331 ARG A C 1
ATOM 2683 O O . ARG A 1 331 ? -13.753 -6.615 54.555 1.00 92.94 331 ARG A O 1
ATOM 2690 N N . ILE A 1 332 ? -14.693 -8.622 54.902 1.00 90.94 332 ILE A N 1
ATOM 2691 C CA . ILE A 1 332 ? -15.720 -8.104 55.811 1.00 90.94 332 ILE A CA 1
ATOM 2692 C C . ILE A 1 332 ? -15.031 -7.510 57.055 1.00 90.94 332 ILE A C 1
ATOM 2694 O O . ILE A 1 332 ? -14.177 -8.184 57.648 1.00 90.94 332 ILE A O 1
ATOM 2698 N N . PRO A 1 333 ? -15.384 -6.282 57.487 1.00 86.06 333 PRO A N 1
ATOM 2699 C CA . PRO A 1 333 ? -14.817 -5.681 58.690 1.00 86.06 333 PRO A CA 1
ATOM 2700 C C . PRO A 1 333 ? -14.956 -6.606 59.905 1.00 86.06 333 PRO A C 1
ATOM 2702 O O . PRO A 1 333 ? -16.007 -7.208 60.118 1.00 86.06 333 PRO A O 1
ATOM 2705 N N . SER A 1 334 ? -13.892 -6.716 60.705 1.00 84.56 334 SER A N 1
ATOM 2706 C CA . SER A 1 334 ? -13.801 -7.596 61.889 1.00 84.56 334 SER A CA 1
ATOM 2707 C C . SER A 1 334 ? -13.700 -9.105 61.614 1.00 84.56 334 SER A C 1
ATOM 2709 O O . SER A 1 334 ? -13.646 -9.881 62.567 1.00 84.56 334 SER A O 1
ATOM 2711 N N . SER A 1 335 ? -13.641 -9.537 60.351 1.00 85.69 335 SER A N 1
ATOM 2712 C CA . SER A 1 335 ? -13.407 -10.942 59.993 1.00 85.69 335 SER A CA 1
ATOM 2713 C C . SER A 1 335 ? -11.916 -11.286 59.872 1.00 85.69 335 SER A C 1
ATOM 2715 O O . SER A 1 335 ? -11.069 -10.398 59.729 1.00 85.69 335 SER A O 1
ATOM 2717 N N . ILE A 1 336 ? -11.577 -12.580 59.927 1.00 84.50 336 ILE A N 1
ATOM 2718 C CA . ILE A 1 336 ? -10.197 -13.040 59.710 1.00 84.50 336 ILE A CA 1
ATOM 2719 C C . ILE A 1 336 ? -9.880 -12.961 58.211 1.00 84.50 336 ILE A C 1
ATOM 2721 O O . ILE A 1 336 ? -8.816 -12.460 57.839 1.00 84.50 336 ILE A O 1
ATOM 2725 N N . GLY A 1 337 ? -10.816 -13.398 57.360 1.00 80.12 337 GLY A N 1
ATOM 2726 C CA . GLY A 1 337 ? -10.753 -13.281 55.904 1.00 80.12 337 GLY A CA 1
ATOM 2727 C C . GLY A 1 337 ? -9.503 -13.923 55.313 1.00 80.12 337 GLY A C 1
ATOM 2728 O O . GLY A 1 337 ? -8.612 -13.240 54.814 1.00 80.12 337 GLY A O 1
ATOM 2729 N N . VAL A 1 338 ? -9.410 -15.253 55.367 1.00 88.25 338 VAL A N 1
ATOM 2730 C CA . VAL A 1 338 ? -8.233 -15.980 54.863 1.00 88.25 338 VAL A CA 1
ATOM 2731 C C . VAL A 1 338 ? -8.266 -16.042 53.332 1.00 88.25 338 VAL A C 1
ATOM 2733 O O . VAL A 1 338 ? -9.088 -16.758 52.760 1.00 88.25 338 VAL A O 1
ATOM 2736 N N . TYR A 1 339 ? -7.347 -15.337 52.662 1.00 87.19 339 TYR A N 1
ATOM 2737 C CA . TYR A 1 339 ? -7.303 -15.259 51.192 1.00 87.19 339 TYR A CA 1
ATOM 2738 C C . TYR A 1 339 ? -7.175 -16.633 50.516 1.00 87.19 339 TYR A C 1
ATOM 2740 O O . TYR A 1 339 ? -7.799 -16.858 49.489 1.00 87.19 339 TYR A O 1
ATOM 2748 N N . PHE A 1 340 ? -6.429 -17.576 51.107 1.00 88.25 340 PHE A N 1
ATOM 2749 C CA . PHE A 1 340 ? -6.264 -18.921 50.543 1.00 88.25 340 PHE A CA 1
ATOM 2750 C C . PHE A 1 340 ? -7.600 -19.674 50.444 1.00 88.25 340 PHE A C 1
ATOM 2752 O O . PHE A 1 340 ? -7.851 -20.343 49.448 1.00 88.25 340 PHE A O 1
ATOM 2759 N N . LEU A 1 341 ? -8.485 -19.519 51.438 1.00 91.94 341 LEU A N 1
ATOM 2760 C CA . LEU A 1 341 ? -9.813 -20.142 51.414 1.00 91.94 341 LEU A CA 1
ATOM 2761 C C . LEU A 1 341 ? -10.724 -19.504 50.362 1.00 91.94 341 LEU A C 1
ATOM 2763 O O . LEU A 1 341 ? -11.549 -20.199 49.769 1.00 91.94 341 LEU A O 1
ATOM 2767 N N . LEU A 1 342 ? -10.596 -18.190 50.145 1.00 93.75 342 LEU A N 1
ATOM 2768 C CA . LEU A 1 342 ? -11.299 -17.503 49.065 1.00 93.75 342 LEU A CA 1
ATOM 2769 C C . LEU A 1 342 ? -10.788 -17.987 47.704 1.00 93.75 342 LEU A C 1
ATOM 2771 O O . LEU A 1 342 ? -11.585 -18.386 46.863 1.00 93.75 342 LEU A O 1
ATOM 2775 N N . ASP A 1 343 ? -9.469 -18.020 47.522 1.00 94.38 343 ASP A N 1
ATOM 2776 C CA . ASP A 1 343 ? -8.812 -18.458 46.292 1.00 94.38 343 ASP A CA 1
ATOM 2777 C C . ASP A 1 343 ? -9.179 -19.901 45.916 1.00 94.38 343 ASP A C 1
ATOM 2779 O O . ASP A 1 343 ? -9.456 -20.172 44.749 1.00 94.38 343 ASP A O 1
ATOM 2783 N N . GLU A 1 344 ? -9.211 -20.819 46.887 1.00 94.44 344 GLU A N 1
ATOM 2784 C CA . GLU A 1 344 ? -9.628 -22.210 46.677 1.00 94.44 344 GLU A CA 1
ATOM 2785 C C . GLU A 1 344 ? -11.087 -22.288 46.212 1.00 94.44 344 GLU A C 1
ATOM 2787 O O . GLU A 1 344 ? -11.389 -22.985 45.247 1.00 94.44 344 GLU A O 1
ATOM 2792 N N . LYS A 1 345 ? -11.990 -21.509 46.824 1.00 95.31 345 LYS A N 1
ATOM 2793 C CA . LYS A 1 345 ? -13.400 -21.480 46.411 1.00 95.31 345 LYS A CA 1
ATOM 2794 C C . LYS A 1 345 ? -13.628 -20.825 45.060 1.00 95.31 345 LYS A C 1
ATOM 2796 O O . LYS A 1 345 ? -14.410 -21.350 44.277 1.00 95.31 345 LYS A O 1
ATOM 2801 N N . ILE A 1 346 ? -12.939 -19.732 44.751 1.00 95.94 346 ILE A N 1
ATOM 2802 C CA . ILE A 1 346 ? -13.007 -19.125 43.418 1.00 95.94 346 ILE A CA 1
ATOM 2803 C C . ILE A 1 346 ? -12.484 -20.100 42.361 1.00 95.94 346 ILE A C 1
ATOM 2805 O O . ILE A 1 346 ? -13.078 -20.216 41.292 1.00 95.94 346 ILE A O 1
ATOM 2809 N N . LYS A 1 347 ? -11.424 -20.853 42.673 1.00 94.62 347 LYS A N 1
ATOM 2810 C CA . LYS A 1 347 ? -10.909 -21.895 41.787 1.00 94.62 347 LYS A CA 1
ATOM 2811 C C . LYS A 1 347 ? -11.928 -23.017 41.564 1.00 94.62 347 LYS A C 1
ATOM 2813 O O . LYS A 1 347 ? -12.154 -23.372 40.416 1.00 94.62 347 LYS A O 1
ATOM 2818 N N . GLU A 1 348 ? -12.583 -23.522 42.611 1.00 95.38 348 GLU A N 1
ATOM 2819 C CA . GLU A 1 348 ? -13.663 -24.516 42.469 1.00 95.38 348 GLU A CA 1
ATOM 2820 C C . GLU A 1 348 ? -14.818 -23.997 41.590 1.00 95.38 348 GLU A C 1
ATOM 2822 O O . GLU A 1 348 ? -15.338 -24.729 40.747 1.00 95.38 348 GLU A O 1
ATOM 2827 N N . ILE A 1 349 ? -15.214 -22.728 41.754 1.00 95.06 349 ILE A N 1
ATOM 2828 C CA . ILE A 1 349 ? -16.250 -22.096 40.919 1.00 95.06 349 ILE A CA 1
ATOM 2829 C C . ILE A 1 349 ? -15.779 -21.997 39.463 1.00 95.06 349 ILE A C 1
ATOM 2831 O O . ILE A 1 349 ? -16.529 -22.321 38.548 1.00 95.06 349 ILE A O 1
ATOM 2835 N N . SER A 1 350 ? -14.524 -21.606 39.234 1.00 93.69 350 SER A N 1
ATOM 2836 C CA . SER A 1 350 ? -13.953 -21.540 37.887 1.00 93.69 350 SER A CA 1
ATOM 2837 C C . SER A 1 350 ? -13.839 -22.914 37.225 1.00 93.69 350 SER A C 1
ATOM 2839 O O . SER A 1 350 ? -14.071 -23.019 36.030 1.00 93.69 350 SER A O 1
ATOM 2841 N N . GLU A 1 351 ? -13.476 -23.961 37.970 1.00 93.19 351 GLU A N 1
ATOM 2842 C CA . GLU A 1 351 ? -13.354 -25.332 37.448 1.00 93.19 351 GLU A CA 1
ATOM 2843 C C . GLU A 1 351 ? -14.719 -25.978 37.169 1.00 93.19 351 GLU A C 1
ATOM 2845 O O . GLU A 1 351 ? -14.803 -26.913 36.376 1.00 93.19 351 GLU A O 1
ATOM 2850 N N . SER A 1 352 ? -15.782 -25.484 37.811 1.00 92.50 352 SER A N 1
ATOM 2851 C CA . SER A 1 352 ? -17.160 -25.945 37.602 1.00 92.50 352 SER A CA 1
ATOM 2852 C C . SER A 1 352 ? -17.954 -25.103 36.598 1.00 92.50 352 SER A C 1
ATOM 2854 O O . SER A 1 352 ? -19.051 -25.509 36.211 1.00 92.50 352 SER A O 1
ATOM 2856 N N . SER A 1 353 ? -17.424 -23.958 36.160 1.00 88.81 353 SER A N 1
ATOM 2857 C CA . SER A 1 353 ? -18.060 -23.095 35.165 1.00 88.81 353 SER A CA 1
ATOM 2858 C C . SER A 1 353 ? -17.517 -23.376 33.767 1.00 88.81 353 SER A C 1
ATOM 2860 O O . SER A 1 353 ? -16.349 -23.134 33.478 1.00 88.81 353 SER A O 1
ATOM 2862 N N . ASP A 1 354 ? -18.395 -23.778 32.849 1.00 87.31 354 ASP A N 1
ATOM 2863 C CA . ASP A 1 354 ? -18.049 -23.889 31.424 1.00 87.31 354 ASP A CA 1
ATOM 2864 C C . ASP A 1 354 ? -17.914 -22.515 30.741 1.00 87.31 354 ASP A C 1
ATOM 2866 O O . ASP A 1 354 ? -17.499 -22.419 29.584 1.00 87.31 354 ASP A O 1
ATOM 2870 N N . LYS A 1 355 ? -18.311 -21.438 31.432 1.00 89.06 355 LYS A N 1
ATOM 2871 C CA . LYS A 1 355 ? -18.486 -20.116 30.829 1.00 89.06 355 LYS A CA 1
ATOM 2872 C C . LYS A 1 355 ? -17.405 -19.111 31.200 1.00 89.06 355 LYS A C 1
ATOM 2874 O O . LYS A 1 355 ? -17.128 -18.238 30.375 1.00 89.06 355 LYS A O 1
ATOM 2879 N N . LEU A 1 356 ? -16.821 -19.209 32.394 1.00 92.44 356 LEU A N 1
ATOM 2880 C CA . LEU A 1 356 ? -15.865 -18.240 32.934 1.00 92.44 356 LEU A CA 1
ATOM 2881 C C . LEU A 1 356 ? -14.596 -18.943 33.435 1.00 92.44 356 LEU A C 1
ATOM 2883 O O . LEU A 1 356 ? -14.669 -19.835 34.272 1.00 92.44 356 LEU A O 1
ATOM 2887 N N . ASP A 1 357 ? -13.430 -18.474 32.990 1.00 93.12 357 ASP A N 1
ATOM 2888 C CA . ASP A 1 357 ? -12.131 -18.805 33.587 1.00 93.12 357 ASP A CA 1
ATOM 2889 C C . ASP A 1 357 ? -11.705 -17.659 34.513 1.00 93.12 357 ASP A C 1
ATOM 2891 O O . ASP A 1 357 ? -11.521 -16.518 34.072 1.00 93.12 357 ASP A O 1
ATOM 2895 N N . ILE A 1 358 ? -11.581 -17.948 35.807 1.00 95.00 358 ILE A N 1
ATOM 2896 C CA . ILE A 1 358 ? -11.339 -16.958 36.854 1.00 95.00 358 ILE A CA 1
ATOM 2897 C C . ILE A 1 358 ? -9.979 -17.220 37.481 1.00 95.00 358 ILE A C 1
ATOM 2899 O O . ILE A 1 358 ? -9.716 -18.273 38.062 1.00 95.00 358 ILE A O 1
ATOM 2903 N N . ARG A 1 359 ? -9.101 -16.219 37.403 1.00 93.88 359 ARG A N 1
ATOM 2904 C CA . ARG A 1 359 ? -7.722 -16.323 37.886 1.00 93.88 359 ARG A CA 1
ATOM 2905 C C . ARG A 1 359 ? -7.388 -15.206 38.849 1.00 93.88 359 ARG A C 1
ATOM 2907 O O . ARG A 1 359 ? -7.866 -14.081 38.727 1.00 93.88 359 ARG A O 1
ATOM 2914 N N . GLN A 1 360 ? -6.514 -15.512 39.798 1.00 92.62 360 GLN A N 1
ATOM 2915 C CA . GLN A 1 360 ? -5.970 -14.515 40.714 1.00 92.62 360 GLN A CA 1
ATOM 2916 C C . GLN A 1 360 ? -5.241 -13.429 39.921 1.00 92.62 360 GLN A C 1
ATOM 2918 O O . GLN A 1 360 ? -4.422 -13.739 39.055 1.00 92.62 360 GLN A O 1
ATOM 2923 N N . PHE A 1 361 ? -5.530 -12.167 40.230 1.00 91.81 361 PHE A N 1
ATOM 2924 C CA . PHE A 1 361 ? -4.915 -11.030 39.554 1.00 91.81 361 PHE A CA 1
ATOM 2925 C C . PHE A 1 361 ? -4.020 -10.231 40.499 1.00 91.81 361 PHE A C 1
ATOM 2927 O O . PHE A 1 361 ? -2.827 -10.084 40.241 1.00 91.81 361 PHE A O 1
ATOM 2934 N N . ALA A 1 362 ? -4.573 -9.752 41.615 1.00 90.12 362 ALA A N 1
ATOM 2935 C CA . ALA A 1 362 ? -3.839 -8.931 42.572 1.00 90.12 362 ALA A CA 1
ATOM 2936 C C . ALA A 1 362 ? -4.349 -9.114 44.009 1.00 90.12 362 ALA A C 1
ATOM 2938 O O . ALA A 1 362 ? -5.454 -9.602 44.246 1.00 90.12 362 ALA A O 1
ATOM 2939 N N . LEU A 1 363 ? -3.515 -8.741 44.979 1.00 84.56 363 LEU A N 1
ATOM 2940 C CA . LEU A 1 363 ? -3.892 -8.529 46.377 1.00 84.56 363 LEU A CA 1
ATOM 2941 C C . LEU A 1 363 ? -3.484 -7.095 46.732 1.00 84.56 363 LEU A C 1
ATOM 2943 O O . LEU A 1 363 ? -2.323 -6.731 46.535 1.00 84.56 363 LEU A O 1
ATOM 2947 N N . THR A 1 364 ? -4.424 -6.293 47.218 1.00 84.56 364 THR A N 1
ATOM 2948 C CA . THR A 1 364 ? -4.261 -4.847 47.431 1.00 84.56 364 THR A CA 1
ATOM 2949 C C . THR A 1 364 ? -4.625 -4.452 48.865 1.00 84.56 364 THR A C 1
ATOM 2951 O O . THR A 1 364 ? -4.958 -5.304 49.689 1.00 84.56 364 THR A O 1
ATOM 2954 N N . ASP A 1 365 ? -4.411 -3.179 49.213 1.00 76.50 365 ASP A N 1
ATOM 2955 C CA . ASP A 1 365 ? -4.791 -2.578 50.503 1.00 76.50 365 ASP A CA 1
ATOM 2956 C C . ASP A 1 365 ? -4.352 -3.381 51.731 1.00 76.50 365 ASP A C 1
ATOM 2958 O O . ASP A 1 365 ? -5.119 -3.661 52.643 1.00 76.50 365 ASP A O 1
ATOM 2962 N N . LYS A 1 366 ? -3.079 -3.800 51.739 1.00 78.88 366 LYS A N 1
ATOM 2963 C CA . LYS A 1 366 ? -2.486 -4.608 52.822 1.00 78.88 366 LYS A CA 1
ATOM 2964 C C . LYS A 1 366 ? -3.220 -5.938 53.075 1.00 78.88 366 LYS A C 1
ATOM 2966 O O . LYS A 1 366 ? -3.138 -6.483 54.173 1.00 78.88 366 LYS A O 1
ATOM 2971 N N . GLY A 1 367 ? -3.874 -6.487 52.052 1.00 78.44 367 GLY A N 1
ATOM 2972 C CA . GLY A 1 367 ? -4.596 -7.754 52.124 1.00 78.44 367 GLY A CA 1
ATOM 2973 C C . GLY A 1 367 ? -6.073 -7.617 52.485 1.00 78.44 367 GLY A C 1
ATOM 2974 O O . GLY A 1 367 ? -6.685 -8.615 52.850 1.00 78.44 367 GLY A O 1
ATOM 2975 N N . GLU A 1 368 ? -6.640 -6.413 52.404 1.00 87.12 368 GLU A N 1
ATOM 2976 C CA . GLU A 1 368 ? -8.071 -6.175 52.630 1.00 87.12 368 GLU A CA 1
ATOM 2977 C C . GLU A 1 368 ? -8.906 -6.356 51.362 1.00 87.12 368 GLU A C 1
ATOM 2979 O O . GLU A 1 368 ? -10.097 -6.642 51.460 1.00 87.12 368 GLU A O 1
ATOM 2984 N N . THR A 1 369 ? -8.278 -6.263 50.189 1.00 92.31 369 THR A N 1
ATOM 2985 C CA . THR A 1 369 ? -8.936 -6.395 48.888 1.00 92.31 369 THR A CA 1
ATOM 2986 C C . THR A 1 369 ? -8.227 -7.440 48.024 1.00 92.31 369 THR A C 1
ATOM 2988 O O . THR A 1 369 ? -6.995 -7.486 47.921 1.00 92.31 369 THR A O 1
ATOM 2991 N N . ARG A 1 370 ? -9.011 -8.328 47.409 1.00 93.56 370 ARG A N 1
ATOM 2992 C CA . ARG A 1 370 ? -8.550 -9.419 46.546 1.00 93.56 370 ARG A CA 1
ATOM 2993 C C . ARG A 1 370 ? -9.200 -9.284 45.176 1.00 93.56 370 ARG A C 1
ATOM 2995 O O . ARG A 1 370 ? -10.422 -9.283 45.069 1.00 93.56 370 ARG A O 1
ATOM 3002 N N . VAL A 1 371 ? -8.377 -9.189 44.132 1.00 95.75 371 VAL A N 1
ATOM 3003 C CA . VAL A 1 371 ? -8.841 -8.969 42.757 1.00 95.75 371 VAL A CA 1
ATOM 3004 C C . VAL A 1 371 ? -8.618 -10.218 41.917 1.00 95.75 371 VAL A C 1
ATOM 3006 O O . VAL A 1 371 ? -7.518 -10.787 41.901 1.00 95.75 371 VAL A O 1
ATOM 3009 N N . TYR A 1 372 ? -9.647 -10.596 41.169 1.00 96.44 372 TYR A N 1
ATOM 3010 C CA . TYR A 1 372 ? -9.626 -11.684 40.201 1.00 96.44 372 TYR A CA 1
ATOM 3011 C C . TYR A 1 372 ? -9.829 -11.144 38.789 1.00 96.44 372 TYR A C 1
ATOM 3013 O O . TYR A 1 372 ? -10.609 -10.222 38.572 1.00 96.44 372 TYR A O 1
ATOM 3021 N N . SER A 1 373 ? -9.124 -11.731 37.826 1.00 96.19 373 SER A N 1
ATOM 3022 C CA . SER A 1 373 ? -9.356 -11.511 36.402 1.00 96.19 373 SER A CA 1
ATOM 3023 C C . SER A 1 373 ? -10.297 -12.591 35.900 1.00 96.19 373 SER A C 1
ATOM 3025 O O . SER A 1 373 ? -10.033 -13.778 36.095 1.00 96.19 373 SER A O 1
ATOM 3027 N N . VAL A 1 374 ? -11.355 -12.179 35.214 1.00 95.31 374 VAL A N 1
ATOM 3028 C CA . VAL A 1 374 ? -12.325 -13.071 34.586 1.00 95.31 374 VAL A CA 1
ATOM 3029 C C . VAL A 1 374 ? -12.110 -13.055 33.080 1.00 95.31 374 VAL A C 1
ATOM 3031 O O . VAL A 1 374 ? -12.065 -11.997 32.449 1.00 95.31 374 VAL A O 1
ATOM 3034 N N . THR A 1 375 ? -11.967 -14.242 32.503 1.00 91.94 375 THR A N 1
ATOM 3035 C CA . THR A 1 375 ? -11.893 -14.448 31.058 1.00 91.94 375 THR A CA 1
ATOM 3036 C C . THR A 1 375 ? -13.143 -15.207 30.623 1.00 91.94 375 THR A C 1
ATOM 3038 O O . THR A 1 375 ? -13.314 -16.357 31.032 1.00 91.94 375 THR A O 1
ATOM 3041 N N . PRO A 1 376 ? -14.039 -14.599 29.829 1.00 89.69 376 PRO A N 1
ATOM 3042 C CA . PRO A 1 376 ? -15.203 -15.309 29.324 1.00 89.69 376 PRO A CA 1
ATOM 3043 C C . PRO A 1 376 ? -14.788 -16.343 28.268 1.00 89.69 376 PRO A C 1
ATOM 3045 O O . PRO A 1 376 ? -13.846 -16.136 27.505 1.00 89.69 376 PRO A O 1
ATOM 3048 N N . SER A 1 377 ? -15.530 -17.445 28.196 1.00 82.56 377 SER A N 1
ATOM 3049 C CA . SER A 1 377 ? -15.450 -18.438 27.110 1.00 82.56 377 SER A CA 1
ATOM 3050 C C . SER A 1 377 ? -15.975 -17.904 25.767 1.00 82.56 377 SER A C 1
ATOM 3052 O O . SER A 1 377 ? -15.745 -18.506 24.715 1.00 82.56 377 SER A O 1
ATOM 3054 N N . GLU A 1 378 ? -16.692 -16.778 25.795 1.00 73.00 378 GLU A N 1
ATOM 3055 C CA . GLU A 1 378 ? -17.271 -16.137 24.621 1.00 73.00 378 GLU A CA 1
ATOM 3056 C C . GLU A 1 378 ? -16.188 -15.625 23.655 1.00 73.00 378 GLU A C 1
ATOM 3058 O O . GLU A 1 378 ? -15.124 -15.150 24.055 1.00 73.00 378 GLU A O 1
ATOM 3063 N N . LYS A 1 379 ? -16.454 -15.713 22.347 1.00 71.38 379 LYS A N 1
ATOM 3064 C CA . LYS A 1 379 ? -15.507 -15.256 21.323 1.00 71.38 379 LYS A CA 1
ATOM 3065 C C . LYS A 1 379 ? -15.408 -13.728 21.307 1.00 71.38 379 LYS A C 1
ATOM 3067 O O . LYS A 1 379 ? -16.414 -13.023 21.343 1.00 71.38 379 LYS A O 1
ATOM 3072 N N . MET A 1 380 ? -14.183 -13.224 21.159 1.00 76.69 380 MET A N 1
ATOM 3073 C CA . MET A 1 380 ? -13.903 -11.805 20.920 1.00 76.69 380 MET A CA 1
ATOM 3074 C C . MET A 1 380 ? -14.350 -11.420 19.499 1.00 76.69 380 MET A C 1
ATOM 3076 O O . MET A 1 380 ? -13.662 -11.726 18.523 1.00 76.69 380 MET A O 1
ATOM 3080 N N . ASN A 1 381 ? -15.505 -10.765 19.356 1.00 69.88 381 ASN A N 1
ATOM 3081 C CA . ASN A 1 381 ? -16.117 -10.532 18.040 1.00 69.88 381 ASN A CA 1
ATOM 3082 C C . ASN A 1 381 ? -15.396 -9.474 17.190 1.00 69.88 381 ASN A C 1
ATOM 3084 O O . ASN A 1 381 ? -15.494 -9.502 15.961 1.00 69.88 381 ASN A O 1
ATOM 3088 N N . ARG A 1 382 ? -14.646 -8.548 17.803 1.00 69.62 382 ARG A N 1
ATOM 3089 C CA . ARG A 1 382 ? -14.032 -7.412 17.084 1.00 69.62 382 ARG A CA 1
ATOM 3090 C C . ARG A 1 382 ? -12.630 -7.669 16.533 1.00 69.62 382 ARG A C 1
ATOM 3092 O O . ARG A 1 382 ? -12.110 -6.844 15.784 1.00 69.62 382 ARG A O 1
ATOM 3099 N N . GLN A 1 383 ? -12.036 -8.827 16.822 1.00 65.81 383 GLN A N 1
ATOM 3100 C CA . GLN A 1 383 ? -10.615 -9.110 16.575 1.00 65.81 383 GLN A CA 1
ATOM 3101 C C . GLN A 1 383 ? -10.189 -9.021 15.090 1.00 65.81 383 GLN A C 1
ATOM 3103 O O . GLN A 1 383 ? -9.019 -8.776 14.801 1.00 65.81 383 GLN A O 1
ATOM 3108 N N . GLY A 1 384 ? -11.122 -9.187 14.144 1.00 67.38 384 GLY A N 1
ATOM 3109 C CA . GLY A 1 384 ? -10.840 -9.196 12.700 1.00 67.38 384 GLY A CA 1
ATOM 3110 C C . GLY A 1 384 ? -11.429 -8.039 11.888 1.00 67.38 384 GLY A C 1
ATOM 3111 O O . GLY A 1 384 ? -11.190 -7.979 10.685 1.00 67.38 384 GLY A O 1
ATOM 3112 N N . ALA A 1 385 ? -12.187 -7.119 12.497 1.00 74.69 385 ALA A N 1
ATOM 3113 C CA . ALA A 1 385 ? -13.027 -6.173 11.746 1.00 74.69 385 ALA A CA 1
ATOM 3114 C C . ALA A 1 385 ? -12.243 -5.206 10.834 1.00 74.69 385 ALA A C 1
ATOM 3116 O O . ALA A 1 385 ? -12.785 -4.737 9.837 1.00 74.69 385 ALA A O 1
ATOM 3117 N N . MET A 1 386 ? -10.975 -4.933 11.163 1.00 84.62 386 MET A N 1
ATOM 3118 C CA . MET A 1 386 ? -10.095 -4.016 10.421 1.00 84.62 386 MET A CA 1
ATOM 3119 C C . MET A 1 386 ? -8.904 -4.716 9.747 1.00 84.62 386 MET A C 1
ATOM 3121 O O . MET A 1 386 ? -8.019 -4.040 9.223 1.00 84.62 386 MET A O 1
ATOM 3125 N N . ALA A 1 387 ? -8.851 -6.054 9.761 1.00 85.06 387 ALA A N 1
ATOM 3126 C CA . ALA A 1 387 ? -7.727 -6.808 9.197 1.00 85.06 387 ALA A CA 1
ATOM 3127 C C . ALA A 1 387 ? -7.600 -6.591 7.680 1.00 85.06 387 ALA A C 1
ATOM 3129 O O . ALA A 1 387 ? -6.529 -6.243 7.191 1.00 85.06 387 ALA A O 1
ATOM 3130 N N . SER A 1 388 ? -8.717 -6.672 6.948 1.00 84.25 388 SER A N 1
ATOM 3131 C CA . SER A 1 388 ? -8.735 -6.441 5.498 1.00 84.25 388 SER A CA 1
ATOM 3132 C C . SER A 1 388 ? -8.280 -5.030 5.119 1.00 84.25 388 SER A C 1
ATOM 3134 O O . SER A 1 388 ? -7.554 -4.850 4.146 1.00 84.25 388 SER A O 1
ATOM 3136 N N . THR A 1 389 ? -8.676 -4.015 5.893 1.00 86.56 389 THR A N 1
ATOM 3137 C CA . THR A 1 389 ? -8.289 -2.621 5.635 1.00 86.56 389 THR A CA 1
ATOM 3138 C C . THR A 1 389 ? -6.790 -2.406 5.850 1.00 86.56 389 THR A C 1
ATOM 3140 O O . THR A 1 389 ? -6.156 -1.687 5.077 1.00 86.56 389 THR A O 1
ATOM 3143 N N . GLU A 1 390 ? -6.200 -3.043 6.865 1.00 89.19 390 GLU A N 1
ATOM 3144 C CA . GLU A 1 390 ? -4.755 -2.991 7.113 1.00 89.19 390 GLU A CA 1
ATOM 3145 C C . GLU A 1 390 ? -3.947 -3.705 6.020 1.00 89.19 390 GLU A C 1
ATOM 3147 O O . GLU A 1 390 ? -2.923 -3.179 5.564 1.00 89.19 390 GLU A O 1
ATOM 3152 N N . ASP A 1 391 ? -4.413 -4.873 5.570 1.00 88.88 391 ASP A N 1
ATOM 3153 C CA . ASP A 1 391 ? -3.773 -5.633 4.494 1.00 88.88 391 ASP A CA 1
ATOM 3154 C C . ASP A 1 391 ? -3.747 -4.821 3.193 1.00 88.88 391 ASP A C 1
ATOM 3156 O O . ASP A 1 391 ? -2.680 -4.647 2.591 1.00 88.88 391 ASP A O 1
ATOM 3160 N N . LEU A 1 392 ? -4.887 -4.223 2.821 1.00 89.12 392 LEU A N 1
ATOM 3161 C CA . LEU A 1 392 ? -4.996 -3.330 1.663 1.00 89.12 392 LEU A CA 1
ATOM 3162 C C . LEU A 1 392 ? -4.059 -2.122 1.787 1.00 89.12 392 LEU A C 1
ATOM 3164 O O . LEU A 1 392 ? -3.322 -1.805 0.850 1.00 89.12 392 LEU A O 1
ATOM 3168 N N . LEU A 1 393 ? -4.016 -1.465 2.952 1.00 89.81 393 LEU A N 1
ATOM 3169 C CA . LEU A 1 393 ? -3.142 -0.307 3.175 1.00 89.81 393 LEU A CA 1
ATOM 3170 C C . LEU A 1 393 ? -1.656 -0.689 3.053 1.00 89.81 393 LEU A C 1
ATOM 3172 O O . LEU A 1 393 ? -0.840 0.059 2.502 1.00 89.81 393 LEU A O 1
ATOM 3176 N N . THR A 1 394 ? -1.295 -1.877 3.533 1.00 89.00 394 THR A N 1
ATOM 3177 C CA . THR A 1 394 ? 0.066 -2.414 3.442 1.00 89.00 394 THR A CA 1
ATOM 3178 C C . THR A 1 394 ? 0.449 -2.736 1.999 1.00 89.00 394 THR A C 1
ATOM 3180 O O . THR A 1 394 ? 1.567 -2.424 1.568 1.00 89.00 394 THR A O 1
ATOM 3183 N N . GLU A 1 395 ? -0.459 -3.339 1.234 1.00 87.81 395 GLU A N 1
ATOM 3184 C CA . GLU A 1 395 ? -0.258 -3.610 -0.187 1.00 87.81 395 GLU A CA 1
ATOM 3185 C C . GLU A 1 395 ? -0.111 -2.310 -0.987 1.00 87.81 395 GLU A C 1
ATOM 3187 O O . GLU A 1 395 ? 0.853 -2.162 -1.747 1.00 87.81 395 GLU A O 1
ATOM 3192 N N . GLU A 1 396 ? -0.969 -1.314 -0.737 1.00 87.88 396 GLU A N 1
ATOM 3193 C CA . GLU A 1 396 ? -0.898 -0.007 -1.397 1.00 87.88 396 GLU A CA 1
ATOM 3194 C C . GLU A 1 396 ? 0.481 0.624 -1.212 1.00 87.88 396 GLU A C 1
ATOM 3196 O O . GLU A 1 396 ? 1.107 1.095 -2.165 1.00 87.88 396 GLU A O 1
ATOM 3201 N N . ARG A 1 397 ? 0.991 0.620 0.024 1.00 86.94 397 ARG A N 1
ATOM 3202 C CA . ARG A 1 397 ? 2.308 1.175 0.360 1.00 86.94 397 ARG A CA 1
ATOM 3203 C C . ARG A 1 397 ? 3.431 0.447 -0.369 1.00 86.94 397 ARG A C 1
ATOM 3205 O O . ARG A 1 397 ? 4.378 1.094 -0.832 1.00 86.94 397 ARG A O 1
ATOM 3212 N N . LYS A 1 398 ? 3.343 -0.882 -0.504 1.00 87.25 398 LYS A N 1
ATOM 3213 C CA . LYS A 1 398 ? 4.317 -1.678 -1.269 1.00 87.25 398 LYS A CA 1
ATOM 3214 C C . LYS A 1 398 ? 4.316 -1.261 -2.739 1.00 87.25 398 LYS A C 1
ATOM 3216 O O . LYS A 1 398 ? 5.393 -0.969 -3.271 1.00 87.25 398 LYS A O 1
ATOM 3221 N N . VAL A 1 399 ? 3.143 -1.159 -3.364 1.00 85.31 399 VAL A N 1
ATOM 3222 C CA . VAL A 1 399 ? 3.002 -0.757 -4.773 1.00 85.31 399 VAL A CA 1
ATOM 3223 C C . VAL A 1 399 ? 3.485 0.682 -4.983 1.00 85.31 399 VAL A C 1
ATOM 3225 O O . VAL A 1 399 ? 4.363 0.911 -5.817 1.00 85.31 399 VAL A O 1
ATOM 3228 N N . LYS A 1 400 ? 3.040 1.645 -4.162 1.00 84.38 400 LYS A N 1
ATOM 3229 C CA . LYS A 1 400 ? 3.486 3.055 -4.214 1.00 84.38 400 LYS A CA 1
ATOM 3230 C C . LYS A 1 400 ? 5.008 3.177 -4.080 1.00 84.38 400 LYS A C 1
ATOM 3232 O O . LYS A 1 400 ? 5.655 3.913 -4.829 1.00 84.38 400 LYS A O 1
ATOM 3237 N N . LYS A 1 401 ? 5.626 2.416 -3.169 1.00 85.94 401 LYS A N 1
ATOM 3238 C CA . LYS A 1 401 ? 7.089 2.387 -2.990 1.00 85.94 401 LYS A CA 1
ATOM 3239 C C . LYS A 1 401 ? 7.811 1.838 -4.222 1.00 85.94 401 LYS A C 1
ATOM 3241 O O . LYS A 1 401 ? 8.834 2.401 -4.621 1.00 85.94 401 LYS A O 1
ATOM 3246 N N . GLN A 1 402 ? 7.305 0.762 -4.826 1.00 85.69 402 GLN A N 1
ATOM 3247 C CA . GLN A 1 402 ? 7.850 0.220 -6.076 1.00 85.69 402 GLN A CA 1
ATOM 3248 C C . GLN A 1 402 ? 7.690 1.207 -7.240 1.00 85.69 402 GLN A C 1
ATOM 3250 O O . GLN A 1 402 ? 8.618 1.365 -8.038 1.00 85.69 402 GLN A O 1
ATOM 3255 N N . MET A 1 403 ? 6.569 1.930 -7.289 1.00 84.94 403 MET A N 1
ATOM 3256 C CA . MET A 1 403 ? 6.296 2.970 -8.278 1.00 84.94 403 MET A CA 1
ATOM 3257 C C . MET A 1 403 ? 7.324 4.098 -8.209 1.00 84.94 403 MET A C 1
ATOM 3259 O O . MET A 1 403 ? 8.005 4.384 -9.192 1.00 84.94 403 MET A O 1
ATOM 3263 N N . ARG A 1 404 ? 7.511 4.683 -7.017 1.00 85.88 404 ARG A N 1
ATOM 3264 C CA . ARG A 1 404 ? 8.465 5.780 -6.784 1.00 85.88 404 ARG A CA 1
ATOM 3265 C C . ARG A 1 404 ? 9.898 5.379 -7.128 1.00 85.88 404 ARG A C 1
ATOM 3267 O O . ARG A 1 404 ? 10.635 6.180 -7.699 1.00 85.88 404 ARG A O 1
ATOM 3274 N N . ARG A 1 405 ? 10.293 4.140 -6.805 1.00 88.38 405 ARG A N 1
ATOM 3275 C CA . ARG A 1 405 ? 11.599 3.584 -7.199 1.00 88.38 405 ARG A CA 1
ATOM 3276 C C . ARG A 1 405 ? 11.729 3.500 -8.715 1.00 88.38 405 ARG A C 1
ATOM 3278 O O . ARG A 1 405 ? 12.706 3.990 -9.256 1.00 88.38 405 ARG A O 1
ATOM 3285 N N . SER A 1 406 ? 10.718 2.963 -9.391 1.00 88.06 406 SER A N 1
ATOM 3286 C CA . SER A 1 406 ? 10.743 2.797 -10.847 1.00 88.06 406 SER A CA 1
ATOM 3287 C C . SER A 1 406 ? 10.725 4.140 -11.590 1.00 88.06 406 SER A C 1
ATOM 3289 O O . SER A 1 406 ? 11.400 4.283 -12.605 1.00 88.06 406 SER A O 1
ATOM 3291 N N . TRP A 1 407 ? 10.022 5.152 -11.067 1.00 89.75 407 TRP A N 1
ATOM 3292 C CA . TRP A 1 407 ? 10.097 6.526 -11.577 1.00 89.75 407 TRP A CA 1
ATOM 3293 C C . TRP A 1 407 ? 11.484 7.132 -11.404 1.00 89.75 407 TRP A C 1
ATOM 3295 O O . TRP A 1 407 ? 11.980 7.773 -12.326 1.00 89.75 407 TRP A O 1
ATOM 3305 N N . LYS A 1 408 ? 12.112 6.926 -10.241 1.00 92.12 408 LYS A N 1
ATOM 3306 C CA . LYS A 1 408 ? 13.479 7.385 -9.994 1.00 92.12 408 LYS A CA 1
ATOM 3307 C C . LYS A 1 408 ? 14.469 6.699 -10.935 1.00 92.12 408 LYS A C 1
ATOM 3309 O O . LYS A 1 408 ? 15.241 7.396 -11.574 1.00 92.12 408 LYS A O 1
ATOM 3314 N N . ASP A 1 409 ? 14.386 5.380 -11.086 1.00 91.81 409 ASP A N 1
ATOM 3315 C CA . ASP A 1 409 ? 15.244 4.621 -12.002 1.00 91.81 409 ASP A CA 1
ATOM 3316 C C . ASP A 1 409 ? 15.092 5.110 -13.450 1.00 91.81 409 ASP A C 1
ATOM 3318 O O . ASP A 1 409 ? 16.091 5.286 -14.148 1.00 91.81 409 ASP A O 1
ATOM 3322 N N . ALA A 1 410 ? 13.856 5.366 -13.900 1.00 92.50 410 ALA A N 1
ATOM 3323 C CA . ALA A 1 410 ? 13.591 5.919 -15.226 1.00 92.50 410 ALA A CA 1
ATOM 3324 C C . ALA A 1 410 ? 14.200 7.319 -15.380 1.00 92.50 410 ALA A C 1
ATOM 3326 O O . ALA A 1 410 ? 14.932 7.561 -16.336 1.00 92.50 410 ALA A O 1
ATOM 3327 N N . LYS A 1 411 ? 13.941 8.217 -14.421 1.00 95.06 411 LYS A N 1
ATOM 3328 C CA . LYS A 1 411 ? 14.479 9.582 -14.403 1.00 95.06 411 LYS A CA 1
ATOM 3329 C C . LYS A 1 411 ? 16.010 9.587 -14.444 1.00 95.06 411 LYS A C 1
ATOM 3331 O O . LYS A 1 411 ? 16.582 10.230 -15.316 1.00 95.06 411 LYS A O 1
ATOM 3336 N N . ASP A 1 412 ? 16.651 8.857 -13.534 1.00 95.50 412 ASP A N 1
ATOM 3337 C CA . ASP A 1 412 ? 18.109 8.798 -13.414 1.00 95.50 412 ASP A CA 1
ATOM 3338 C C . ASP A 1 412 ? 18.726 8.212 -14.701 1.00 95.50 412 ASP A C 1
ATOM 3340 O O . ASP A 1 412 ? 19.702 8.748 -15.209 1.00 95.50 412 ASP A O 1
ATOM 3344 N N . SER A 1 413 ? 18.094 7.203 -15.316 1.00 94.62 413 SER A N 1
ATOM 3345 C CA . SER A 1 413 ? 18.567 6.632 -16.590 1.00 94.62 413 SER A CA 1
ATOM 3346 C C . SER A 1 413 ? 18.432 7.604 -17.776 1.00 94.62 413 SER A C 1
ATOM 3348 O O . SER A 1 413 ? 19.323 7.667 -18.621 1.00 94.62 413 SER A O 1
ATOM 3350 N N . TYR A 1 414 ? 17.353 8.395 -17.851 1.00 96.00 414 TYR A N 1
ATOM 3351 C CA . TYR A 1 414 ? 17.252 9.470 -18.851 1.00 96.00 414 TYR A CA 1
ATOM 3352 C C . TYR A 1 414 ? 18.275 10.583 -18.593 1.00 96.00 414 TYR A C 1
ATOM 3354 O O . TYR A 1 414 ? 18.854 11.112 -19.539 1.00 96.00 414 TYR A O 1
ATOM 3362 N N . GLN A 1 415 ? 18.545 10.910 -17.329 1.00 95.69 415 GLN A N 1
ATOM 3363 C CA . GLN A 1 415 ? 19.569 11.881 -16.954 1.00 95.69 415 GLN A CA 1
ATOM 3364 C C . GLN A 1 415 ? 20.986 11.394 -17.314 1.00 95.69 415 GLN A C 1
ATOM 3366 O O . GLN A 1 415 ? 21.795 12.189 -17.795 1.00 95.69 415 GLN A O 1
ATOM 3371 N N . ASP A 1 416 ? 21.282 10.103 -17.144 1.00 95.50 416 ASP A N 1
ATOM 3372 C CA . ASP A 1 416 ? 22.550 9.488 -17.558 1.00 95.50 416 ASP A CA 1
ATOM 3373 C C . ASP A 1 416 ? 22.737 9.570 -19.082 1.00 95.50 416 ASP A C 1
ATOM 3375 O O . ASP A 1 416 ? 23.809 9.956 -19.553 1.00 95.50 416 ASP A O 1
ATOM 3379 N N . PHE A 1 417 ? 21.677 9.299 -19.856 1.00 96.00 417 PHE A N 1
ATOM 3380 C CA . PHE A 1 417 ? 21.676 9.496 -21.309 1.00 96.00 417 PHE A CA 1
ATOM 3381 C C . PHE A 1 417 ? 21.983 10.956 -21.684 1.00 96.00 417 PHE A C 1
ATOM 3383 O O . PHE A 1 417 ? 22.903 11.206 -22.465 1.00 96.00 417 PHE A O 1
ATOM 3390 N N . LEU A 1 418 ? 21.281 11.924 -21.080 1.00 94.56 418 LEU A N 1
ATOM 3391 C CA . LEU A 1 418 ? 21.507 13.355 -21.334 1.00 94.56 418 LEU A CA 1
ATOM 3392 C C . LEU A 1 418 ? 22.932 13.788 -20.956 1.00 94.56 418 LEU A C 1
ATOM 3394 O O . LEU A 1 418 ? 23.571 14.561 -21.673 1.00 94.56 418 LEU A O 1
ATOM 3398 N N . THR A 1 419 ? 23.466 13.239 -19.865 1.00 95.00 419 THR A N 1
ATOM 3399 C CA . THR A 1 419 ? 24.842 13.491 -19.421 1.00 95.00 419 THR A CA 1
ATOM 3400 C C . THR A 1 419 ? 25.855 12.951 -20.429 1.00 95.00 419 THR A C 1
ATOM 3402 O O . THR A 1 419 ? 26.825 13.641 -20.736 1.00 95.00 419 THR A O 1
ATOM 3405 N N . ALA A 1 420 ? 25.636 11.756 -20.987 1.00 92.00 420 ALA A N 1
ATOM 3406 C CA . ALA A 1 420 ? 26.492 11.198 -22.032 1.00 92.00 420 ALA A CA 1
ATOM 3407 C C . ALA A 1 420 ? 26.466 12.062 -23.307 1.00 92.00 420 ALA A C 1
ATOM 3409 O O . ALA A 1 420 ? 27.525 12.371 -23.858 1.00 92.00 420 ALA A O 1
ATOM 3410 N N . THR A 1 421 ? 25.288 12.542 -23.724 1.00 91.56 421 THR A N 1
ATOM 3411 C CA . THR A 1 421 ? 25.165 13.448 -24.882 1.00 91.56 421 THR A CA 1
ATOM 3412 C C . THR A 1 421 ? 25.814 14.813 -24.637 1.00 91.56 421 THR A C 1
ATOM 3414 O O . THR A 1 421 ? 26.464 15.361 -25.525 1.00 91.56 421 THR A O 1
ATOM 3417 N N . GLN A 1 422 ? 25.732 15.343 -23.412 1.00 91.00 422 GLN A N 1
ATOM 3418 C CA . GLN A 1 422 ? 26.376 16.607 -23.044 1.00 91.00 422 GLN A CA 1
ATOM 3419 C C . GLN A 1 422 ? 27.901 16.467 -22.920 1.00 91.00 422 GLN A C 1
ATOM 3421 O O . GLN A 1 422 ? 28.652 17.364 -23.302 1.00 91.00 422 GLN A O 1
ATOM 3426 N N . ARG A 1 423 ? 28.398 15.331 -22.416 1.00 90.56 423 ARG A N 1
ATOM 3427 C CA . ARG A 1 423 ? 29.836 15.025 -22.449 1.00 90.56 423 ARG A CA 1
ATOM 3428 C C . ARG A 1 423 ? 30.334 14.991 -23.883 1.00 90.56 423 ARG A C 1
ATOM 3430 O O . ARG A 1 423 ? 31.320 15.651 -24.184 1.00 90.56 423 ARG A O 1
ATOM 3437 N N . TYR A 1 424 ? 29.593 14.332 -24.772 1.00 88.94 424 TYR A N 1
ATOM 3438 C CA . TYR A 1 424 ? 29.905 14.319 -26.195 1.00 88.94 424 TYR A CA 1
ATOM 3439 C C . TYR A 1 424 ? 29.935 15.729 -26.807 1.00 88.94 424 TYR A C 1
ATOM 3441 O O . TYR A 1 424 ? 30.863 16.050 -27.551 1.00 88.94 424 TYR A O 1
ATOM 3449 N N . SER A 1 425 ? 28.982 16.613 -26.483 1.00 84.00 425 SER A N 1
ATOM 3450 C CA . SER A 1 425 ? 29.010 17.990 -27.000 1.00 84.00 425 SER A CA 1
ATOM 3451 C C . SER A 1 425 ? 30.253 18.764 -26.552 1.00 84.00 425 SER A C 1
ATOM 3453 O O . SER A 1 425 ? 30.735 19.611 -27.302 1.00 84.00 425 SER A O 1
ATOM 3455 N N . ASN A 1 426 ? 30.792 18.431 -25.377 1.00 88.31 426 ASN A N 1
ATOM 3456 C CA . ASN A 1 426 ? 31.933 19.104 -24.759 1.00 88.31 426 ASN A CA 1
ATOM 3457 C C . ASN A 1 426 ? 33.296 18.476 -25.084 1.00 88.31 426 ASN A C 1
ATOM 3459 O O . ASN A 1 426 ? 34.311 19.071 -24.728 1.00 88.31 426 ASN A O 1
ATOM 3463 N N . LEU A 1 427 ? 33.340 17.314 -25.748 1.00 83.19 427 LEU A N 1
ATOM 3464 C CA . LEU A 1 427 ? 34.607 16.702 -26.148 1.00 83.19 427 LEU A CA 1
ATOM 3465 C C . LEU A 1 427 ? 35.386 17.626 -27.093 1.00 83.19 427 LEU A C 1
ATOM 3467 O O . LEU A 1 427 ? 34.838 18.203 -28.043 1.00 83.19 427 LEU A O 1
ATOM 3471 N N . THR A 1 428 ? 36.689 17.718 -26.857 1.00 79.69 428 THR A N 1
ATOM 3472 C CA . THR A 1 428 ? 37.637 18.415 -27.720 1.00 79.69 428 THR A CA 1
ATOM 3473 C C . THR A 1 428 ? 37.797 17.699 -29.060 1.00 79.69 428 THR A C 1
ATOM 3475 O O . THR A 1 428 ? 37.372 16.561 -29.269 1.00 79.69 428 THR A O 1
ATOM 3478 N N . PHE A 1 429 ? 38.451 18.371 -30.010 1.00 72.25 429 PHE A N 1
ATOM 3479 C CA . PHE A 1 429 ? 38.756 17.762 -31.300 1.00 72.25 429 PHE A CA 1
ATOM 3480 C C . PHE A 1 429 ? 39.621 16.493 -31.153 1.00 72.25 429 PHE A C 1
ATOM 3482 O O . PHE A 1 429 ? 39.355 15.504 -31.828 1.00 72.25 429 PHE A O 1
ATOM 3489 N N . SER A 1 430 ? 40.616 16.477 -30.259 1.00 70.38 430 SER A N 1
ATOM 3490 C CA . SER A 1 430 ? 41.438 15.274 -30.046 1.00 70.38 430 SER A CA 1
ATOM 3491 C C . SER A 1 430 ? 40.597 14.110 -29.525 1.00 70.38 430 SER A C 1
ATOM 3493 O O . SER A 1 430 ? 40.612 13.034 -30.111 1.00 70.38 430 SER A O 1
ATOM 3495 N N . GLU A 1 431 ? 39.767 14.347 -28.512 1.00 75.56 431 GLU A N 1
ATOM 3496 C CA . GLU A 1 431 ? 38.982 13.284 -27.875 1.00 75.56 431 GLU A CA 1
ATOM 3497 C C . GLU A 1 431 ? 37.932 12.686 -28.829 1.00 75.56 431 GLU A C 1
ATOM 3499 O O . GLU A 1 431 ? 37.740 11.469 -28.893 1.00 75.56 431 GLU A O 1
ATOM 3504 N N . LYS A 1 432 ? 37.286 13.534 -29.648 1.00 70.00 432 LYS A N 1
ATOM 3505 C CA . LYS A 1 432 ? 36.317 13.081 -30.662 1.00 70.00 432 LYS A CA 1
ATOM 3506 C C . LYS A 1 432 ? 36.974 12.305 -31.795 1.00 70.00 432 LYS A C 1
ATOM 3508 O O . LYS A 1 432 ? 36.410 11.325 -32.273 1.00 70.00 432 LYS A O 1
ATOM 3513 N N . TRP A 1 433 ? 38.127 12.761 -32.275 1.00 65.69 433 TRP A N 1
ATOM 3514 C CA . TRP A 1 433 ? 38.651 12.335 -33.574 1.00 65.69 433 TRP A CA 1
ATOM 3515 C C . TRP A 1 433 ? 39.908 11.466 -33.493 1.00 65.69 433 TRP A C 1
ATOM 3517 O O . TRP A 1 433 ? 40.179 10.729 -34.438 1.00 65.69 433 TRP A O 1
ATOM 3527 N N . ILE A 1 434 ? 40.660 11.517 -32.399 1.00 67.19 434 ILE A N 1
ATOM 3528 C CA . ILE A 1 434 ? 41.900 10.757 -32.191 1.00 67.19 434 ILE A CA 1
ATOM 3529 C C . ILE A 1 434 ? 41.670 9.669 -31.142 1.00 67.19 434 ILE A C 1
ATOM 3531 O O . ILE A 1 434 ? 41.882 8.496 -31.444 1.00 67.19 434 ILE A O 1
ATOM 3535 N N . ASP A 1 435 ? 41.152 10.036 -29.967 1.00 76.06 435 ASP A N 1
ATOM 3536 C CA . ASP A 1 435 ? 40.979 9.105 -28.837 1.00 76.06 435 ASP A CA 1
ATOM 3537 C C . ASP A 1 435 ? 39.689 8.271 -28.937 1.00 76.06 435 ASP A C 1
ATOM 3539 O O . ASP A 1 435 ? 39.521 7.262 -28.253 1.00 76.06 435 ASP A O 1
ATOM 3543 N N . ARG A 1 436 ? 38.804 8.643 -29.872 1.00 76.69 436 ARG A N 1
ATOM 3544 C CA . ARG A 1 436 ? 37.573 7.921 -30.241 1.00 76.69 436 ARG A CA 1
ATOM 3545 C C . ARG A 1 436 ? 36.590 7.743 -29.079 1.00 76.69 436 ARG A C 1
ATOM 3547 O O . ARG A 1 436 ? 35.852 6.755 -29.018 1.00 76.69 436 ARG A O 1
ATOM 3554 N N . GLU A 1 437 ? 36.536 8.720 -28.176 1.00 83.50 437 GLU A N 1
ATOM 3555 C CA . GLU A 1 437 ? 35.688 8.670 -26.979 1.00 83.50 437 GLU A CA 1
ATOM 3556 C C . GLU A 1 437 ? 34.183 8.662 -27.293 1.00 83.50 437 GLU A C 1
ATOM 3558 O O . GLU A 1 437 ? 33.370 8.258 -26.462 1.00 83.50 437 GLU A O 1
ATOM 3563 N N . ALA A 1 438 ? 33.774 9.035 -28.509 1.00 82.69 438 ALA A N 1
ATOM 3564 C CA . ALA A 1 438 ? 32.368 8.977 -28.897 1.00 82.69 438 ALA A CA 1
ATOM 3565 C C . ALA A 1 438 ? 31.809 7.544 -28.900 1.00 82.69 438 ALA A C 1
ATOM 3567 O O . ALA A 1 438 ? 30.634 7.359 -28.594 1.00 82.69 438 ALA A O 1
ATOM 3568 N N . ILE A 1 439 ? 32.634 6.525 -29.172 1.00 83.25 439 ILE A N 1
ATOM 3569 C CA . ILE A 1 439 ? 32.196 5.118 -29.161 1.00 83.25 439 ILE A CA 1
ATOM 3570 C C . ILE A 1 439 ? 31.820 4.680 -27.740 1.00 83.25 439 ILE A C 1
ATOM 3572 O O . ILE A 1 439 ? 30.782 4.051 -27.535 1.00 83.25 439 ILE A O 1
ATOM 3576 N N . SER A 1 440 ? 32.638 5.029 -26.743 1.00 87.69 440 SER A N 1
ATOM 3577 C CA . SER A 1 440 ? 32.361 4.666 -25.349 1.00 87.69 440 SER A CA 1
ATOM 3578 C C . SER A 1 440 ? 31.165 5.447 -24.794 1.00 87.69 440 SER A C 1
ATOM 3580 O O . SER A 1 440 ? 30.343 4.878 -24.074 1.00 87.69 440 SER A O 1
ATOM 3582 N N . LEU A 1 441 ? 31.007 6.719 -25.179 1.00 89.44 441 LEU A N 1
ATOM 3583 C CA . LEU A 1 441 ? 29.831 7.518 -24.828 1.00 89.44 441 LEU A CA 1
ATOM 3584 C C . LEU A 1 441 ? 28.551 7.007 -25.501 1.00 89.44 441 LEU A C 1
ATOM 3586 O O . LEU A 1 441 ? 27.505 7.006 -24.854 1.00 89.44 441 LEU A O 1
ATOM 3590 N N . GLN A 1 442 ? 28.616 6.524 -26.747 1.00 91.12 442 GLN A N 1
ATOM 3591 C CA . GLN A 1 442 ? 27.480 5.875 -27.410 1.00 91.12 442 GLN A CA 1
ATOM 3592 C C . GLN A 1 442 ? 27.039 4.636 -26.626 1.00 91.12 442 GLN A C 1
ATOM 3594 O O . GLN A 1 442 ? 25.863 4.522 -26.299 1.00 91.12 442 GLN A O 1
ATOM 3599 N N . GLN A 1 443 ? 27.968 3.746 -26.264 1.00 89.94 443 GLN A N 1
ATOM 3600 C CA . GLN A 1 443 ? 27.648 2.542 -25.486 1.00 89.94 443 GLN A CA 1
ATOM 3601 C C . GLN A 1 443 ? 27.005 2.882 -24.133 1.00 89.94 443 GLN A C 1
ATOM 3603 O O . GLN A 1 443 ? 26.033 2.246 -23.725 1.00 89.94 443 GLN A O 1
ATOM 3608 N N . GLN A 1 444 ? 27.509 3.915 -23.445 1.00 91.19 444 GLN A N 1
ATOM 3609 C CA . GLN A 1 444 ? 26.906 4.413 -22.203 1.00 91.19 444 GLN A CA 1
ATOM 3610 C C . GLN A 1 444 ? 25.488 4.952 -22.437 1.00 91.19 444 GLN A C 1
ATOM 3612 O O . GLN A 1 444 ? 24.577 4.639 -21.670 1.00 91.19 444 GLN A O 1
ATOM 3617 N N . ALA A 1 445 ? 25.287 5.729 -23.503 1.00 90.31 445 ALA A N 1
ATOM 3618 C CA . ALA A 1 445 ? 23.998 6.310 -23.855 1.00 90.31 445 ALA A CA 1
ATOM 3619 C C . ALA A 1 445 ? 22.966 5.242 -24.270 1.00 90.31 445 ALA A C 1
ATOM 3621 O O . ALA A 1 445 ? 21.804 5.329 -23.876 1.00 90.31 445 ALA A O 1
ATOM 3622 N N . GLU A 1 446 ? 23.368 4.216 -25.022 1.00 89.62 446 GLU A N 1
ATOM 3623 C CA . GLU A 1 446 ? 22.530 3.060 -25.374 1.00 89.62 446 GLU A CA 1
ATOM 3624 C C . GLU A 1 446 ? 22.117 2.271 -24.130 1.00 89.62 446 GLU A C 1
ATOM 3626 O O . GLU A 1 446 ? 20.924 2.064 -23.900 1.00 89.62 446 GLU A O 1
ATOM 3631 N N . ALA A 1 447 ? 23.074 1.924 -23.263 1.00 92.75 447 ALA A N 1
ATOM 3632 C CA . ALA A 1 447 ? 22.791 1.210 -22.021 1.00 92.75 447 ALA A CA 1
ATOM 3633 C C . ALA A 1 447 ? 21.845 1.998 -21.095 1.00 92.75 447 ALA A C 1
ATOM 3635 O O . ALA A 1 447 ? 20.927 1.422 -20.500 1.00 92.75 447 ALA A O 1
ATOM 3636 N N . ALA A 1 448 ? 22.037 3.317 -20.989 1.00 92.88 448 ALA A N 1
ATOM 3637 C CA . ALA A 1 448 ? 21.170 4.200 -20.215 1.00 92.88 448 ALA A CA 1
ATOM 3638 C C . ALA A 1 448 ? 19.743 4.243 -20.788 1.00 92.88 448 ALA A C 1
ATOM 3640 O O . ALA A 1 448 ? 18.769 4.099 -20.046 1.00 92.88 448 ALA A O 1
ATOM 3641 N N . LEU A 1 449 ? 19.601 4.367 -22.109 1.00 91.19 449 LEU A N 1
ATOM 3642 C CA . LEU A 1 449 ? 18.298 4.447 -22.769 1.00 91.19 449 LEU A CA 1
ATOM 3643 C C . LEU A 1 449 ? 17.548 3.102 -22.723 1.00 91.19 449 LEU A C 1
ATOM 3645 O O . LEU A 1 449 ? 16.338 3.076 -22.487 1.00 91.19 449 LEU A O 1
ATOM 3649 N N . ASP A 1 450 ? 18.249 1.974 -22.833 1.00 90.62 450 ASP A N 1
ATOM 3650 C CA . ASP A 1 450 ? 17.666 0.642 -22.643 1.00 90.62 450 ASP A CA 1
ATOM 3651 C C . ASP A 1 450 ? 17.210 0.408 -21.202 1.00 90.62 450 ASP A C 1
ATOM 3653 O O . ASP A 1 450 ? 16.110 -0.105 -20.957 1.00 90.62 450 ASP A O 1
ATOM 3657 N N . LYS A 1 451 ? 18.009 0.838 -20.220 1.00 91.75 451 LYS A N 1
ATOM 3658 C CA . LYS A 1 451 ? 17.612 0.809 -18.808 1.00 91.75 451 LYS A CA 1
ATOM 3659 C C . LYS A 1 451 ? 16.390 1.697 -18.559 1.00 91.75 451 LYS A C 1
ATOM 3661 O O . LYS A 1 451 ? 15.474 1.278 -17.840 1.00 91.75 451 LYS A O 1
ATOM 3666 N N . ALA A 1 452 ? 16.323 2.868 -19.195 1.00 91.56 452 ALA A N 1
ATOM 3667 C CA . ALA A 1 452 ? 15.159 3.744 -19.141 1.00 91.56 452 ALA A CA 1
ATOM 3668 C C . ALA A 1 452 ? 13.915 3.031 -19.696 1.00 91.56 452 ALA A C 1
ATOM 3670 O O . ALA A 1 452 ? 12.926 2.912 -18.976 1.00 91.56 452 ALA A O 1
ATOM 3671 N N . LYS A 1 453 ? 13.977 2.443 -20.900 1.00 89.12 453 LYS A N 1
ATOM 3672 C CA . LYS A 1 453 ? 12.868 1.674 -21.509 1.00 89.12 453 LYS A CA 1
ATOM 3673 C C . LYS A 1 453 ? 12.366 0.532 -20.618 1.00 89.12 453 LYS A C 1
ATOM 3675 O O . LYS A 1 453 ? 11.155 0.372 -20.435 1.00 89.12 453 LYS A O 1
ATOM 3680 N N . ARG A 1 454 ? 13.274 -0.242 -20.010 1.00 89.56 454 ARG A N 1
ATOM 3681 C CA . ARG A 1 454 ? 12.912 -1.307 -19.050 1.00 89.56 454 ARG A CA 1
ATOM 3682 C C . ARG A 1 454 ? 12.192 -0.739 -17.827 1.00 89.56 454 ARG A C 1
ATOM 3684 O O . ARG A 1 454 ? 11.199 -1.306 -17.370 1.00 89.56 454 ARG A O 1
ATOM 3691 N N . SER A 1 455 ? 12.663 0.399 -17.323 1.00 87.31 455 SER A N 1
ATOM 3692 C CA . SER A 1 455 ? 12.061 1.091 -16.180 1.00 87.31 455 SER A CA 1
ATOM 3693 C C . SER A 1 455 ? 10.672 1.633 -16.530 1.00 87.31 455 SER A C 1
ATOM 3695 O O . SER A 1 455 ? 9.736 1.412 -15.769 1.00 87.31 455 SER A O 1
ATOM 3697 N N . VAL A 1 456 ? 10.493 2.227 -17.717 1.00 87.19 456 VAL A N 1
ATOM 3698 C CA . VAL A 1 456 ? 9.182 2.660 -18.237 1.00 87.19 456 VAL A CA 1
ATOM 3699 C C . VAL A 1 456 ? 8.216 1.481 -18.376 1.00 87.19 456 VAL A C 1
ATOM 3701 O O . VAL A 1 456 ? 7.056 1.585 -17.989 1.00 87.19 456 VAL A O 1
ATOM 3704 N N . THR A 1 457 ? 8.688 0.330 -18.857 1.00 85.31 457 THR A N 1
ATOM 3705 C CA . THR A 1 457 ? 7.858 -0.881 -18.969 1.00 85.31 457 THR A CA 1
ATOM 3706 C C . THR A 1 457 ? 7.381 -1.361 -17.597 1.00 85.31 457 THR A C 1
ATOM 3708 O O . THR A 1 457 ? 6.200 -1.660 -17.413 1.00 85.31 457 THR A O 1
ATOM 3711 N N . ARG A 1 458 ? 8.271 -1.358 -16.596 1.00 86.12 458 ARG A N 1
ATOM 3712 C CA . ARG A 1 458 ? 7.917 -1.672 -15.203 1.00 86.12 458 ARG A CA 1
ATOM 3713 C C . ARG A 1 458 ? 6.912 -0.670 -14.635 1.00 86.12 458 ARG A C 1
ATOM 3715 O O . ARG A 1 458 ? 5.947 -1.078 -13.999 1.00 86.12 458 ARG A O 1
ATOM 3722 N N . VAL A 1 459 ? 7.119 0.620 -14.894 1.00 86.12 459 VAL A N 1
ATOM 3723 C CA . VAL A 1 459 ? 6.199 1.693 -14.503 1.00 86.12 459 VAL A CA 1
ATOM 3724 C C . VAL A 1 459 ? 4.811 1.470 -15.112 1.00 86.12 459 VAL A C 1
ATOM 3726 O O . VAL A 1 459 ? 3.828 1.529 -14.385 1.00 86.12 459 VAL A O 1
ATOM 3729 N N . ASN A 1 460 ? 4.716 1.147 -16.404 1.00 82.88 460 ASN A N 1
ATOM 3730 C CA . ASN A 1 460 ? 3.440 0.868 -17.073 1.00 82.88 460 ASN A CA 1
ATOM 3731 C C . ASN A 1 460 ? 2.727 -0.360 -16.489 1.00 82.88 460 ASN A C 1
ATOM 3733 O O . ASN A 1 460 ? 1.512 -0.330 -16.312 1.00 82.88 460 ASN A O 1
ATOM 3737 N N . LYS A 1 461 ? 3.472 -1.416 -16.137 1.00 82.56 461 LYS A N 1
ATOM 3738 C CA . LYS A 1 461 ? 2.906 -2.587 -15.454 1.00 82.56 461 LYS A CA 1
ATOM 3739 C C . LYS A 1 461 ? 2.351 -2.224 -14.074 1.00 82.56 461 LYS A C 1
ATOM 3741 O O . LYS A 1 461 ? 1.248 -2.638 -13.736 1.00 82.56 461 LYS A O 1
ATOM 3746 N N . LEU A 1 462 ? 3.098 -1.440 -13.295 1.00 82.12 462 LEU A N 1
ATOM 3747 C CA . LEU A 1 462 ? 2.654 -0.978 -11.978 1.00 82.12 462 LEU A CA 1
ATOM 3748 C C . LEU A 1 462 ? 1.449 -0.030 -12.081 1.00 82.12 462 LEU A C 1
ATOM 3750 O O . LEU A 1 462 ? 0.551 -0.149 -11.258 1.00 82.12 462 LEU A O 1
ATOM 3754 N N . PHE A 1 463 ? 1.381 0.823 -13.113 1.00 80.06 463 PHE A N 1
ATOM 3755 C CA . PHE A 1 463 ? 0.189 1.631 -13.405 1.00 80.06 463 PHE A CA 1
ATOM 3756 C C . PHE A 1 463 ? -1.049 0.749 -13.624 1.00 80.06 463 PHE A C 1
ATOM 3758 O O . PHE A 1 463 ? -2.097 1.014 -13.043 1.00 80.06 463 PHE A O 1
ATOM 3765 N N . GLY A 1 464 ? -0.917 -0.327 -14.408 1.00 75.06 464 GLY A N 1
ATOM 3766 C CA . GLY A 1 464 ? -2.012 -1.276 -14.627 1.00 75.06 464 GLY A CA 1
ATOM 3767 C C . GLY A 1 464 ? -2.515 -1.911 -13.329 1.00 75.06 464 GLY A C 1
ATOM 3768 O O . GLY A 1 464 ? -3.719 -2.016 -13.134 1.00 75.06 464 GLY A O 1
ATOM 3769 N N . ILE A 1 465 ? -1.603 -2.254 -12.412 1.00 78.75 465 ILE A N 1
ATOM 3770 C CA . ILE A 1 465 ? -1.956 -2.780 -11.084 1.00 78.75 465 ILE A CA 1
ATOM 3771 C C . ILE A 1 465 ? -2.677 -1.712 -10.257 1.00 78.75 465 ILE A C 1
ATOM 3773 O O . ILE A 1 465 ? -3.731 -1.987 -9.694 1.00 78.75 465 ILE A O 1
ATOM 3777 N N . THR A 1 466 ? -2.144 -0.487 -10.202 1.00 76.88 466 THR A N 1
ATOM 3778 C CA . THR A 1 466 ? -2.767 0.606 -9.439 1.00 76.88 466 THR A CA 1
ATOM 3779 C C . THR A 1 466 ? -4.142 0.999 -9.968 1.00 76.88 466 THR A C 1
ATOM 3781 O O . THR A 1 466 ? -4.971 1.477 -9.201 1.00 76.88 466 THR A O 1
ATOM 3784 N N . ASP A 1 467 ? -4.407 0.810 -11.262 1.00 71.12 467 ASP A N 1
ATOM 3785 C CA . ASP A 1 467 ? -5.694 1.160 -11.860 1.00 71.12 467 ASP A CA 1
ATOM 3786 C C . ASP A 1 467 ? -6.821 0.225 -11.415 1.00 71.12 467 ASP A C 1
ATOM 3788 O O . ASP A 1 467 ? -7.944 0.699 -11.240 1.00 71.12 467 ASP A O 1
ATOM 3792 N N . SER A 1 468 ? -6.515 -1.056 -11.199 1.00 74.38 468 SER A N 1
ATOM 3793 C CA . SER A 1 468 ? -7.459 -2.088 -10.754 1.00 74.38 468 SER A CA 1
ATOM 3794 C C . SER A 1 468 ? -7.449 -2.338 -9.244 1.00 74.38 468 SER A C 1
ATOM 3796 O O . SER A 1 468 ? -8.181 -3.202 -8.774 1.00 74.38 468 SER A O 1
ATOM 3798 N N . MET A 1 469 ? -6.585 -1.654 -8.492 1.00 80.94 469 MET A N 1
ATOM 3799 C CA . MET A 1 469 ? -6.392 -1.909 -7.067 1.00 80.94 469 MET A CA 1
ATOM 3800 C C . MET A 1 469 ? -7.521 -1.304 -6.227 1.00 80.94 469 MET A C 1
ATOM 3802 O O . MET A 1 469 ? -7.836 -0.119 -6.358 1.00 80.94 469 MET A O 1
ATOM 3806 N N . GLU A 1 470 ? -8.077 -2.103 -5.317 1.00 83.88 470 GLU A N 1
ATOM 3807 C CA . GLU A 1 470 ? -8.963 -1.608 -4.265 1.00 83.88 470 GLU A CA 1
ATOM 3808 C C . GLU A 1 470 ? -8.163 -0.808 -3.234 1.00 83.88 470 GLU A C 1
ATOM 3810 O O . GLU A 1 470 ? -7.085 -1.219 -2.799 1.00 83.88 470 GLU A O 1
ATOM 3815 N N . LEU A 1 471 ? -8.683 0.359 -2.855 1.00 85.69 471 LEU A N 1
ATOM 3816 C CA . LEU A 1 471 ? -8.035 1.229 -1.881 1.00 85.69 471 LEU A CA 1
ATOM 3817 C C . LEU A 1 471 ? -8.602 0.977 -0.487 1.00 85.69 471 LEU A C 1
ATOM 3819 O O . LEU A 1 471 ? -9.808 0.833 -0.311 1.00 85.69 471 LEU A O 1
ATOM 3823 N N . ALA A 1 472 ? -7.731 0.996 0.516 1.00 88.00 472 ALA A N 1
ATOM 3824 C CA . ALA A 1 472 ? -8.094 0.934 1.917 1.00 88.00 472 ALA A CA 1
ATOM 3825 C C . ALA A 1 472 ? -9.023 2.101 2.282 1.00 88.00 472 ALA A C 1
ATOM 3827 O O . ALA A 1 472 ? -8.677 3.282 2.158 1.00 88.00 472 ALA A O 1
ATOM 3828 N N . THR A 1 473 ? -10.209 1.766 2.765 1.00 86.81 473 THR A N 1
ATOM 3829 C CA . THR A 1 473 ? -11.201 2.721 3.257 1.00 86.81 473 THR A CA 1
ATOM 3830 C C . THR A 1 473 ? -11.762 2.234 4.582 1.00 86.81 473 THR A C 1
ATOM 3832 O O . THR A 1 473 ? -11.725 1.040 4.885 1.00 86.81 473 THR A O 1
ATOM 3835 N N . ILE A 1 474 ? -12.308 3.156 5.370 1.00 88.31 474 ILE A N 1
ATOM 3836 C CA . ILE A 1 474 ? -13.083 2.808 6.561 1.00 88.31 474 ILE A CA 1
ATOM 3837 C C . ILE A 1 474 ? -14.553 2.803 6.156 1.00 88.31 474 ILE A C 1
ATOM 3839 O O . ILE A 1 474 ? -15.048 3.790 5.615 1.00 88.31 474 ILE A O 1
ATOM 3843 N N . ASP A 1 475 ? -15.243 1.690 6.402 1.00 88.50 475 ASP A N 1
ATOM 3844 C CA . ASP A 1 475 ? -16.692 1.615 6.219 1.00 88.50 475 ASP A CA 1
ATOM 3845 C C . ASP A 1 475 ? -17.372 2.626 7.154 1.00 88.50 475 ASP A C 1
ATOM 3847 O O . ASP A 1 475 ? -17.092 2.673 8.357 1.00 88.50 475 ASP A O 1
ATOM 3851 N N . ASN A 1 476 ? -18.282 3.424 6.594 1.00 89.56 476 ASN A N 1
ATOM 3852 C CA . ASN A 1 476 ? -19.014 4.466 7.304 1.00 89.56 476 ASN A CA 1
ATOM 3853 C C . ASN A 1 476 ? -19.638 3.950 8.608 1.00 89.56 476 ASN A C 1
ATOM 3855 O O . ASN A 1 476 ? -19.649 4.680 9.596 1.00 89.56 476 ASN A O 1
ATOM 3859 N N . LYS A 1 477 ? -20.085 2.687 8.672 1.00 91.62 477 LYS A N 1
ATOM 3860 C CA . LYS A 1 477 ? -20.678 2.115 9.897 1.00 91.62 477 LYS A CA 1
ATOM 3861 C C . LYS A 1 477 ? -19.788 2.233 11.141 1.00 91.62 477 LYS A C 1
ATOM 3863 O O . LYS A 1 477 ? -20.312 2.177 12.249 1.00 91.62 477 LYS A O 1
ATOM 3868 N N . PHE A 1 478 ? -18.473 2.393 10.974 1.00 92.38 478 PHE A N 1
ATOM 3869 C CA . PHE A 1 478 ? -17.512 2.538 12.066 1.00 92.38 478 PHE A CA 1
ATOM 3870 C C . PHE A 1 478 ? -17.245 3.992 12.489 1.00 92.38 478 PHE A C 1
ATOM 3872 O O . PHE A 1 478 ? -16.596 4.194 13.510 1.00 92.38 478 PHE A O 1
ATOM 3879 N N . ILE A 1 479 ? -17.726 4.995 11.741 1.00 93.38 479 ILE A N 1
ATOM 3880 C CA . ILE A 1 479 ? -17.396 6.426 11.934 1.00 93.38 479 ILE A CA 1
ATOM 3881 C C . ILE A 1 479 ? -18.590 7.383 11.731 1.00 93.38 479 ILE A C 1
ATOM 3883 O O . ILE A 1 479 ? -18.407 8.583 11.535 1.00 93.38 479 ILE A O 1
ATOM 3887 N N . ILE A 1 480 ? -19.824 6.882 11.740 1.00 93.38 480 ILE A N 1
ATOM 3888 C CA . ILE A 1 480 ? -21.037 7.685 11.480 1.00 93.38 480 ILE A CA 1
ATOM 3889 C C . ILE A 1 480 ? -21.622 8.388 12.711 1.00 93.38 480 ILE A C 1
ATOM 3891 O O . ILE A 1 480 ? -22.605 9.114 12.561 1.00 93.38 480 ILE A O 1
ATOM 3895 N N . GLY A 1 481 ? -21.055 8.200 13.906 1.00 91.44 481 GLY A N 1
ATOM 3896 C CA . GLY A 1 481 ? -21.640 8.721 15.142 1.00 91.44 481 GLY A CA 1
ATOM 3897 C C . GLY A 1 481 ? -21.791 10.244 15.128 1.00 91.44 481 GLY A C 1
ATOM 3898 O O . GLY A 1 481 ? -20.879 10.961 14.710 1.00 91.44 481 GLY A O 1
ATOM 3899 N N . GLN A 1 482 ? -22.934 10.755 15.595 1.00 93.19 482 GLN A N 1
ATOM 3900 C CA . GLN A 1 482 ? -23.178 12.193 15.718 1.00 93.19 482 GLN A CA 1
ATOM 3901 C C . GLN A 1 482 ? -23.359 12.600 17.174 1.00 93.19 482 GLN A C 1
ATOM 3903 O O . GLN A 1 482 ? -24.096 11.971 17.923 1.00 93.19 482 GLN A O 1
ATOM 3908 N N . VAL A 1 483 ? -22.761 13.733 17.551 1.00 92.88 483 VAL A N 1
ATOM 3909 C CA . VAL A 1 483 ? -22.936 14.331 18.887 1.00 92.88 483 VAL A CA 1
ATOM 3910 C C . VAL A 1 483 ? -24.416 14.559 19.200 1.00 92.88 483 VAL A C 1
ATOM 3912 O O . VAL A 1 483 ? -24.851 14.297 20.315 1.00 92.88 483 VAL A O 1
ATOM 3915 N N . MET A 1 484 ? -25.199 14.990 18.205 1.00 90.94 484 MET A N 1
ATOM 3916 C CA . MET A 1 484 ? -26.627 15.256 18.385 1.00 90.94 484 MET A CA 1
ATOM 3917 C C . MET A 1 484 ? -27.444 14.009 18.718 1.00 90.94 484 MET A C 1
ATOM 3919 O O . MET A 1 484 ? -28.426 14.140 19.442 1.00 90.94 484 MET A O 1
ATOM 3923 N N . ASP A 1 485 ? -27.038 12.820 18.266 1.00 89.81 485 ASP A N 1
ATOM 3924 C CA . ASP A 1 485 ? -27.745 11.580 18.602 1.00 89.81 485 ASP A CA 1
ATOM 3925 C C . ASP A 1 485 ? -27.644 11.320 20.111 1.00 89.81 485 ASP A C 1
ATOM 3927 O O . ASP A 1 485 ? -28.647 11.074 20.774 1.00 89.81 485 ASP A O 1
ATOM 3931 N N . PHE A 1 486 ? -26.448 11.488 20.682 1.00 91.94 486 PHE A N 1
ATOM 3932 C CA . PHE A 1 486 ? -26.204 11.323 22.118 1.00 91.94 486 PHE A CA 1
ATOM 3933 C C . PHE A 1 486 ? -26.783 12.464 22.959 1.00 91.94 486 PHE A C 1
ATOM 3935 O O . PHE A 1 486 ? -27.280 12.217 24.051 1.00 91.94 486 PHE A O 1
ATOM 3942 N N . VAL A 1 487 ? -26.776 13.704 22.458 1.00 90.38 487 VAL A N 1
ATOM 3943 C CA . VAL A 1 487 ? -27.475 14.825 23.116 1.00 90.38 487 VAL A CA 1
ATOM 3944 C C . VAL A 1 487 ? -28.984 14.583 23.139 1.00 90.38 487 VAL A C 1
ATOM 3946 O O . VAL A 1 487 ? -29.637 14.896 24.128 1.00 90.38 487 VAL A O 1
ATOM 3949 N N . THR A 1 488 ? -29.538 13.993 22.078 1.00 88.62 488 THR A N 1
ATOM 3950 C CA . THR A 1 488 ? -30.955 13.620 22.039 1.00 88.62 488 THR A CA 1
ATOM 3951 C C . THR A 1 488 ? -31.243 12.509 23.042 1.00 88.62 488 THR A C 1
ATOM 3953 O O . THR A 1 488 ? -32.201 12.637 23.797 1.00 88.62 488 THR A O 1
ATOM 3956 N N . MET A 1 489 ? -30.393 11.476 23.129 1.00 87.50 489 MET A N 1
ATOM 3957 C CA . MET A 1 489 ? -30.511 10.454 24.182 1.00 87.50 489 MET A CA 1
ATOM 3958 C C . MET A 1 489 ? -30.453 11.087 25.575 1.00 87.50 489 MET A C 1
ATOM 3960 O O . MET A 1 489 ? -31.325 10.835 26.389 1.00 87.50 489 MET A O 1
ATOM 3964 N N . MET A 1 490 ? -29.523 12.012 25.816 1.00 87.88 490 MET A N 1
ATOM 3965 C CA . MET A 1 490 ? -29.419 12.735 27.087 1.00 87.88 490 MET A CA 1
ATOM 3966 C C . MET A 1 490 ? -30.680 13.518 27.471 1.00 87.88 490 MET A C 1
ATOM 3968 O O . MET A 1 490 ? -30.949 13.692 28.654 1.00 87.88 490 MET A O 1
ATOM 3972 N N . GLN A 1 491 ? -31.436 14.017 26.495 1.00 84.69 491 GLN A N 1
ATOM 3973 C CA . GLN A 1 491 ? -32.646 14.805 26.742 1.00 84.69 491 GLN A CA 1
ATOM 3974 C C . GLN A 1 491 ? -33.921 13.962 26.809 1.00 84.69 491 GLN A C 1
ATOM 3976 O O . GLN A 1 491 ? -34.889 14.383 27.437 1.00 84.69 491 GLN A O 1
ATOM 3981 N N . MET A 1 492 ? -33.945 12.824 26.115 1.00 82.38 492 MET A N 1
ATOM 3982 C CA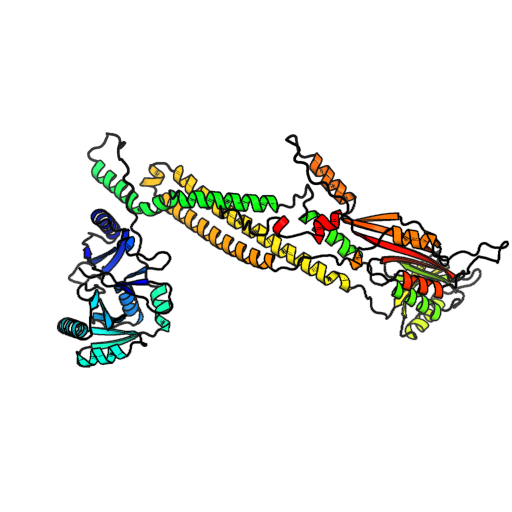 . MET A 1 492 ? -35.156 12.030 25.890 1.00 82.38 492 MET A CA 1
ATOM 3983 C C . MET A 1 492 ? -35.178 10.728 26.686 1.00 82.38 492 MET A C 1
ATOM 3985 O O . MET A 1 492 ? -36.256 10.185 26.918 1.00 82.38 492 MET A O 1
ATOM 3989 N N . ASP A 1 493 ? -34.014 10.199 27.057 1.00 82.00 493 ASP A N 1
ATOM 3990 C CA . ASP A 1 493 ? -33.914 8.954 27.801 1.00 82.00 493 ASP A CA 1
ATOM 3991 C C . ASP A 1 493 ? -34.198 9.201 29.284 1.00 82.00 493 ASP A C 1
ATOM 3993 O O . ASP A 1 493 ? -33.470 9.913 29.975 1.00 82.00 493 ASP A O 1
ATOM 3997 N N . SER A 1 494 ? -35.287 8.608 29.763 1.00 78.19 494 SER A N 1
ATOM 3998 C CA . SER A 1 494 ? -35.699 8.674 31.161 1.00 78.19 494 SER A CA 1
ATOM 3999 C C . SER A 1 494 ? -35.133 7.538 32.012 1.00 78.19 494 SER A C 1
ATOM 4001 O O . SER A 1 494 ? -35.367 7.547 33.213 1.00 78.19 494 SER A O 1
ATOM 4003 N N . LEU A 1 495 ? -34.456 6.546 31.419 1.00 81.94 495 LEU A N 1
ATOM 4004 C CA . LEU A 1 495 ? -33.935 5.372 32.129 1.00 81.94 495 LEU A CA 1
ATOM 4005 C C . LEU A 1 495 ? -32.512 5.596 32.646 1.00 81.94 495 LEU A C 1
ATOM 4007 O O . LEU A 1 495 ? -32.175 5.158 33.743 1.00 81.94 495 LEU A O 1
ATOM 4011 N N . PHE A 1 496 ? -31.668 6.284 31.875 1.00 88.25 496 PHE A N 1
ATOM 4012 C CA . PHE A 1 496 ? -30.247 6.447 32.196 1.00 88.25 496 PHE A CA 1
ATOM 4013 C C . PHE A 1 496 ? -29.858 7.913 32.356 1.00 88.25 496 PHE A C 1
ATOM 4015 O O . PHE A 1 496 ? -30.451 8.809 31.754 1.00 88.25 496 PHE A O 1
ATOM 4022 N N . HIS A 1 497 ? -28.824 8.171 33.155 1.00 89.12 497 HIS A N 1
ATOM 4023 C CA . HIS A 1 497 ? -28.214 9.489 33.242 1.00 89.12 497 HIS A CA 1
ATOM 4024 C C . HIS A 1 497 ? -27.054 9.592 32.247 1.00 89.12 497 HIS A C 1
ATOM 4026 O O . HIS A 1 497 ? -25.976 9.029 32.449 1.00 89.12 497 HIS A O 1
ATOM 4032 N N . TRP A 1 498 ? -27.281 10.313 31.151 1.00 92.00 498 TRP A N 1
ATOM 4033 C CA . TRP A 1 498 ? -26.272 10.564 30.124 1.00 92.00 498 TRP A CA 1
ATOM 4034 C C . TRP A 1 498 ? -25.546 11.877 30.394 1.00 92.00 498 TRP A C 1
ATOM 4036 O O . TRP A 1 498 ? -26.162 12.899 30.690 1.00 92.00 498 TRP A O 1
ATOM 4046 N N . TYR A 1 499 ? -24.234 11.878 30.202 1.00 94.12 499 TYR A N 1
ATOM 4047 C CA . TYR A 1 499 ? -23.429 13.090 30.257 1.00 94.12 499 TYR A CA 1
ATOM 4048 C C . TYR A 1 499 ? -23.225 13.675 28.859 1.00 94.12 499 TYR A C 1
ATOM 4050 O O . TYR A 1 499 ? -23.217 12.963 27.853 1.00 94.12 499 TYR A O 1
ATOM 4058 N N . TYR A 1 500 ? -23.004 14.990 28.792 1.00 94.69 500 TYR A N 1
ATOM 4059 C CA . TYR A 1 500 ? -22.740 15.668 27.526 1.00 94.69 500 TYR A CA 1
ATOM 4060 C C . TYR A 1 500 ? -21.487 15.088 26.831 1.00 94.69 500 TYR A C 1
ATOM 4062 O O . TYR A 1 500 ? -20.440 14.977 27.478 1.00 94.69 500 TYR A O 1
ATOM 4070 N N . PRO A 1 501 ? -21.540 14.761 25.523 1.00 96.25 501 PRO A N 1
ATOM 4071 C CA . PRO A 1 501 ? -20.388 14.225 24.804 1.00 96.25 501 PRO A CA 1
ATOM 4072 C C . PRO A 1 501 ? -19.212 15.201 24.758 1.00 96.25 501 PRO A C 1
ATOM 4074 O O . PRO A 1 501 ? -19.338 16.338 24.300 1.00 96.25 501 PRO A O 1
ATOM 4077 N N . THR A 1 502 ? -18.029 14.740 25.157 1.00 96.38 502 THR A N 1
ATOM 4078 C CA . THR A 1 502 ? -16.805 15.555 25.153 1.00 96.38 502 THR A CA 1
ATOM 4079 C C . THR A 1 502 ? -15.806 15.024 24.137 1.00 96.38 502 THR A C 1
ATOM 4081 O O . THR A 1 502 ? -15.609 13.819 24.012 1.00 96.38 502 THR A O 1
ATOM 4084 N N . LYS A 1 503 ? -15.176 15.914 23.362 1.00 95.44 503 LYS A N 1
ATOM 4085 C CA . LYS A 1 503 ? -14.145 15.505 22.401 1.00 95.44 503 LYS A CA 1
ATOM 4086 C C . LYS A 1 503 ? -12.925 14.993 23.171 1.00 95.44 503 LYS A C 1
ATOM 4088 O O . LYS A 1 503 ? -12.340 15.741 23.947 1.00 95.44 503 LYS A O 1
ATOM 4093 N N . MET A 1 504 ? -12.556 13.737 22.938 1.00 93.75 504 MET A N 1
ATOM 4094 C CA . MET A 1 504 ? -11.450 13.060 23.616 1.00 93.75 504 MET A CA 1
ATOM 4095 C C . MET A 1 504 ? -10.157 13.133 22.797 1.00 93.75 504 MET A C 1
ATOM 4097 O O . MET A 1 504 ? -9.107 13.491 23.321 1.00 93.75 504 MET A O 1
ATOM 4101 N N . LYS A 1 505 ? -10.228 12.770 21.512 1.00 94.69 505 LYS A N 1
ATOM 4102 C CA . LYS A 1 505 ? -9.079 12.711 20.594 1.00 94.69 505 LYS A CA 1
ATOM 4103 C C . LYS A 1 505 ? -9.534 12.874 19.141 1.00 94.69 505 LYS A C 1
ATOM 4105 O O . LYS A 1 505 ? -10.722 13.052 18.859 1.00 94.69 505 LYS A O 1
ATOM 4110 N N . SER A 1 506 ? -8.590 12.844 18.207 1.00 95.62 506 SER A N 1
ATOM 4111 C CA . SER A 1 506 ? -8.869 12.911 16.774 1.00 95.62 506 SER A CA 1
ATOM 4112 C C . SER A 1 506 ? -7.855 12.124 15.964 1.00 95.62 506 SER A C 1
ATOM 4114 O O . SER A 1 506 ? -6.732 11.949 16.412 1.00 95.62 506 SER A O 1
ATOM 4116 N N . TYR A 1 507 ? -8.216 11.747 14.741 1.00 94.75 507 TYR A N 1
ATOM 4117 C CA . TYR A 1 507 ? -7.304 11.147 13.775 1.00 94.75 507 TYR A CA 1
ATOM 4118 C C . TYR A 1 507 ? -7.180 12.040 12.532 1.00 94.75 507 TYR A C 1
ATOM 4120 O O . TYR A 1 507 ? -8.200 12.343 11.905 1.00 94.75 507 TYR A O 1
ATOM 4128 N N . PRO A 1 508 ? -5.966 12.480 12.159 1.00 93.69 508 PRO A N 1
ATOM 4129 C CA . PRO A 1 508 ? -4.724 12.343 12.919 1.00 93.69 508 PRO A CA 1
ATOM 4130 C C . PRO A 1 508 ? -4.771 13.095 14.263 1.00 93.69 508 PRO A C 1
ATOM 4132 O O . PRO A 1 508 ? -5.547 14.048 14.413 1.00 93.69 508 PRO A O 1
ATOM 4135 N N . ASP A 1 509 ? -3.924 12.703 15.216 1.00 92.25 509 ASP A N 1
ATOM 4136 C CA . ASP A 1 509 ? -3.843 13.362 16.527 1.00 92.25 509 ASP A CA 1
ATOM 4137 C C . ASP A 1 509 ? -3.496 14.852 16.408 1.00 92.25 509 ASP A C 1
ATOM 4139 O O . ASP A 1 509 ? -2.688 15.268 15.568 1.00 92.25 509 ASP A O 1
ATOM 4143 N N . GLU A 1 510 ? -4.026 15.661 17.328 1.00 90.00 510 GLU A N 1
ATOM 4144 C CA . GLU A 1 510 ? -3.820 17.116 17.360 1.00 90.00 510 GLU A CA 1
ATOM 4145 C C . GLU A 1 510 ? -2.330 17.496 17.357 1.00 90.00 510 GLU A C 1
ATOM 4147 O O . GLU A 1 510 ? -1.911 18.391 16.622 1.00 90.00 510 GLU A O 1
ATOM 4152 N N . LYS A 1 511 ? -1.492 16.738 18.079 1.00 87.31 511 LYS A N 1
ATOM 4153 C CA . LYS A 1 511 ? -0.031 16.925 18.077 1.00 87.31 511 LYS A CA 1
ATOM 4154 C C . LYS A 1 511 ? 0.585 16.718 16.689 1.00 87.31 511 LYS A C 1
ATOM 4156 O O . LYS A 1 511 ? 1.427 17.514 16.275 1.00 87.31 511 LYS A O 1
ATOM 4161 N N . MET A 1 512 ? 0.167 15.686 15.948 1.00 86.62 512 MET A N 1
ATOM 4162 C CA . MET A 1 512 ? 0.674 15.435 14.592 1.00 86.62 512 MET A CA 1
ATOM 4163 C C . MET A 1 512 ? 0.236 16.535 13.625 1.00 86.62 512 MET A C 1
ATOM 4165 O O . MET A 1 512 ? 1.033 16.983 12.791 1.00 86.62 512 MET A O 1
ATOM 4169 N N . LEU A 1 513 ? -1.015 16.991 13.752 1.00 86.38 513 LEU A N 1
ATOM 4170 C CA . LEU A 1 513 ? -1.542 18.110 12.977 1.00 86.38 513 LEU A CA 1
ATOM 4171 C C . LEU A 1 513 ? -0.712 19.375 13.223 1.00 86.38 513 LEU A C 1
ATOM 4173 O O . LEU A 1 513 ? -0.236 19.987 12.263 1.00 86.38 513 LEU A O 1
ATOM 4177 N N . GLU A 1 514 ? -0.457 19.717 14.486 1.00 83.38 514 GLU A N 1
ATOM 4178 C CA . GLU A 1 514 ? 0.340 20.882 14.870 1.00 83.38 514 GLU A CA 1
ATOM 4179 C C . GLU A 1 514 ? 1.803 20.800 14.428 1.00 83.38 514 GLU A C 1
ATOM 4181 O O . GLU A 1 514 ? 2.346 21.780 13.913 1.00 83.38 514 GLU A O 1
ATOM 4186 N N . ASP A 1 515 ? 2.468 19.661 14.616 1.00 80.06 515 ASP A N 1
ATOM 4187 C CA . ASP A 1 515 ? 3.898 19.516 14.334 1.00 80.06 515 ASP A CA 1
ATOM 4188 C C . ASP A 1 515 ? 4.213 19.698 12.848 1.00 80.06 515 ASP A C 1
ATOM 4190 O O . ASP A 1 515 ? 5.158 20.405 12.475 1.00 80.06 515 ASP A O 1
ATOM 4194 N N . MET A 1 516 ? 3.397 19.101 11.981 1.00 75.75 516 MET A N 1
ATOM 4195 C CA . MET A 1 516 ? 3.498 19.264 10.530 1.00 75.75 516 MET A CA 1
ATOM 4196 C C . MET A 1 516 ? 3.149 20.700 10.100 1.00 75.75 516 MET A C 1
ATOM 4198 O O . MET A 1 516 ? 3.774 21.247 9.188 1.00 75.75 516 MET A O 1
ATOM 4202 N N . GLN A 1 517 ? 2.206 21.360 10.782 1.00 74.69 517 GLN A N 1
ATOM 4203 C CA . GLN A 1 517 ? 1.854 22.762 10.519 1.00 74.69 517 GLN A CA 1
ATOM 4204 C C . GLN A 1 517 ? 2.906 23.766 11.031 1.00 74.69 517 GLN A C 1
ATOM 4206 O O . GLN A 1 517 ? 3.109 24.816 10.421 1.00 74.69 517 GLN A O 1
ATOM 4211 N N . LYS A 1 518 ? 3.615 23.483 12.128 1.00 68.44 518 LYS A N 1
ATOM 4212 C CA . LYS A 1 518 ? 4.710 24.329 12.643 1.00 68.44 518 LYS A CA 1
ATOM 4213 C C . LYS A 1 518 ? 5.971 24.191 11.787 1.00 68.44 518 LYS A C 1
ATOM 4215 O O . LYS A 1 518 ? 6.668 25.181 11.550 1.00 68.44 518 LYS A O 1
ATOM 4220 N N . LYS A 1 519 ? 6.259 22.984 11.286 1.00 63.38 519 LYS A N 1
ATOM 4221 C CA . LYS A 1 519 ? 7.397 22.717 10.388 1.00 63.38 519 LYS A CA 1
ATOM 4222 C C . LYS A 1 519 ? 7.246 23.405 9.028 1.00 63.38 519 LYS A C 1
ATOM 4224 O O . LYS A 1 519 ? 8.254 23.874 8.497 1.00 63.38 519 LYS A O 1
ATOM 4229 N N . SER A 1 520 ? 6.020 23.558 8.518 1.00 58.31 520 SER A N 1
ATOM 4230 C CA . SER A 1 520 ? 5.745 24.304 7.279 1.00 58.31 520 SER A CA 1
ATOM 4231 C C . SER A 1 520 ? 6.057 25.805 7.401 1.00 58.31 520 SER A C 1
ATOM 4233 O O . SER A 1 520 ? 6.605 26.401 6.477 1.00 58.31 520 SER A O 1
ATOM 4235 N N . LYS A 1 521 ? 5.808 26.414 8.571 1.00 57.09 521 LYS A N 1
ATOM 4236 C CA . LYS A 1 521 ? 6.066 27.845 8.826 1.00 57.09 521 LYS A CA 1
ATOM 4237 C C . LYS A 1 521 ? 7.555 28.210 8.920 1.00 57.09 521 LYS A C 1
ATOM 4239 O O . LYS A 1 521 ? 7.904 29.369 8.721 1.00 57.09 521 LYS A O 1
ATOM 4244 N N . LYS A 1 522 ? 8.449 27.255 9.218 1.00 53.97 522 LYS A N 1
ATOM 4245 C CA . LYS A 1 522 ? 9.898 27.509 9.390 1.00 53.97 522 LYS A CA 1
ATOM 4246 C C . LYS A 1 522 ? 10.718 27.466 8.088 1.00 53.97 522 LYS A C 1
ATOM 4248 O O . LYS A 1 522 ? 11.895 27.830 8.119 1.00 53.97 522 LYS A O 1
ATOM 4253 N N . SER A 1 523 ? 10.163 27.052 6.941 1.00 49.44 523 SER A N 1
ATOM 4254 C CA . SER A 1 523 ? 10.913 27.056 5.672 1.00 49.44 523 SER A CA 1
ATOM 4255 C C . SER A 1 523 ? 10.892 28.442 5.003 1.00 49.44 523 SER A C 1
ATOM 4257 O O . SER A 1 523 ? 9.939 28.798 4.321 1.00 49.44 523 SER A O 1
ATOM 4259 N N . LYS A 1 524 ? 11.960 29.208 5.259 1.00 44.41 524 LYS A N 1
ATOM 4260 C CA . LYS A 1 524 ? 12.447 30.454 4.623 1.00 44.41 524 LYS A CA 1
ATOM 4261 C C . LYS A 1 524 ? 11.630 31.058 3.456 1.00 44.41 524 LYS A C 1
ATOM 4263 O O . LYS A 1 524 ? 11.656 30.546 2.346 1.00 44.41 524 LYS A O 1
ATOM 4268 N N . GLY A 1 525 ? 11.116 32.271 3.683 1.00 45.72 525 GLY A N 1
ATOM 4269 C CA . GLY A 1 525 ? 11.555 33.474 2.951 1.00 45.72 525 GLY A CA 1
ATOM 4270 C C . GLY A 1 525 ? 11.371 33.549 1.431 1.00 45.72 525 GLY A C 1
ATOM 4271 O O . GLY A 1 525 ? 12.207 34.159 0.773 1.00 45.72 525 GLY A O 1
ATOM 4272 N N . GLY A 1 526 ? 10.313 32.978 0.862 1.00 41.56 526 GLY A N 1
ATOM 4273 C CA . GLY A 1 526 ? 9.971 33.201 -0.543 1.00 41.56 526 GLY A CA 1
ATOM 4274 C C . GLY A 1 526 ? 8.556 32.732 -0.845 1.00 41.56 526 GLY A C 1
ATOM 4275 O O . GLY A 1 526 ? 8.254 31.576 -0.593 1.00 41.56 526 GLY A O 1
ATOM 4276 N N . SER A 1 527 ? 7.717 33.656 -1.333 1.00 38.91 527 SER A N 1
ATOM 4277 C CA . SER A 1 527 ? 6.355 33.485 -1.874 1.00 38.91 527 SER A CA 1
ATOM 4278 C C . SER A 1 527 ? 5.490 32.388 -1.231 1.00 38.91 527 SER A C 1
ATOM 4280 O O . SER A 1 527 ? 5.669 31.196 -1.466 1.00 38.91 527 SER A O 1
ATOM 4282 N N . SER A 1 528 ? 4.491 32.801 -0.449 1.00 39.12 528 SER A N 1
ATOM 4283 C CA . SER A 1 528 ? 3.506 31.917 0.173 1.00 39.12 528 SER A CA 1
ATOM 4284 C C . SER A 1 528 ? 2.703 31.121 -0.867 1.00 39.12 528 SER A C 1
ATOM 4286 O O . SER A 1 528 ? 1.599 31.516 -1.250 1.00 39.12 528 SER A O 1
ATOM 4288 N N . SER A 1 529 ? 3.182 29.947 -1.281 1.00 42.75 529 SER A N 1
ATOM 4289 C CA . SER A 1 529 ? 2.252 28.904 -1.702 1.00 42.75 529 SER A CA 1
ATOM 4290 C C . SER A 1 529 ? 1.436 28.549 -0.460 1.00 42.75 529 SER A C 1
ATOM 4292 O O . SER A 1 529 ? 2.007 28.077 0.525 1.00 42.75 529 SER A O 1
ATOM 4294 N N . LYS A 1 530 ? 0.130 28.843 -0.451 1.00 53.28 530 LYS A N 1
ATOM 4295 C CA . LYS A 1 530 ? -0.786 28.434 0.625 1.00 53.28 530 LYS A CA 1
ATOM 4296 C C . LYS A 1 530 ? -0.698 26.913 0.779 1.00 53.28 530 LYS A C 1
ATOM 4298 O O . LYS A 1 530 ? -1.326 26.181 0.022 1.00 53.28 530 LYS A O 1
ATOM 4303 N N . TYR A 1 531 ? 0.109 26.432 1.721 1.00 61.38 531 TYR A N 1
ATOM 4304 C CA . TYR A 1 531 ? 0.123 25.020 2.082 1.00 61.38 531 TYR A CA 1
ATOM 4305 C C . TYR A 1 531 ? -1.279 24.648 2.569 1.00 61.38 531 TYR A C 1
ATOM 4307 O O . TYR A 1 531 ? -1.855 25.372 3.386 1.00 61.38 531 TYR A O 1
ATOM 4315 N N . LYS A 1 532 ? -1.838 23.552 2.047 1.00 69.12 532 LYS A N 1
ATOM 4316 C CA . LYS A 1 532 ? -3.161 23.064 2.444 1.00 69.12 532 LYS A CA 1
ATOM 4317 C C . LYS A 1 532 ? -3.146 22.777 3.949 1.00 69.12 532 LYS A C 1
ATOM 4319 O O . LYS A 1 532 ? -2.303 22.021 4.431 1.00 69.12 532 LYS A O 1
ATOM 4324 N N . GLN A 1 533 ? -4.023 23.447 4.690 1.00 78.31 533 GLN A N 1
ATOM 4325 C CA . GLN A 1 533 ? -4.223 23.199 6.114 1.00 78.31 533 GLN A CA 1
ATOM 4326 C C . GLN A 1 533 ? -5.251 22.084 6.260 1.00 78.31 533 GLN A C 1
ATOM 4328 O O . GLN A 1 533 ? -6.331 22.175 5.686 1.00 78.31 533 GLN A O 1
ATOM 4333 N N . TYR A 1 534 ? -4.889 21.054 7.015 1.00 85.19 534 TYR A N 1
ATOM 4334 C CA . TYR A 1 534 ? -5.755 19.922 7.317 1.00 85.19 534 TYR A CA 1
ATOM 4335 C C . TYR A 1 534 ? -6.269 20.058 8.747 1.00 85.19 534 TYR A C 1
ATOM 4337 O O . TYR A 1 534 ? -5.517 20.457 9.644 1.00 85.19 534 TYR A O 1
ATOM 4345 N N . THR A 1 535 ? -7.535 19.714 8.942 1.00 89.81 535 THR A N 1
ATOM 4346 C CA . THR A 1 535 ? -8.150 19.483 10.254 1.00 89.81 535 THR A CA 1
ATOM 4347 C C . THR A 1 535 ? -8.215 17.982 10.531 1.00 89.81 535 THR A C 1
ATOM 4349 O O . THR A 1 535 ? -7.826 17.186 9.682 1.00 89.81 535 THR A O 1
ATOM 4352 N N . ALA A 1 536 ? -8.715 17.579 11.699 1.00 92.31 536 ALA A N 1
ATOM 4353 C CA . ALA A 1 536 ? -9.001 16.175 11.990 1.00 92.31 536 ALA A CA 1
ATOM 4354 C C . ALA A 1 536 ? -9.880 15.542 10.898 1.00 92.31 536 ALA A C 1
ATOM 4356 O O . ALA A 1 536 ? -10.838 16.172 10.448 1.00 92.31 536 ALA A O 1
ATOM 4357 N N . GLY A 1 537 ? -9.563 14.314 10.487 1.00 93.00 537 GLY A N 1
ATOM 4358 C CA . GLY A 1 537 ? -10.396 13.494 9.607 1.00 93.00 537 GLY A CA 1
ATOM 4359 C C . GLY A 1 537 ? -11.480 12.759 10.395 1.00 93.00 537 GLY A C 1
ATOM 4360 O O . GLY A 1 537 ? -12.645 12.754 10.014 1.00 93.00 537 GLY A O 1
ATOM 4361 N N . ILE A 1 538 ? -11.123 12.191 11.540 1.00 96.12 538 ILE A N 1
ATOM 4362 C CA . ILE A 1 538 ? -12.072 11.548 12.452 1.00 96.12 538 ILE A CA 1
ATOM 4363 C C . ILE A 1 538 ? -11.953 12.231 13.808 1.00 96.12 538 ILE A C 1
ATOM 4365 O O . ILE A 1 538 ? -10.853 12.522 14.273 1.00 96.12 538 ILE A O 1
ATOM 4369 N N . GLU A 1 539 ? -13.081 12.503 14.444 1.00 96.56 539 GLU A N 1
ATOM 4370 C CA . GLU A 1 539 ? -13.148 12.970 15.822 1.00 96.56 539 GLU A CA 1
ATOM 4371 C C . GLU A 1 539 ? -13.697 11.857 16.704 1.00 96.56 539 GLU A C 1
ATOM 4373 O O . GLU A 1 539 ? -14.644 11.167 16.327 1.00 96.56 539 GLU A O 1
ATOM 4378 N N . VAL A 1 540 ? -13.104 11.697 17.883 1.00 96.94 540 VAL A N 1
ATOM 4379 C CA . VAL A 1 540 ? -13.526 10.707 18.870 1.00 96.94 540 VAL A CA 1
ATOM 4380 C C . VAL A 1 540 ? -14.092 11.446 20.069 1.00 96.94 540 VAL A C 1
ATOM 4382 O O . VAL A 1 540 ? -13.415 12.288 20.668 1.00 96.94 540 VAL A O 1
ATOM 4385 N N . TYR A 1 541 ? -15.336 11.139 20.409 1.00 97.38 541 TYR A N 1
ATOM 4386 C CA . TYR A 1 541 ? -16.050 11.739 21.529 1.00 97.38 541 TYR A CA 1
ATOM 4387 C C . TYR A 1 541 ? -16.279 10.697 22.612 1.00 97.38 541 TYR A C 1
ATOM 4389 O O . TYR A 1 541 ? -16.664 9.579 22.294 1.00 97.38 541 TYR A O 1
ATOM 4397 N N . SER A 1 542 ? -16.069 11.073 23.870 1.00 96.81 542 SER A N 1
ATOM 4398 C CA . SER A 1 542 ? -16.371 10.249 25.034 1.00 96.81 542 SER A CA 1
ATOM 4399 C C . SER A 1 542 ? -17.694 10.671 25.666 1.00 96.81 542 SER A C 1
ATOM 4401 O O . SER A 1 542 ? -18.019 11.863 25.722 1.00 96.81 542 SER A O 1
ATOM 4403 N N . VAL A 1 543 ? -18.455 9.684 26.131 1.00 96.69 543 VAL A N 1
ATOM 4404 C CA . VAL A 1 543 ? -19.734 9.851 26.820 1.00 96.69 543 VAL A CA 1
ATOM 4405 C C . VAL A 1 543 ? -19.722 8.959 28.053 1.00 96.69 543 VAL A C 1
ATOM 4407 O O . VAL A 1 543 ? -19.422 7.768 27.957 1.00 96.69 543 VAL A O 1
ATOM 4410 N N . LYS A 1 544 ? -20.062 9.544 29.202 1.00 96.50 544 LYS A N 1
ATOM 4411 C CA . LYS A 1 544 ? -20.377 8.794 30.416 1.00 96.50 544 LYS A CA 1
ATOM 4412 C C . LYS A 1 544 ? -21.882 8.547 30.465 1.00 96.50 544 LYS A C 1
ATOM 4414 O O . LYS A 1 544 ? -22.657 9.446 30.139 1.00 96.50 544 LYS A O 1
ATOM 4419 N N . ILE A 1 545 ? -22.282 7.349 30.863 1.00 94.38 545 ILE A N 1
ATOM 4420 C CA . ILE A 1 545 ? -23.680 6.952 31.047 1.00 94.38 545 ILE A CA 1
ATOM 4421 C C . ILE A 1 545 ? -23.749 6.193 32.363 1.00 94.38 545 ILE A C 1
ATOM 4423 O O . ILE A 1 545 ? -22.950 5.287 32.565 1.00 94.38 545 ILE A O 1
ATOM 4427 N N . GLU A 1 546 ? -24.651 6.544 33.264 1.00 91.88 546 GLU A N 1
ATOM 4428 C CA . GLU A 1 546 ? -24.779 5.852 34.549 1.00 91.88 546 GLU A CA 1
ATOM 4429 C C . GLU A 1 546 ? -26.238 5.596 34.923 1.00 91.88 546 GLU A C 1
ATOM 4431 O O . GLU A 1 546 ? -27.159 6.200 34.365 1.00 91.88 546 GLU A O 1
ATOM 4436 N N . SER A 1 547 ? -26.439 4.683 35.868 1.00 88.50 547 SER A N 1
ATOM 4437 C CA . SER A 1 547 ? -27.741 4.427 36.483 1.00 88.50 547 SER A CA 1
ATOM 4438 C C . SER A 1 547 ? -28.309 5.704 37.116 1.00 88.50 547 SER A C 1
ATOM 4440 O O . SER A 1 547 ? -27.586 6.428 37.806 1.00 88.50 547 SER A O 1
ATOM 4442 N N . GLN A 1 548 ? -29.605 5.979 36.929 1.00 77.56 548 GLN A N 1
ATOM 4443 C CA . GLN A 1 548 ? -30.262 7.067 37.656 1.00 77.56 548 GLN A CA 1
ATOM 4444 C C . GLN A 1 548 ? -30.317 6.747 39.151 1.00 77.56 548 GLN A C 1
ATOM 4446 O O . GLN A 1 548 ? -30.776 5.676 39.552 1.00 77.56 548 GLN A O 1
ATOM 4451 N N . LYS A 1 549 ? -29.866 7.698 39.972 1.00 66.50 549 LYS A N 1
ATOM 4452 C CA . LYS A 1 549 ? -30.001 7.624 41.427 1.00 66.50 549 LYS A CA 1
ATOM 4453 C C . LYS A 1 549 ? -31.413 8.036 41.811 1.00 66.50 549 LYS A C 1
ATOM 4455 O O . LYS A 1 549 ? -31.874 9.097 41.397 1.00 66.50 549 LYS A O 1
ATOM 4460 N N . SER A 1 550 ? -32.088 7.230 42.627 1.00 53.12 550 SER A N 1
ATOM 4461 C CA . SER A 1 550 ? -33.304 7.683 43.296 1.00 53.12 550 SER A CA 1
ATOM 4462 C C . SER A 1 550 ? -32.917 8.779 44.290 1.00 53.12 550 SER A C 1
ATOM 4464 O O . SER A 1 550 ? -32.271 8.489 45.300 1.00 53.12 550 SER A O 1
ATOM 4466 N N . GLU A 1 551 ? -33.274 10.033 44.022 1.00 49.34 551 GLU A N 1
ATOM 4467 C CA . GLU A 1 551 ? -33.235 11.054 45.068 1.00 49.34 551 GLU A CA 1
ATOM 4468 C C . GLU A 1 551 ? -34.241 10.661 46.161 1.00 49.34 551 GLU A C 1
ATOM 4470 O O . GLU A 1 551 ? -35.418 10.411 45.901 1.00 49.34 551 GLU A O 1
ATOM 4475 N N . SER A 1 552 ? -33.740 10.512 47.384 1.00 40.47 552 SER A N 1
ATOM 4476 C CA . SER A 1 552 ? -34.489 10.060 48.554 1.00 40.47 552 SER A CA 1
ATOM 4477 C C . SER A 1 552 ? -35.507 11.095 49.050 1.00 40.47 552 SER A C 1
ATOM 4479 O O . SER A 1 552 ? -35.175 12.271 49.177 1.00 40.47 552 SER A O 1
ATOM 4481 N N . GLU A 1 553 ? -36.688 10.586 49.426 1.00 41.84 553 GLU A N 1
ATOM 4482 C CA . GLU A 1 553 ? -37.712 11.164 50.318 1.00 41.84 553 GLU A CA 1
ATOM 4483 C C . GLU A 1 553 ? -38.292 12.537 49.922 1.00 41.84 553 GLU A C 1
ATOM 4485 O O . GLU A 1 553 ? -38.055 13.550 50.578 1.00 41.84 553 GLU A O 1
ATOM 4490 N N . GLY A 1 554 ? -39.145 12.578 48.892 1.00 42.09 554 GLY A N 1
ATOM 4491 C CA . GLY A 1 554 ? -39.979 13.765 48.655 1.00 42.09 554 GLY A CA 1
ATOM 4492 C C . GLY A 1 554 ? -41.028 13.647 47.553 1.00 42.09 554 GLY A C 1
ATOM 4493 O O . GLY A 1 554 ? -42.143 14.113 47.748 1.00 42.09 554 GLY A O 1
ATOM 4494 N N . ASP A 1 555 ? -40.713 12.983 46.439 1.00 44.88 555 ASP A N 1
ATOM 4495 C CA . ASP A 1 555 ? -41.639 12.834 45.310 1.00 44.88 555 ASP A CA 1
ATOM 4496 C C . ASP A 1 555 ? -41.504 11.441 44.670 1.00 44.88 555 ASP A C 1
ATOM 4498 O O . ASP A 1 555 ? -40.835 11.241 43.659 1.00 44.88 555 ASP A O 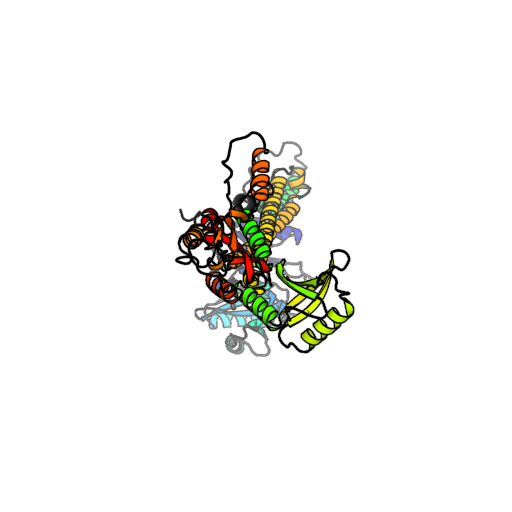1
ATOM 4502 N N . GLU A 1 556 ? -42.196 10.456 45.246 1.00 43.53 556 GLU A N 1
ATOM 4503 C CA . GLU A 1 556 ? -42.309 9.079 44.725 1.00 43.53 556 GLU A CA 1
ATOM 4504 C C . GLU A 1 556 ? -43.105 8.975 43.405 1.00 43.53 556 GLU A C 1
ATOM 4506 O O . GLU A 1 556 ? -43.410 7.879 42.942 1.00 43.53 556 GLU A O 1
ATOM 4511 N N . SER A 1 557 ? -43.484 10.096 42.782 1.00 45.03 557 SER A N 1
ATOM 4512 C CA . SER A 1 557 ? -44.380 10.085 41.619 1.00 45.03 557 SER A CA 1
ATOM 4513 C C . SER A 1 557 ? -43.682 10.109 40.255 1.00 45.03 557 SER A C 1
ATOM 4515 O O . SER A 1 557 ? -44.374 9.931 39.257 1.00 45.03 557 SER A O 1
ATOM 4517 N N . ASN A 1 558 ? -42.352 10.285 40.180 1.00 45.62 558 ASN A N 1
ATOM 4518 C CA . ASN A 1 558 ? -41.646 10.409 38.890 1.00 45.62 558 ASN A CA 1
ATOM 4519 C C . ASN A 1 558 ? -40.214 9.833 38.812 1.00 45.62 558 ASN A C 1
ATOM 4521 O O . ASN A 1 558 ? -39.592 9.960 37.757 1.00 45.62 558 ASN A O 1
ATOM 4525 N N . SER A 1 559 ? -39.663 9.204 39.856 1.00 47.12 559 SER A N 1
ATOM 4526 C CA . SER A 1 559 ? -38.327 8.588 39.776 1.00 47.12 559 SER A CA 1
ATOM 4527 C C . SER A 1 559 ? -38.425 7.124 39.333 1.00 47.12 559 SER A C 1
ATOM 4529 O O . SER A 1 559 ? -38.944 6.264 40.041 1.00 47.12 559 SER A O 1
ATOM 4531 N N . VAL A 1 560 ? -37.947 6.831 38.122 1.00 51.31 560 VAL A N 1
ATOM 4532 C CA . VAL A 1 560 ? -37.806 5.453 37.636 1.00 51.31 560 VAL A CA 1
ATOM 4533 C C . VAL A 1 560 ? -36.602 4.841 38.349 1.00 51.31 560 VAL A C 1
ATOM 4535 O O . VAL A 1 560 ? -35.474 5.294 38.169 1.00 51.31 560 VAL A O 1
ATOM 4538 N N . SER A 1 561 ? -36.828 3.837 39.196 1.00 54.25 561 SER A N 1
ATOM 4539 C CA . SER A 1 561 ? -35.735 3.072 39.795 1.00 54.25 561 SER A CA 1
ATOM 4540 C C . SER A 1 561 ? -35.082 2.194 38.728 1.00 54.25 561 SER A C 1
ATOM 4542 O O . SER A 1 561 ? -35.764 1.449 38.024 1.00 54.25 561 SER A O 1
ATOM 4544 N N . THR A 1 562 ? -33.759 2.292 38.592 1.00 57.47 562 THR A N 1
ATOM 4545 C CA . THR A 1 562 ? -33.011 1.441 37.662 1.00 57.47 562 THR A CA 1
ATOM 4546 C C . THR A 1 562 ? -32.828 0.032 38.244 1.00 57.47 562 THR A C 1
ATOM 4548 O O . THR A 1 562 ? -32.486 -0.133 39.414 1.00 57.47 562 THR A O 1
ATOM 4551 N N . TYR A 1 563 ? -33.078 -1.010 37.447 1.00 63.09 563 TYR A N 1
ATOM 4552 C CA . TYR A 1 563 ? -33.084 -2.430 37.835 1.00 63.09 563 TYR A CA 1
ATOM 4553 C C . TYR A 1 563 ? -31.706 -3.113 37.709 1.00 63.09 563 TYR A C 1
ATOM 4555 O O . TYR A 1 563 ? -31.605 -4.259 37.249 1.00 63.09 563 TYR A O 1
ATOM 4563 N N . GLY A 1 564 ? -30.628 -2.426 38.102 1.00 80.06 564 GLY A N 1
ATOM 4564 C CA . GLY A 1 564 ? -29.281 -3.002 38.167 1.00 80.06 564 GLY A CA 1
ATOM 4565 C C . GLY A 1 564 ? -28.783 -3.546 36.821 1.00 80.06 564 GLY A C 1
ATOM 4566 O O . GLY A 1 564 ? -28.706 -2.818 35.829 1.00 80.06 564 GLY A O 1
ATOM 4567 N N . ILE A 1 565 ? -28.441 -4.839 36.762 1.00 87.31 565 ILE A N 1
ATOM 4568 C CA . ILE A 1 565 ? -27.795 -5.439 35.582 1.00 87.31 565 ILE A CA 1
ATOM 4569 C C . ILE A 1 565 ? -28.701 -5.544 34.349 1.00 87.31 565 ILE A C 1
ATOM 4571 O O . ILE A 1 565 ? -28.218 -5.540 33.216 1.00 87.31 565 ILE A O 1
ATOM 4575 N N . ASN A 1 566 ? -30.019 -5.645 34.542 1.00 86.38 566 ASN A N 1
ATOM 4576 C CA . ASN A 1 566 ? -30.959 -5.781 33.426 1.00 86.38 566 ASN A CA 1
ATOM 4577 C C . ASN A 1 566 ? -31.023 -4.489 32.606 1.00 86.38 566 ASN A C 1
ATOM 4579 O O . ASN A 1 566 ? -31.038 -4.527 31.376 1.00 86.38 566 ASN A O 1
ATOM 4583 N N . ASP A 1 567 ? -30.988 -3.356 33.295 1.00 87.50 567 ASP A N 1
ATOM 4584 C CA . ASP A 1 567 ? -30.932 -2.023 32.705 1.00 87.50 567 ASP A CA 1
ATOM 4585 C C . ASP A 1 567 ? -29.614 -1.795 31.973 1.00 87.50 567 ASP A C 1
ATOM 4587 O O . ASP A 1 567 ? -29.586 -1.278 30.857 1.00 87.50 567 ASP A O 1
ATOM 4591 N N . MET A 1 568 ? -28.523 -2.292 32.551 1.00 90.62 568 MET A N 1
ATOM 4592 C CA . MET A 1 568 ? -27.220 -2.287 31.907 1.00 90.62 568 MET A CA 1
ATOM 4593 C C . MET A 1 568 ? -27.233 -3.062 30.576 1.00 90.62 568 MET A C 1
ATOM 4595 O O . MET A 1 568 ? -26.666 -2.600 29.588 1.00 90.62 568 MET A O 1
ATOM 4599 N N . ILE A 1 569 ? -27.928 -4.203 30.502 1.00 90.75 569 ILE A N 1
ATOM 4600 C CA . ILE A 1 569 ? -28.112 -4.959 29.249 1.00 90.75 569 ILE A CA 1
ATOM 4601 C C . ILE A 1 569 ? -28.966 -4.179 28.243 1.00 90.75 569 ILE A C 1
ATOM 4603 O O . ILE A 1 569 ? -28.643 -4.169 27.052 1.00 90.75 569 ILE A O 1
ATOM 4607 N N . GLN A 1 570 ? -30.032 -3.505 28.688 1.00 89.25 570 GLN A N 1
ATOM 4608 C CA . GLN A 1 570 ? -30.838 -2.643 27.813 1.00 89.25 570 GLN A CA 1
ATOM 4609 C C . GLN A 1 570 ? -29.996 -1.513 27.215 1.00 89.25 570 GLN A C 1
ATOM 4611 O O . GLN A 1 570 ? -30.059 -1.285 26.002 1.00 89.25 570 GLN A O 1
ATOM 4616 N N . LEU A 1 571 ? -29.149 -0.872 28.030 1.00 91.50 571 LEU A N 1
ATOM 4617 C CA . LEU A 1 571 ? -28.168 0.083 27.532 1.00 91.50 571 LEU A CA 1
ATOM 4618 C C . LEU A 1 571 ? -27.253 -0.588 26.507 1.00 91.50 571 LEU A C 1
ATOM 4620 O O . LEU A 1 571 ? -27.104 -0.068 25.403 1.00 91.50 571 LEU A O 1
ATOM 4624 N N . GLY A 1 572 ? -26.709 -1.766 26.830 1.00 92.06 572 GLY A N 1
ATOM 4625 C CA . GLY A 1 572 ? -25.898 -2.585 25.932 1.00 92.06 572 GLY A CA 1
ATOM 4626 C C . GLY A 1 572 ? -26.523 -2.740 24.549 1.00 92.06 572 GLY A C 1
ATOM 4627 O O . GLY A 1 572 ? -25.850 -2.483 23.555 1.00 92.06 572 GLY A O 1
ATOM 4628 N N . TYR A 1 573 ? -27.815 -3.073 24.463 1.00 90.81 573 TYR A N 1
ATOM 4629 C CA . TYR A 1 573 ? -28.552 -3.145 23.195 1.00 90.81 573 TYR A CA 1
ATOM 4630 C C . TYR A 1 573 ? -28.639 -1.800 22.466 1.00 90.81 573 TYR A C 1
ATOM 4632 O O . TYR A 1 573 ? -28.451 -1.754 21.246 1.00 90.81 573 TYR A O 1
ATOM 4640 N N . LEU A 1 574 ? -28.912 -0.716 23.193 1.00 90.00 574 LEU A N 1
ATOM 4641 C CA . LEU A 1 574 ? -29.052 0.629 22.636 1.00 90.00 574 LEU A CA 1
ATOM 4642 C C . LEU A 1 574 ? -27.744 1.119 21.998 1.00 90.00 574 LEU A C 1
ATOM 4644 O O . LEU A 1 574 ? -27.747 1.637 20.876 1.00 90.00 574 LEU A O 1
ATOM 4648 N N . ILE A 1 575 ? -26.621 0.912 22.691 1.00 92.88 575 ILE A N 1
ATOM 4649 C CA . ILE A 1 575 ? -25.300 1.398 22.273 1.00 92.88 575 ILE A CA 1
ATOM 4650 C C . ILE A 1 575 ? -24.507 0.388 21.437 1.00 92.88 575 ILE A C 1
ATOM 4652 O O . ILE A 1 575 ? -23.398 0.710 21.011 1.00 92.88 575 ILE A O 1
ATOM 4656 N N . ASN A 1 576 ? -25.043 -0.812 21.172 1.00 93.12 576 ASN A N 1
ATOM 4657 C CA . ASN A 1 576 ? -24.374 -1.842 20.372 1.00 93.12 576 ASN A CA 1
ATOM 4658 C C . ASN A 1 576 ? -24.291 -1.452 18.888 1.00 93.12 576 ASN A C 1
ATOM 4660 O O . ASN A 1 576 ? -25.053 -1.920 18.037 1.00 93.12 576 ASN A O 1
ATOM 4664 N N . LYS A 1 577 ? -23.365 -0.548 18.579 1.00 92.38 577 LYS A N 1
ATOM 4665 C CA . LYS A 1 577 ? -23.112 -0.014 17.245 1.00 92.38 577 LYS A CA 1
ATOM 4666 C C . LYS A 1 577 ? -21.624 -0.150 16.911 1.00 92.38 577 LYS A C 1
ATOM 4668 O O . LYS A 1 577 ? -20.793 0.028 17.801 1.00 92.38 577 LYS A O 1
ATOM 4673 N N . PRO A 1 578 ? -21.249 -0.390 15.638 1.00 91.00 578 PRO A N 1
ATOM 4674 C CA . PRO A 1 578 ? -19.841 -0.572 15.275 1.00 91.00 578 PRO A CA 1
ATOM 4675 C C . PRO A 1 578 ? -18.975 0.667 15.526 1.00 91.00 578 PRO A C 1
ATOM 4677 O O . PRO A 1 578 ? -17.785 0.529 15.790 1.00 91.00 578 PRO A O 1
ATOM 4680 N N . TYR A 1 579 ? -19.565 1.863 15.454 1.00 92.75 579 TYR A N 1
ATOM 4681 C CA . TYR A 1 579 ? -18.893 3.134 15.730 1.00 92.75 579 TYR A CA 1
ATOM 4682 C C . TYR A 1 579 ? -18.776 3.471 17.224 1.00 92.75 579 TYR A C 1
ATOM 4684 O O . TYR A 1 579 ? -18.192 4.505 17.537 1.00 92.75 579 TYR A O 1
ATOM 4692 N N . VAL A 1 580 ? -19.334 2.646 18.122 1.00 93.94 580 VAL A N 1
ATOM 4693 C CA . VAL A 1 580 ? -19.251 2.798 19.583 1.00 93.94 580 VAL A CA 1
ATOM 4694 C C . VAL A 1 580 ? -18.297 1.753 20.155 1.00 93.94 580 VAL A C 1
ATOM 4696 O O . VAL A 1 580 ? -18.358 0.565 19.820 1.00 93.94 580 VAL A O 1
ATOM 4699 N N . GLN A 1 581 ? -17.419 2.194 21.042 1.00 92.81 581 GLN A N 1
ATOM 4700 C CA . GLN A 1 581 ? -16.449 1.386 21.769 1.00 92.81 581 GLN A CA 1
ATOM 4701 C C . GLN A 1 581 ? -16.587 1.689 23.262 1.00 92.81 581 GLN A C 1
ATOM 4703 O O . GLN A 1 581 ? -16.900 2.813 23.650 1.00 92.81 581 GLN A O 1
ATOM 4708 N N . VAL A 1 582 ? -16.386 0.675 24.098 1.00 93.56 582 VAL A N 1
ATOM 4709 C CA . VAL A 1 582 ? -16.458 0.814 25.556 1.00 93.56 582 VAL A CA 1
ATOM 4710 C C . VAL A 1 582 ? -15.038 0.870 26.100 1.00 93.56 582 VAL A C 1
ATOM 4712 O O . VAL A 1 582 ? -14.262 -0.057 25.873 1.00 93.56 582 VAL A O 1
ATOM 4715 N N . ASP A 1 583 ? -14.714 1.949 26.806 1.00 93.44 583 ASP A N 1
ATOM 4716 C CA . ASP A 1 583 ? -13.418 2.129 27.467 1.00 93.44 583 ASP A CA 1
ATOM 4717 C C . ASP A 1 583 ? -13.416 1.481 28.843 1.00 93.44 583 ASP A C 1
ATOM 4719 O O . ASP A 1 583 ? -12.475 0.779 29.221 1.00 93.44 583 ASP A O 1
ATOM 4723 N N . ARG A 1 584 ? -14.484 1.744 29.602 1.00 95.75 584 ARG A N 1
ATOM 4724 C CA . ARG A 1 584 ? -14.615 1.286 30.977 1.00 95.75 584 ARG A CA 1
ATOM 4725 C C . ARG A 1 584 ? -16.068 1.028 31.337 1.00 95.75 584 ARG A C 1
ATOM 4727 O O . ARG A 1 584 ? -16.947 1.786 30.936 1.00 95.75 584 ARG A O 1
ATOM 4734 N N . VAL A 1 585 ? -16.296 -0.004 32.136 1.00 96.62 585 VAL A N 1
ATOM 4735 C CA . VAL A 1 585 ? -17.559 -0.215 32.850 1.00 96.62 585 VAL A CA 1
ATOM 4736 C C . VAL A 1 585 ? -17.244 -0.459 34.315 1.00 96.62 585 VAL A C 1
ATOM 4738 O O . VAL A 1 585 ? -16.301 -1.184 34.624 1.00 96.62 585 VAL A O 1
ATOM 4741 N N . GLU A 1 586 ? -18.019 0.144 35.202 1.00 95.88 586 GLU A N 1
ATOM 4742 C CA . GLU A 1 586 ? -17.977 -0.095 36.643 1.00 95.88 586 GLU A CA 1
ATOM 4743 C C . GLU A 1 586 ? -19.370 -0.517 37.098 1.00 95.88 586 GLU A C 1
ATOM 4745 O O . GLU A 1 586 ? -20.350 0.093 36.674 1.00 95.88 586 GLU A O 1
ATOM 4750 N N . TYR A 1 587 ? -19.452 -1.547 37.937 1.00 94.94 587 TYR A N 1
ATOM 4751 C CA . TYR A 1 587 ? -20.695 -2.029 38.531 1.00 94.94 587 TYR A CA 1
ATOM 4752 C C . TYR A 1 587 ? -20.465 -2.315 40.010 1.00 94.94 587 TYR A C 1
ATOM 4754 O O . TYR A 1 587 ? -19.694 -3.210 40.370 1.00 94.94 587 TYR A O 1
ATOM 4762 N N . ASP A 1 588 ? -21.134 -1.545 40.857 1.00 91.81 588 ASP A N 1
ATOM 4763 C CA . ASP A 1 588 ? -21.136 -1.744 42.297 1.00 91.81 588 ASP A CA 1
ATOM 4764 C C . ASP A 1 588 ? -22.140 -2.839 42.658 1.00 91.81 588 ASP A C 1
ATOM 4766 O O . ASP A 1 588 ? -23.315 -2.783 42.289 1.00 91.81 588 ASP A O 1
ATOM 4770 N N . ARG A 1 589 ? -21.679 -3.871 43.365 1.00 88.75 589 ARG A N 1
ATOM 4771 C CA . ARG A 1 589 ? -22.520 -5.033 43.652 1.00 88.75 589 ARG A CA 1
ATOM 4772 C C . ARG A 1 589 ? -23.581 -4.739 44.711 1.00 88.75 589 ARG A C 1
ATOM 4774 O O . ARG A 1 589 ? -24.624 -5.394 44.697 1.00 88.75 589 ARG A O 1
ATOM 4781 N N . ASP A 1 590 ? -23.314 -3.793 45.606 1.00 84.19 590 ASP A N 1
ATOM 4782 C CA . ASP A 1 590 ? -24.162 -3.479 46.751 1.00 84.19 590 ASP A CA 1
ATOM 4783 C C . ASP A 1 590 ? -25.320 -2.569 46.377 1.00 84.19 590 ASP A C 1
ATOM 4785 O O . ASP A 1 590 ? -26.475 -2.883 46.664 1.00 84.19 590 ASP A O 1
ATOM 4789 N N . SER A 1 591 ? -25.009 -1.442 45.742 1.00 84.44 591 SER A N 1
ATOM 4790 C CA . SER A 1 591 ? -26.003 -0.473 45.292 1.00 84.44 591 SER A CA 1
ATOM 4791 C C . SER A 1 591 ? -26.649 -0.876 43.968 1.00 84.44 591 SER A C 1
ATOM 4793 O O . SER A 1 591 ? -27.700 -0.345 43.622 1.00 84.44 591 SER A O 1
ATOM 4795 N N . GLN A 1 592 ? -26.033 -1.813 43.235 1.00 86.06 592 GLN A N 1
ATOM 4796 C CA . GLN A 1 592 ? -26.365 -2.151 41.848 1.00 86.06 592 GLN A CA 1
ATOM 4797 C C . GLN A 1 592 ? -26.241 -0.961 40.880 1.00 86.06 592 GLN A C 1
ATOM 4799 O O . GLN A 1 592 ? -26.725 -1.037 39.747 1.00 86.06 592 GLN A O 1
ATOM 4804 N N . GLU A 1 593 ? -25.571 0.118 41.301 1.00 89.38 593 GLU A N 1
ATOM 4805 C CA . GLU A 1 593 ? -25.238 1.252 40.444 1.00 89.38 593 GLU A CA 1
ATOM 4806 C C . GLU A 1 593 ? -24.148 0.854 39.442 1.00 89.38 593 GLU A C 1
ATOM 4808 O O . GLU A 1 593 ? -23.228 0.087 39.745 1.00 89.38 593 GLU A O 1
ATOM 4813 N N . TRP A 1 594 ? -24.218 1.413 38.238 1.00 92.44 594 TRP A N 1
ATOM 4814 C CA . TRP A 1 594 ? -23.206 1.201 37.208 1.00 92.44 594 TRP A CA 1
ATOM 4815 C C . TRP A 1 594 ? -22.899 2.470 36.432 1.00 92.44 594 TRP A C 1
ATOM 4817 O O . TRP A 1 594 ? -23.726 3.374 36.317 1.00 92.44 594 TRP A O 1
ATOM 4827 N N . ALA A 1 595 ? -21.705 2.506 35.844 1.00 94.19 595 ALA A N 1
ATOM 4828 C CA . ALA A 1 595 ? -21.267 3.567 34.952 1.00 94.19 595 ALA A CA 1
ATOM 4829 C C . ALA A 1 595 ? -20.534 2.997 33.731 1.00 94.19 595 ALA A C 1
ATOM 4831 O O . ALA A 1 595 ? -19.587 2.222 33.855 1.00 94.19 595 ALA A O 1
ATOM 4832 N N . PHE A 1 596 ? -20.954 3.429 32.545 1.00 95.25 596 PHE A N 1
ATOM 4833 C CA . PHE A 1 596 ? -20.321 3.193 31.255 1.00 95.25 596 PHE A CA 1
ATOM 4834 C C . PHE A 1 596 ? -19.530 4.425 30.843 1.00 95.25 596 PHE A C 1
ATOM 4836 O O . PHE A 1 596 ? -20.068 5.528 30.760 1.00 95.25 596 PHE A O 1
ATOM 4843 N N . MET A 1 597 ? -18.266 4.217 30.506 1.00 96.50 597 MET A N 1
ATOM 4844 C CA . MET A 1 597 ? -17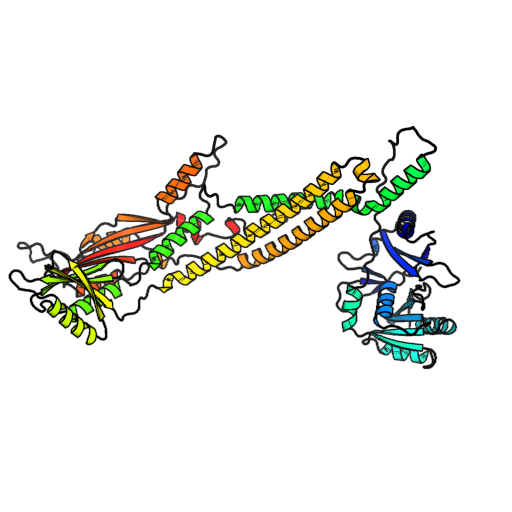.457 5.156 29.747 1.00 96.50 597 MET A CA 1
ATOM 4845 C C . MET A 1 597 ? -17.307 4.593 28.343 1.00 96.50 597 MET A C 1
ATOM 4847 O O . MET A 1 597 ? -16.649 3.569 28.136 1.00 96.50 597 MET A O 1
ATOM 4851 N N . ILE A 1 598 ? -17.937 5.256 27.382 1.00 95.88 598 ILE A N 1
ATOM 4852 C CA . ILE A 1 598 ? -17.852 4.889 25.973 1.00 95.88 598 ILE A CA 1
ATOM 4853 C C . ILE A 1 598 ? -17.158 5.988 25.189 1.00 95.88 598 ILE A C 1
ATOM 4855 O O . ILE A 1 598 ? -17.166 7.157 25.587 1.00 95.88 598 ILE A O 1
ATOM 4859 N N . HIS A 1 599 ? -16.640 5.625 24.025 1.00 95.56 599 HIS A N 1
ATOM 4860 C CA . HIS A 1 599 ? -16.347 6.581 22.979 1.00 95.56 599 HIS A CA 1
ATOM 4861 C C . HIS A 1 599 ? -16.995 6.187 21.661 1.00 95.56 599 HIS A C 1
ATOM 4863 O O . HIS A 1 599 ? -17.276 5.018 21.391 1.00 95.56 599 HIS A O 1
ATOM 4869 N N . PHE A 1 600 ? -17.248 7.192 20.830 1.00 95.69 600 PHE A N 1
ATOM 4870 C CA . PHE A 1 600 ? -17.761 6.999 19.489 1.00 95.69 600 PHE A CA 1
ATOM 4871 C C . PHE A 1 600 ? -16.988 7.812 18.461 1.00 95.69 600 PHE A C 1
ATOM 4873 O O . PHE A 1 600 ? -16.492 8.909 18.736 1.00 95.69 600 PHE A O 1
ATOM 4880 N N . ASN A 1 601 ? -16.923 7.261 17.253 1.00 95.38 601 ASN A N 1
ATOM 4881 C CA . ASN A 1 601 ? -16.181 7.843 16.148 1.00 95.38 601 ASN A CA 1
ATOM 4882 C C . ASN A 1 601 ? -17.108 8.627 15.217 1.00 95.38 601 ASN A C 1
ATOM 4884 O O . ASN A 1 601 ? -18.154 8.128 14.790 1.00 95.38 601 ASN A O 1
ATOM 4888 N N . ARG A 1 602 ? -16.679 9.841 14.869 1.00 94.62 602 ARG A N 1
ATOM 4889 C CA . ARG A 1 602 ? -17.375 10.767 13.978 1.00 94.62 602 ARG A CA 1
ATOM 4890 C C . ARG A 1 602 ? -16.473 11.167 12.820 1.00 94.62 602 ARG A C 1
ATOM 4892 O O . ARG A 1 602 ? -15.411 11.752 13.024 1.00 94.62 602 ARG A O 1
ATOM 4899 N N . MET A 1 603 ? -16.917 10.924 11.595 1.00 93.62 603 MET A N 1
ATOM 4900 C CA . MET A 1 603 ? -16.251 11.435 10.401 1.00 93.62 603 MET A CA 1
ATOM 4901 C C . MET A 1 603 ? -16.423 12.953 10.276 1.00 93.62 603 MET A C 1
ATOM 4903 O O . MET A 1 603 ? -17.496 13.500 10.544 1.00 93.62 603 MET A O 1
ATOM 4907 N N . THR A 1 604 ? -15.374 13.642 9.834 1.00 92.88 604 THR A N 1
ATOM 4908 C CA . THR A 1 604 ? -15.414 15.075 9.526 1.00 92.88 604 THR A CA 1
ATOM 4909 C C . THR A 1 604 ? -15.536 15.316 8.016 1.00 92.88 604 THR A C 1
ATOM 4911 O O . THR A 1 604 ? -15.247 14.428 7.208 1.00 92.88 604 THR A O 1
ATOM 4914 N N . PRO A 1 605 ? -15.863 16.548 7.582 1.00 90.25 605 PRO A N 1
ATOM 4915 C CA . PRO A 1 605 ? -15.803 16.907 6.165 1.00 90.25 605 PRO A CA 1
ATOM 4916 C C . PRO A 1 605 ? -14.413 16.718 5.533 1.00 90.25 605 PRO A C 1
ATOM 4918 O O . PRO A 1 605 ? -14.305 16.559 4.317 1.00 90.25 605 PRO A O 1
ATOM 4921 N N . GLU A 1 606 ? -13.337 16.747 6.329 1.00 90.31 606 GLU A N 1
ATOM 4922 C CA . GLU A 1 606 ? -11.980 16.538 5.816 1.00 90.31 606 GLU A CA 1
ATOM 4923 C C . GLU A 1 606 ? -11.742 15.068 5.458 1.00 90.31 606 GLU A C 1
ATOM 4925 O O . GLU A 1 606 ? -11.116 14.790 4.434 1.00 90.31 606 GLU A O 1
ATOM 4930 N N . PHE A 1 607 ? -12.318 14.129 6.216 1.00 89.69 607 PHE A N 1
ATOM 4931 C CA . PHE A 1 607 ? -12.304 12.703 5.881 1.00 89.69 607 PHE A CA 1
ATOM 4932 C C . PHE A 1 607 ? -12.980 12.424 4.541 1.00 89.69 607 PHE A C 1
ATOM 4934 O O . PHE A 1 607 ? -12.405 11.747 3.687 1.00 89.69 607 PHE A O 1
ATOM 4941 N N . GLU A 1 608 ? -14.151 13.012 4.290 1.00 84.94 608 GLU A N 1
ATOM 4942 C CA . GLU A 1 608 ? -14.828 12.840 3.002 1.00 84.94 608 GLU A CA 1
ATOM 4943 C C . GLU A 1 608 ? -13.958 13.304 1.827 1.00 84.94 608 GLU A C 1
ATOM 4945 O O . GLU A 1 608 ? -13.888 12.650 0.785 1.00 84.94 608 GLU A O 1
ATOM 4950 N N . ARG A 1 609 ? -13.270 14.435 1.998 1.00 84.25 609 ARG A N 1
ATOM 4951 C CA . ARG A 1 609 ? -12.444 15.041 0.948 1.00 84.25 609 ARG A CA 1
ATOM 4952 C C . ARG A 1 609 ? -11.141 14.297 0.697 1.00 84.25 609 ARG A C 1
ATOM 4954 O O . ARG A 1 609 ? -10.703 14.250 -0.448 1.00 84.25 609 ARG A O 1
ATOM 4961 N N . THR A 1 610 ? -10.504 13.791 1.747 1.00 83.06 610 THR A N 1
ATOM 4962 C CA . THR A 1 610 ? -9.111 13.314 1.690 1.00 83.06 610 THR A CA 1
ATOM 4963 C C . THR A 1 610 ? -8.975 11.803 1.776 1.00 83.06 610 THR A C 1
ATOM 4965 O O . THR A 1 610 ? -7.940 11.283 1.368 1.00 83.06 610 THR A O 1
ATOM 4968 N N . ILE A 1 611 ? -10.002 11.102 2.266 1.00 83.19 611 ILE A N 1
ATOM 4969 C CA . ILE A 1 611 ? -9.998 9.648 2.454 1.00 83.19 611 ILE A CA 1
ATOM 4970 C C . ILE A 1 611 ? -11.041 8.998 1.543 1.00 83.19 611 ILE A C 1
ATOM 4972 O O . ILE A 1 611 ? -10.657 8.210 0.685 1.00 83.19 611 ILE A O 1
ATOM 4976 N N . ASN A 1 612 ? -12.322 9.383 1.619 1.00 78.81 612 ASN A N 1
ATOM 4977 C CA . ASN A 1 612 ? -13.362 8.766 0.772 1.00 78.81 612 ASN A CA 1
ATOM 4978 C C . ASN A 1 612 ? -13.232 9.128 -0.711 1.00 78.81 612 ASN A C 1
ATOM 4980 O O . ASN A 1 612 ? -13.503 8.307 -1.581 1.00 78.81 612 ASN A O 1
ATOM 4984 N N . ARG A 1 613 ? -12.814 10.360 -1.017 1.00 77.12 613 ARG A N 1
ATOM 4985 C CA . ARG A 1 613 ? -12.547 10.803 -2.397 1.00 77.12 613 ARG A CA 1
ATOM 4986 C C . ARG A 1 613 ? -11.095 10.591 -2.822 1.00 77.12 613 ARG A C 1
ATOM 4988 O O . ARG A 1 613 ? -10.691 11.087 -3.875 1.00 77.12 613 ARG A O 1
ATOM 4995 N N . TYR A 1 614 ? -10.295 9.900 -2.008 1.00 80.25 614 TYR A N 1
ATOM 4996 C CA . TYR A 1 614 ? -8.904 9.635 -2.339 1.00 80.25 614 TYR A CA 1
ATOM 4997 C C . TYR A 1 614 ? -8.822 8.735 -3.567 1.00 80.25 614 TYR A C 1
ATOM 4999 O O . TYR A 1 614 ? -9.418 7.663 -3.621 1.00 80.25 614 TYR A O 1
ATOM 5007 N N . THR A 1 615 ? -8.036 9.158 -4.548 1.00 72.69 615 THR A N 1
ATOM 5008 C CA . THR A 1 615 ? -7.724 8.354 -5.722 1.00 72.69 615 THR A CA 1
ATOM 5009 C C . THR A 1 615 ? -6.224 8.389 -5.956 1.00 72.69 615 THR A C 1
ATOM 5011 O O . THR A 1 615 ? -5.547 9.381 -5.686 1.00 72.69 615 THR A O 1
ATOM 5014 N N . LEU A 1 616 ? -5.682 7.308 -6.512 1.00 68.12 616 LEU A N 1
ATOM 5015 C CA . LEU A 1 616 ? -4.285 7.283 -6.945 1.00 68.12 616 LEU A CA 1
ATOM 5016 C C . LEU A 1 616 ? -4.024 8.318 -8.058 1.00 68.12 616 LEU A C 1
ATOM 5018 O O . LEU A 1 616 ? -2.923 8.855 -8.172 1.00 68.12 616 LEU A O 1
ATOM 5022 N N . GLU A 1 617 ? -5.060 8.683 -8.813 1.00 63.22 617 GLU A N 1
ATOM 5023 C CA . GLU A 1 617 ? -5.044 9.758 -9.807 1.00 63.22 617 GLU A CA 1
ATOM 5024 C C . GLU A 1 617 ? -4.803 11.140 -9.201 1.00 63.22 617 GLU A C 1
ATOM 5026 O O . GLU A 1 617 ? -3.939 11.869 -9.692 1.00 63.22 617 GLU A O 1
ATOM 5031 N N . SER A 1 618 ? -5.482 11.480 -8.098 1.00 58.62 618 SER A N 1
ATOM 5032 C CA . SER A 1 618 ? -5.314 12.783 -7.438 1.00 58.62 618 SER A CA 1
ATOM 5033 C C . SER A 1 618 ? -3.890 13.000 -6.914 1.00 58.62 618 SER A C 1
ATOM 5035 O O . SER A 1 618 ? -3.451 14.138 -6.764 1.00 58.62 618 SER A O 1
ATOM 5037 N N . GLN A 1 619 ? -3.139 11.914 -6.710 1.00 63.62 619 GLN A N 1
ATOM 5038 C CA . GLN A 1 619 ? -1.744 11.927 -6.267 1.00 63.62 619 GLN A CA 1
ATOM 5039 C C . GLN A 1 619 ? -0.727 11.736 -7.411 1.00 63.62 619 GLN A C 1
ATOM 5041 O O . GLN A 1 619 ? 0.474 11.596 -7.171 1.00 63.62 619 GLN A O 1
ATOM 5046 N N . GLY A 1 620 ? -1.180 11.756 -8.669 1.00 59.75 620 GLY A N 1
ATOM 5047 C CA . GLY A 1 620 ? -0.320 11.650 -9.850 1.00 59.75 620 GLY A CA 1
ATOM 5048 C C . GLY A 1 620 ? 0.133 10.227 -10.193 1.00 59.75 620 GLY A C 1
ATOM 5049 O O . GLY A 1 620 ? 1.048 10.067 -10.995 1.00 59.75 620 GLY A O 1
ATOM 5050 N N . TYR A 1 621 ? -0.490 9.194 -9.619 1.00 59.97 621 TYR A N 1
ATOM 5051 C CA . TYR A 1 621 ? -0.223 7.785 -9.935 1.00 59.97 621 TYR A CA 1
ATOM 5052 C C . TYR A 1 621 ? -1.158 7.215 -11.015 1.00 59.97 621 TYR A C 1
ATOM 5054 O O . TYR A 1 621 ? -1.139 6.011 -11.229 1.00 59.97 621 TYR A O 1
ATOM 5062 N N . ARG A 1 622 ? -1.924 8.036 -11.746 1.00 59.31 622 ARG A N 1
ATOM 5063 C CA . ARG A 1 622 ? -2.585 7.625 -13.002 1.00 59.31 622 ARG A CA 1
ATOM 5064 C C . ARG A 1 622 ? -2.087 8.447 -14.187 1.00 59.31 622 ARG A C 1
ATOM 5066 O O . ARG A 1 622 ? -1.507 9.519 -14.013 1.00 59.31 622 ARG A O 1
ATOM 5073 N N . ARG A 1 623 ? -2.286 7.921 -15.403 1.00 51.50 623 ARG A N 1
ATOM 5074 C CA . ARG A 1 623 ? -1.963 8.600 -16.670 1.00 51.50 623 ARG A CA 1
ATOM 5075 C C . ARG A 1 623 ? -2.517 10.032 -16.660 1.00 51.50 623 ARG A C 1
ATOM 5077 O O . ARG A 1 623 ? -3.722 10.213 -16.548 1.00 51.50 623 ARG A O 1
ATOM 5084 N N . GLU A 1 624 ? -1.673 11.027 -16.941 1.00 47.38 624 GLU A N 1
ATOM 5085 C CA . GLU A 1 624 ? -2.120 12.209 -17.693 1.00 47.38 624 GLU A CA 1
ATOM 5086 C C . GLU A 1 624 ? -2.556 11.684 -19.073 1.00 47.38 624 GLU A C 1
ATOM 5088 O O . GLU A 1 624 ? -1.757 11.615 -20.003 1.00 47.38 624 GLU A O 1
ATOM 5093 N N . ARG A 1 625 ? -3.778 11.144 -19.171 1.00 41.84 625 ARG A N 1
ATOM 5094 C CA . ARG A 1 625 ? -4.283 10.516 -20.401 1.00 41.84 625 ARG A CA 1
ATOM 5095 C C . ARG A 1 625 ? -4.697 11.567 -21.439 1.00 41.84 625 ARG A C 1
ATOM 5097 O O . ARG A 1 625 ? -4.806 11.217 -22.602 1.00 41.84 625 ARG A O 1
ATOM 5104 N N . ASN A 1 626 ? -4.795 12.842 -21.046 1.00 34.16 626 ASN A N 1
ATOM 5105 C CA . ASN A 1 626 ? -5.256 13.944 -21.895 1.00 34.16 626 ASN A CA 1
ATOM 5106 C C . ASN A 1 626 ? -4.267 15.125 -21.911 1.00 34.16 626 ASN A C 1
ATOM 5108 O O . ASN A 1 626 ? -4.559 16.188 -21.368 1.00 34.16 626 ASN A O 1
ATOM 5112 N N . SER A 1 627 ? -3.090 14.965 -22.515 1.00 35.97 627 SER A N 1
ATOM 5113 C CA . SER A 1 627 ? -2.269 16.133 -22.896 1.00 35.97 627 SER A CA 1
ATOM 5114 C C . SER A 1 627 ? -1.631 16.056 -24.285 1.00 35.97 627 SER A C 1
ATOM 5116 O O . SER A 1 627 ? -0.856 16.939 -24.626 1.00 35.97 627 SER A O 1
ATOM 5118 N N . ASN A 1 628 ? -2.006 15.067 -25.108 1.00 29.64 628 ASN A N 1
ATOM 5119 C CA . ASN A 1 628 ? -1.569 14.954 -26.508 1.00 29.64 628 ASN A CA 1
ATOM 5120 C C . ASN A 1 628 ? -2.729 14.769 -27.512 1.00 29.64 628 ASN A C 1
ATOM 5122 O O . ASN A 1 628 ? -2.480 14.444 -28.667 1.00 29.64 628 ASN A O 1
ATOM 5126 N N . GLU A 1 629 ? -3.978 14.993 -27.099 1.00 28.25 629 GLU A N 1
ATOM 5127 C CA . GLU A 1 629 ? -5.102 15.189 -28.027 1.00 28.25 629 GLU A CA 1
ATOM 5128 C C . GLU A 1 629 ? -5.491 16.672 -28.000 1.00 28.25 629 GLU A C 1
ATOM 5130 O O . GLU A 1 629 ? -6.423 17.069 -27.306 1.00 28.25 629 GLU A O 1
ATOM 5135 N N . ASN A 1 630 ? -4.663 17.495 -28.651 1.00 27.81 630 ASN A N 1
ATOM 5136 C CA . ASN A 1 630 ? -5.009 18.773 -29.285 1.00 27.81 630 ASN A CA 1
ATOM 5137 C C . ASN A 1 630 ? -3.842 19.249 -30.150 1.00 27.81 630 ASN A C 1
ATOM 5139 O O . ASN A 1 630 ? -2.717 19.355 -29.607 1.00 27.81 630 ASN A O 1
#

pLDDT: mean 80.83, std 15.79, range [27.41, 97.38]

Radius of gyration: 44.36 Å; chains: 1; bounding box: 97×73×128 Å

Foldseek 3Di:
DADFDWDDAAPALEIETFLFAKAWDDDPDPLCVLVVVLVVCVVVVFWWKDKDWFDDDPPGDIIMIMTTHHPVVDDPPGFYAYPLLLQVLVCVVVPDDAFAKEWEWEQDPQQKIAIWIAGSRGDTDSVGRHIGNHLVSVLVVLLVVLVPGQYEYEYELVPCVVVVSSVVRDPPVRYHYDYHYSVCSVVSSVPGDTTGTNQHDDPDPPPDDDPDDPPCCVVVVVQLVSLCNVCVVLCCLLPVPVLLVVLVVLLVVLVVLLVLQDPDPQADDLVVQQLQLLVVVLVVLLQFQAFLLVVLVVVVVCVVQDDQDDQQWGFFKWKQASNWIKTKIFGHPPDPRDVVRVQVVVCVSLVPDPFWNKAWDDQDDVRRMTMIIIDTPDGRPRNCVCVVLVVLSVVVVVLSVLLSVLSVQLSVLSVQLSVLSVVVVPDDPCCVRPVVCSVVSSVSNVVSVVSNVVSVVSNVVSLVCQVPRDHRADDCLQAADDQVVQVCCCVPPQFKHKDRKDFDAFRVGPVVLVSSVVSVVPPDDDDDPPRDRADGQKIKIKMKMKGDDPDDDDDPPRRDHHPQSVSSSVVSVVQRTNQKGWRMKMATPPSSMIMTIMMGMHGDPRNCVSGVPDGCVVSVSHDPPPDPPD

Sequence (630 aa):
MSKLTKVKIGESESTLLVGLNWEKVDPKSRLFLPLAIKRLAIESNKHFADTNIVEKAEDSPARYQYVLVDESDIPENSKVVTGARFALACKEKYTVKENQAFVFIKIIDGGRYWISAITSRGEFLNEYETVVRDRFELGDKLEELSLTETVNFAYLKTEAAIKGLVNRFLSDEDFSETSIPDEDIESILSNTAELKRVHKPSKIKVKKIGTGAFAAVAVTAGFFGWSYMSQSDAFSYLEDASKIRDAERQESRYSKLITKSKTSSKTWSDESFRDATLDQFIEDYKRSLYDPLQITWVFREIEDTLPVFLREWKLENIQFVDNRFLVTYSRIPSSIGVYFLLDEKIKEISESSDKLDIRQFALTDKGETRVYSVTPSEKMNRQGAMASTEDLLTEERKVKKQMRRSWKDAKDSYQDFLTATQRYSNLTFSEKWIDREAISLQQQAEAALDKAKRSVTRVNKLFGITDSMELATIDNKFIIGQVMDFVTMMQMDSLFHWYYPTKMKSYPDEKMLEDMQKKSKKSKGGSSSKYKQYTAGIEVYSVKIESQKSESEGDESNSVSTYGINDMIQLGYLINKPYVQVDRVEYDRDSQEWAFMIHFNRMTPEFERTINRYTLESQGYRRERNSNEN